Protein AF-A0A6A5FZR4-F1 (afdb_monomer)

Foldseek 3Di:
DDDDDDPPVPVVVVVVVVVVVVVVPDPPDPVVNCLQVLVALWADDPPDPRDIDHQQLDLVSLLVLLVVLVVLLVVLLVQCVVPLPPPVNLVSLVVSLRSLSNNLSSNQNNCVVVVCDRQSVNHDVQLSVLQHVCSVVLNVLSVVSSVSPVVNNVCCVPPNVSSSVSNNLSSVLVVQEDEWEADPVRFTPCVVPDQPGAYEYEDDAPPDPDDQDAFDKDWDQDDPVQGIFIFGQDKAAARRWHDWWAADKDQPPDDPPVHDDDCLQWDADPNPDRRITGGDPPPGDPCSRAAADFKEWHWYFYDNDPPGDTDTIIIIGGNHIDGDRPPDTGHYNPPPVVPPPVPDDDDPPDDPDVVVVVVVVVVVPDDDDDDDDDDDDDDDDDDDDDDDDDDDDDDDDDDDDDDDDDD

InterPro domains:
  IPR001214 SET domain [PF00856] (227-325)
  IPR046341 SET domain superfamily [G3DSA:2.170.270.10] (155-328)
  IPR046341 SET domain superfamily [SSF82199] (168-324)
  IPR050973 Histone-lysine N-methyltransferase, H3 Lys-9 specific [PTHR46223] (104-327)

pLDDT: mean 71.83, std 21.95, range [24.44, 96.06]

Organism: Caenorhabditis remanei (NCBI:txid31234)

Nearest PDB structures (foldseek):
  7xuc-assembly1_A  TM=7.556E-01  e=1.524E-09  Homo sapiens
  7xud-assembly1_A  TM=7.427E-01  e=2.544E-09  Homo sapiens
  7t7m-assembly1_D  TM=7.501E-01  e=5.037E-09  Homo sapiens
  7xud-assembly1_B  TM=7.330E-01  e=3.789E-09  Homo sapiens
  6p0r-assembly1_B  TM=7.037E-01  e=4.381E-08  Homo sapiens

Radius of gyration: 32.31 Å; Cα contacts (8 Å, |Δi|>4): 543; chains: 1; bounding box: 146×51×84 Å

Secondary structure (DSSP, 8-state):
------THHHHHHHHHHHHHHHHTSS----HHHHHHTTSS-EEE-TT-TT-EEE----HHHHHHHHHHHHHHHHHHHHHHHH-TT-HHHHHHHHHHHHHHHHHHHHHHHHHHHTT--SSSTTS-HHIIIIIIITHHHHHHHHHHHHTT-TTHHHHIIIIIHHHHHHHHHHHHHHHHEEEE-B-TTS-B--TT--TTSEEEEEPPPTTS-----PPPEEEEEEETTTEEEEEESS-B-TT-EEEEE--EEEETT--GGGSPPP-TTEEE-SSS-TTEEEE-SSS--GGGG-EEEEEEEEEEE--SSTTSPPPPEEEEEESS-B-STTTSEEEETTGGGGG-TT--PPPP---S-HHHHHHHHHHTT-------PPPPPPP-------------PPPPPP-PPPPPP--

Structure (mmCIF, N/CA/C/O backbone):
data_AF-A0A6A5FZR4-F1
#
_entry.id   AF-A0A6A5FZR4-F1
#
loop_
_atom_site.group_PDB
_atom_site.id
_atom_site.type_symbol
_atom_site.label_atom_id
_atom_site.label_alt_id
_atom_site.label_comp_id
_atom_site.label_asym_id
_atom_site.label_entity_id
_atom_site.label_seq_id
_atom_site.pdbx_PDB_ins_code
_atom_site.Cartn_x
_atom_site.Cartn_y
_atom_site.Cartn_z
_atom_site.occupancy
_atom_site.B_iso_or_equiv
_atom_site.auth_seq_id
_atom_site.auth_comp_id
_atom_site.auth_asym_id
_atom_site.auth_atom_id
_atom_site.pdbx_PDB_model_num
ATOM 1 N N . MET A 1 1 ? 90.145 -1.212 -3.236 1.00 42.53 1 MET A N 1
ATOM 2 C CA . MET A 1 1 ? 89.176 -0.312 -3.902 1.00 42.53 1 MET A CA 1
ATOM 3 C C . MET A 1 1 ? 87.770 -0.765 -3.527 1.00 42.53 1 MET A C 1
ATOM 5 O O . MET A 1 1 ? 87.342 -1.811 -3.988 1.00 42.53 1 MET A O 1
ATOM 9 N N . GLY A 1 2 ? 87.108 -0.066 -2.600 1.00 38.69 2 GLY A N 1
ATOM 10 C CA . GLY A 1 2 ? 85.780 -0.437 -2.094 1.00 38.69 2 GLY A CA 1
ATOM 11 C C . GLY A 1 2 ? 84.677 0.361 -2.788 1.00 38.69 2 GLY A C 1
ATOM 12 O O . GLY A 1 2 ? 84.659 1.587 -2.698 1.00 38.69 2 GLY A O 1
ATOM 13 N N . VAL A 1 3 ? 83.762 -0.326 -3.473 1.00 45.34 3 VAL A N 1
ATOM 14 C CA . VAL A 1 3 ? 82.620 0.287 -4.166 1.00 45.34 3 VAL A CA 1
ATOM 15 C C . VAL A 1 3 ? 81.463 0.453 -3.177 1.00 45.34 3 VAL A C 1
ATOM 17 O O . VAL A 1 3 ? 80.900 -0.523 -2.684 1.00 45.34 3 VAL A O 1
ATOM 20 N N . ARG A 1 4 ? 81.105 1.705 -2.868 1.00 46.16 4 ARG A N 1
ATOM 21 C CA . ARG A 1 4 ? 79.912 2.055 -2.080 1.00 46.16 4 ARG A CA 1
ATOM 22 C C . ARG A 1 4 ? 78.657 1.865 -2.939 1.00 46.16 4 ARG A C 1
ATOM 24 O O . ARG A 1 4 ? 78.369 2.682 -3.807 1.00 46.16 4 ARG A O 1
ATOM 31 N N . GLY A 1 5 ? 77.898 0.804 -2.671 1.00 49.19 5 GLY A N 1
ATOM 32 C CA . GLY A 1 5 ? 76.555 0.605 -3.220 1.00 49.19 5 GLY A CA 1
ATOM 33 C C . GLY A 1 5 ? 75.555 1.615 -2.646 1.00 49.19 5 GLY A C 1
ATOM 34 O O . GLY A 1 5 ? 75.416 1.755 -1.430 1.00 49.19 5 GLY A O 1
ATOM 35 N N . SER A 1 6 ? 74.868 2.336 -3.532 1.00 49.66 6 SER A N 1
ATOM 36 C CA . SER A 1 6 ? 73.898 3.386 -3.210 1.00 49.66 6 SER A CA 1
ATOM 37 C C . SER A 1 6 ? 72.665 2.835 -2.477 1.00 49.66 6 SER A C 1
ATOM 39 O O . SER A 1 6 ? 71.848 2.112 -3.048 1.00 49.66 6 SER A O 1
ATOM 41 N N . 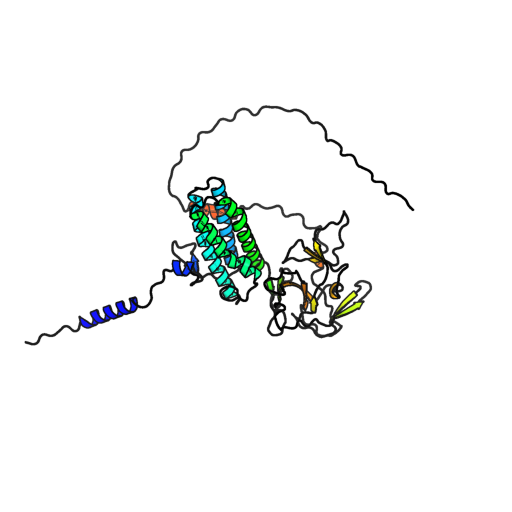LYS A 1 7 ? 72.488 3.231 -1.208 1.00 55.50 7 LYS A N 1
ATOM 42 C CA . LYS A 1 7 ? 71.299 2.933 -0.379 1.00 55.50 7 LYS A CA 1
ATOM 43 C C . LYS A 1 7 ? 70.002 3.591 -0.887 1.00 55.50 7 LYS A C 1
ATOM 45 O O . LYS A 1 7 ? 68.930 3.255 -0.396 1.00 55.50 7 LYS A O 1
ATOM 50 N N . ILE A 1 8 ? 70.073 4.484 -1.876 1.00 53.59 8 ILE A N 1
ATOM 51 C CA . ILE A 1 8 ? 68.928 5.275 -2.364 1.00 53.59 8 ILE A CA 1
ATOM 52 C C . ILE A 1 8 ? 68.055 4.475 -3.356 1.00 53.59 8 ILE A C 1
ATOM 54 O O . ILE A 1 8 ? 66.867 4.754 -3.509 1.00 53.59 8 ILE A O 1
ATOM 58 N N . GLY A 1 9 ? 68.599 3.425 -3.987 1.00 51.62 9 GLY A N 1
ATOM 59 C CA . GLY A 1 9 ? 67.851 2.581 -4.931 1.00 51.62 9 GLY A CA 1
ATOM 60 C C . GLY A 1 9 ? 66.853 1.615 -4.276 1.00 51.62 9 GLY A C 1
ATOM 61 O O . GLY A 1 9 ? 65.765 1.400 -4.812 1.00 51.62 9 GLY A O 1
ATOM 62 N N . ARG A 1 10 ? 67.174 1.066 -3.092 1.00 51.06 10 ARG A N 1
ATOM 63 C CA . ARG A 1 10 ? 66.326 0.060 -2.414 1.00 51.06 10 ARG A CA 1
ATOM 64 C C . ARG A 1 10 ? 65.018 0.641 -1.881 1.00 51.06 10 ARG A C 1
ATOM 66 O O . ARG A 1 10 ? 63.965 0.052 -2.090 1.00 51.06 10 ARG A O 1
ATOM 73 N N . THR A 1 11 ? 65.049 1.841 -1.307 1.00 55.44 11 THR A N 1
ATOM 74 C CA . THR A 1 11 ? 63.856 2.475 -0.718 1.00 55.44 11 THR A CA 1
ATOM 75 C C . THR A 1 11 ? 62.829 2.901 -1.771 1.00 55.44 11 THR A C 1
ATOM 77 O O . THR A 1 11 ? 61.635 2.978 -1.481 1.00 55.44 11 THR A O 1
ATOM 80 N N . ARG A 1 12 ? 63.268 3.174 -3.009 1.00 54.22 12 ARG A N 1
ATOM 81 C CA . ARG A 1 12 ? 62.374 3.527 -4.123 1.00 54.22 12 ARG A CA 1
ATOM 82 C C . ARG A 1 12 ? 61.737 2.284 -4.754 1.00 54.22 12 ARG A C 1
ATOM 84 O O . ARG A 1 12 ? 60.558 2.331 -5.093 1.00 54.22 12 ARG A O 1
ATOM 91 N N . ALA A 1 13 ? 62.480 1.178 -4.835 1.00 55.94 13 ALA A N 1
ATOM 92 C CA . ALA A 1 13 ? 61.970 -0.113 -5.296 1.00 55.94 13 ALA A CA 1
ATOM 93 C C . ALA A 1 13 ? 60.977 -0.740 -4.298 1.00 55.94 13 ALA A C 1
ATOM 95 O O . ALA A 1 13 ? 59.915 -1.195 -4.709 1.00 55.94 13 ALA A O 1
ATOM 96 N N . GLU A 1 14 ? 61.248 -0.672 -2.990 1.00 57.12 14 GLU A N 1
ATOM 97 C CA . GLU A 1 14 ? 60.327 -1.157 -1.949 1.00 57.12 14 GLU A CA 1
ATOM 98 C C . GLU A 1 14 ? 59.041 -0.320 -1.880 1.00 57.12 14 GLU A C 1
ATOM 100 O O . GLU A 1 14 ? 57.946 -0.877 -1.827 1.00 57.12 14 GLU A O 1
ATOM 105 N N . LYS A 1 15 ? 59.128 1.016 -1.994 1.00 55.25 15 LYS A N 1
ATOM 106 C CA . LYS A 1 15 ? 57.927 1.869 -2.088 1.00 55.25 15 LYS A CA 1
ATOM 107 C C . LYS A 1 15 ? 57.116 1.611 -3.360 1.00 55.25 15 LYS A C 1
ATOM 109 O O . LYS A 1 15 ? 55.891 1.657 -3.300 1.00 55.25 15 LYS A O 1
ATOM 114 N N . ALA A 1 16 ? 57.763 1.326 -4.492 1.00 54.78 16 ALA A N 1
ATOM 115 C CA . ALA A 1 16 ? 57.068 0.959 -5.726 1.00 54.78 16 ALA A CA 1
ATOM 116 C C . ALA A 1 16 ? 56.385 -0.415 -5.610 1.00 54.78 16 ALA A C 1
ATOM 118 O O . ALA A 1 16 ? 55.254 -0.566 -6.066 1.00 54.78 16 ALA A O 1
ATOM 119 N N . HIS A 1 17 ? 57.019 -1.380 -4.938 1.00 54.81 17 HIS A N 1
ATOM 120 C CA . HIS A 1 17 ? 56.453 -2.709 -4.707 1.00 54.81 17 HIS A CA 1
ATOM 121 C C . HIS A 1 17 ? 55.262 -2.674 -3.735 1.00 54.81 17 HIS A C 1
ATOM 123 O O . HIS A 1 17 ? 54.242 -3.300 -4.006 1.00 54.81 17 HIS A O 1
ATOM 129 N N . VAL A 1 18 ? 55.326 -1.876 -2.661 1.00 57.00 18 VAL A N 1
ATOM 130 C CA . VAL A 1 18 ? 54.204 -1.689 -1.716 1.00 57.00 18 VAL A CA 1
ATOM 131 C C . VAL A 1 18 ? 53.024 -0.962 -2.374 1.00 57.00 18 VAL A C 1
ATOM 133 O O . VAL A 1 18 ? 51.873 -1.329 -2.147 1.00 57.00 18 VAL A O 1
ATOM 136 N N . LYS A 1 19 ? 53.280 0.024 -3.247 1.00 51.81 19 LYS A N 1
ATOM 137 C CA . LYS A 1 19 ? 52.218 0.718 -3.999 1.00 51.81 19 LYS A CA 1
ATOM 138 C C . LYS A 1 19 ? 51.544 -0.199 -5.034 1.00 51.81 19 LYS A C 1
ATOM 140 O O . LYS A 1 19 ?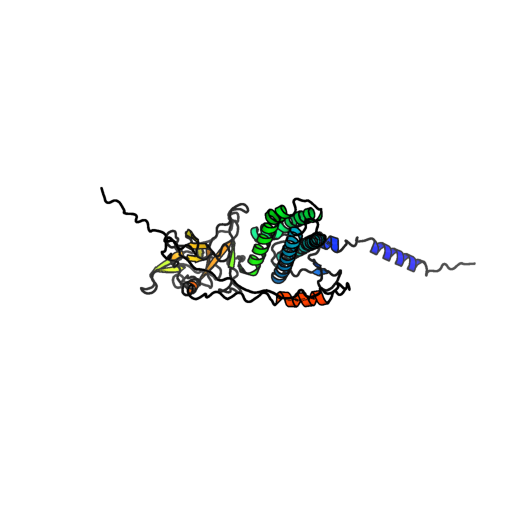 50.339 -0.090 -5.237 1.00 51.81 19 LYS A O 1
ATOM 145 N N . ASN A 1 20 ? 52.298 -1.123 -5.637 1.00 52.47 20 ASN A N 1
ATOM 146 C CA . ASN A 1 20 ? 51.769 -2.134 -6.562 1.00 52.47 20 ASN A CA 1
ATOM 147 C C . ASN A 1 20 ? 51.033 -3.283 -5.849 1.00 52.47 20 ASN A C 1
ATOM 149 O O . ASN A 1 20 ? 50.073 -3.819 -6.393 1.00 52.47 20 ASN A O 1
ATOM 153 N N . GLU A 1 21 ? 51.444 -3.651 -4.635 1.00 52.72 21 GLU A N 1
ATOM 154 C CA . GLU A 1 21 ? 50.751 -4.638 -3.792 1.00 52.72 21 GLU A CA 1
ATOM 155 C C . GLU A 1 21 ? 49.423 -4.090 -3.237 1.00 52.72 21 GLU A C 1
ATOM 157 O O . GLU A 1 21 ? 48.421 -4.804 -3.239 1.00 52.72 21 GLU A O 1
ATOM 162 N N . LEU A 1 22 ? 49.364 -2.806 -2.846 1.00 49.16 22 LEU A N 1
ATOM 163 C CA . LEU A 1 22 ? 48.106 -2.163 -2.431 1.00 49.16 22 LEU A CA 1
ATOM 164 C C . LEU A 1 22 ? 47.116 -1.997 -3.596 1.00 49.16 22 LEU A C 1
ATOM 166 O O . LEU A 1 22 ? 45.914 -2.147 -3.400 1.00 49.16 22 LEU A O 1
ATOM 170 N N . ALA A 1 23 ? 47.604 -1.742 -4.814 1.00 48.03 23 ALA A N 1
ATOM 171 C CA . ALA A 1 23 ? 46.762 -1.663 -6.011 1.00 48.03 23 ALA A CA 1
ATOM 172 C C . ALA A 1 23 ? 46.221 -3.035 -6.471 1.00 48.03 23 ALA A C 1
ATOM 174 O O . ALA A 1 23 ? 45.255 -3.094 -7.228 1.00 48.03 23 ALA A O 1
ATOM 175 N N . LYS A 1 24 ? 46.806 -4.144 -5.995 1.00 50.69 24 LYS A N 1
ATOM 176 C CA . LYS A 1 24 ? 46.382 -5.520 -6.311 1.00 50.69 24 LYS A CA 1
ATOM 177 C C . LYS A 1 24 ? 45.346 -6.101 -5.342 1.00 50.69 24 LYS A C 1
ATOM 179 O O . LYS A 1 24 ? 44.885 -7.218 -5.560 1.00 50.69 24 LYS A O 1
ATOM 184 N N . LYS A 1 25 ? 44.932 -5.368 -4.305 1.00 50.66 25 LYS A N 1
ATOM 185 C CA . LYS A 1 25 ? 43.927 -5.827 -3.332 1.00 50.66 25 LYS A CA 1
ATOM 186 C C . LYS A 1 25 ? 42.721 -4.899 -3.304 1.00 50.66 25 LYS A C 1
ATOM 188 O O . LYS A 1 25 ? 42.560 -4.123 -2.373 1.00 50.66 25 LYS A O 1
ATOM 193 N N . THR A 1 26 ? 41.916 -4.966 -4.360 1.00 44.31 26 THR A N 1
ATOM 194 C CA . THR A 1 26 ? 40.436 -4.957 -4.406 1.00 44.31 26 THR A CA 1
ATOM 195 C C . THR A 1 26 ? 40.081 -4.582 -5.848 1.00 44.31 26 THR A C 1
ATOM 197 O O . THR A 1 26 ? 40.401 -3.464 -6.254 1.00 44.31 26 THR A O 1
ATOM 200 N N . PRO A 1 27 ? 39.473 -5.464 -6.663 1.00 50.78 27 PRO A N 1
ATOM 201 C CA . PRO A 1 27 ? 38.990 -5.049 -7.974 1.00 50.78 27 PRO A CA 1
ATOM 202 C C . PRO A 1 27 ? 38.036 -3.869 -7.768 1.00 50.78 27 PRO A C 1
ATOM 204 O O . PRO A 1 27 ? 37.040 -4.003 -7.055 1.00 50.78 27 PRO A O 1
ATOM 207 N N . GLN A 1 28 ? 38.357 -2.701 -8.336 1.00 53.91 28 GLN A N 1
ATOM 208 C CA . GLN A 1 28 ? 37.423 -1.581 -8.391 1.00 53.91 28 GLN A CA 1
ATOM 209 C C . GLN A 1 28 ? 36.233 -2.038 -9.233 1.00 53.91 28 GLN A C 1
ATOM 211 O O . GLN A 1 28 ? 36.243 -1.961 -10.459 1.00 53.91 28 GLN A O 1
ATOM 216 N N . VAL A 1 29 ? 35.226 -2.606 -8.571 1.00 66.00 29 VAL A N 1
ATOM 217 C CA . VAL A 1 29 ? 33.985 -2.997 -9.226 1.00 66.00 29 VAL A CA 1
ATOM 218 C C . VAL A 1 29 ? 33.385 -1.716 -9.796 1.00 66.00 29 VAL A C 1
ATOM 220 O O . VAL A 1 29 ? 33.133 -0.769 -9.051 1.00 66.00 29 VAL A O 1
ATOM 223 N N . ASN A 1 30 ? 33.202 -1.690 -11.117 1.00 85.25 30 ASN A N 1
ATOM 224 C CA . ASN A 1 30 ? 32.642 -0.560 -11.848 1.00 85.25 30 ASN A CA 1
ATOM 225 C C . ASN A 1 30 ? 31.344 -0.088 -11.161 1.00 85.25 30 ASN A C 1
ATOM 227 O O . ASN A 1 30 ? 30.450 -0.898 -10.901 1.00 85.25 30 ASN A O 1
ATOM 231 N N . ILE A 1 31 ? 31.246 1.209 -10.852 1.00 80.00 31 ILE A N 1
ATOM 232 C CA . ILE A 1 31 ? 30.106 1.799 -10.134 1.00 80.00 31 ILE A CA 1
ATOM 233 C C . ILE A 1 31 ? 28.773 1.551 -10.854 1.00 80.00 31 ILE A C 1
ATOM 235 O O . ILE A 1 31 ? 27.761 1.322 -10.200 1.00 80.00 31 ILE A O 1
ATOM 239 N N . ASN A 1 32 ? 28.788 1.467 -12.188 1.00 79.81 32 ASN A N 1
ATOM 240 C CA . ASN A 1 32 ? 27.623 1.103 -12.990 1.00 79.81 32 ASN A CA 1
ATOM 241 C C . ASN A 1 32 ? 27.185 -0.349 -12.724 1.00 79.81 32 ASN A C 1
ATOM 243 O O . ASN A 1 32 ? 26.002 -0.639 -12.580 1.00 79.81 32 ASN A O 1
ATOM 247 N N . THR A 1 33 ? 28.138 -1.272 -12.571 1.00 81.19 33 THR A N 1
ATOM 248 C CA . THR A 1 33 ? 27.837 -2.651 -12.165 1.00 81.19 33 THR A CA 1
ATOM 249 C C . THR A 1 33 ? 27.290 -2.703 -10.739 1.00 81.19 33 THR A C 1
ATOM 251 O O . THR A 1 33 ? 26.385 -3.487 -10.474 1.00 81.19 33 THR A O 1
ATOM 254 N N . GLN A 1 34 ? 27.793 -1.868 -9.824 1.00 80.25 34 GLN A N 1
ATOM 255 C CA . GLN A 1 34 ? 27.246 -1.775 -8.463 1.00 80.25 34 GLN A CA 1
ATOM 256 C C . GLN A 1 34 ? 25.809 -1.232 -8.458 1.00 80.25 34 GLN A C 1
ATOM 258 O O . GLN A 1 34 ? 24.972 -1.779 -7.743 1.00 80.25 34 GLN A O 1
ATOM 263 N N . PHE A 1 35 ? 25.521 -0.216 -9.279 1.00 83.00 35 PHE A N 1
ATOM 264 C CA . PHE A 1 35 ? 24.184 0.347 -9.485 1.00 83.00 35 PHE A CA 1
ATOM 265 C C . PHE A 1 35 ? 23.207 -0.697 -10.036 1.00 83.00 35 PHE A C 1
ATOM 267 O O . PHE A 1 35 ? 22.150 -0.919 -9.452 1.00 83.00 35 PHE A O 1
ATOM 274 N N . GLN A 1 36 ? 23.581 -1.382 -11.121 1.00 81.25 36 GLN A N 1
ATOM 275 C CA . GLN A 1 36 ? 22.724 -2.375 -11.776 1.00 81.25 36 GLN A CA 1
ATOM 276 C C . GLN A 1 36 ? 22.456 -3.602 -10.903 1.00 81.25 36 GLN A C 1
ATOM 278 O O . GLN A 1 36 ? 21.369 -4.172 -10.974 1.00 81.25 36 GLN A O 1
ATOM 283 N N . LYS A 1 37 ? 23.441 -4.012 -10.094 1.00 81.56 37 LYS A N 1
ATOM 284 C CA . LYS A 1 37 ? 23.317 -5.145 -9.167 1.00 81.56 37 LYS A CA 1
ATOM 285 C C . LYS A 1 37 ? 22.659 -4.778 -7.833 1.00 81.56 37 LYS A C 1
ATOM 287 O O . LYS A 1 37 ? 22.485 -5.665 -7.007 1.00 81.56 37 LYS A O 1
ATOM 292 N N . GLY A 1 38 ? 22.353 -3.500 -7.592 1.00 77.62 38 GLY A N 1
ATOM 293 C CA . GLY A 1 38 ? 21.775 -3.032 -6.329 1.00 77.62 38 GLY A CA 1
ATOM 294 C C . GLY A 1 38 ? 22.707 -3.142 -5.116 1.00 77.62 38 GLY A C 1
ATOM 295 O O . GLY A 1 38 ? 22.266 -2.949 -3.990 1.00 77.62 38 GLY A O 1
ATOM 296 N N . TYR A 1 39 ? 24.006 -3.411 -5.314 1.00 82.50 39 TYR A N 1
ATOM 297 C CA . TYR A 1 39 ? 24.984 -3.501 -4.216 1.00 82.50 39 TYR A CA 1
ATOM 298 C C . TYR A 1 39 ? 25.191 -2.168 -3.500 1.00 82.50 39 TYR A C 1
ATOM 300 O O . TYR A 1 39 ? 25.627 -2.129 -2.350 1.00 82.50 39 TYR A O 1
ATOM 308 N N . LYS A 1 40 ? 24.902 -1.070 -4.198 1.00 85.31 40 LYS A N 1
ATOM 309 C CA . LYS A 1 40 ? 24.795 0.258 -3.613 1.00 85.31 40 LYS A CA 1
ATOM 310 C C . LYS A 1 40 ? 23.439 0.840 -3.964 1.00 85.31 40 LYS A C 1
ATOM 312 O O . LYS A 1 40 ? 23.031 0.806 -5.122 1.00 85.31 40 LYS A O 1
ATOM 317 N N . LEU A 1 41 ? 22.779 1.410 -2.962 1.00 89.38 41 LEU A N 1
ATOM 318 C CA . LEU A 1 41 ? 21.494 2.086 -3.108 1.00 89.38 41 LEU A CA 1
ATOM 319 C C . LEU A 1 41 ? 21.728 3.498 -3.644 1.00 89.38 41 LEU A C 1
ATOM 321 O O . LEU A 1 41 ? 21.628 4.476 -2.913 1.00 89.38 41 LEU A O 1
ATOM 325 N N . ILE A 1 42 ? 22.119 3.572 -4.914 1.00 90.06 42 ILE A N 1
ATOM 326 C CA . ILE A 1 42 ? 22.483 4.812 -5.599 1.00 90.06 42 ILE A CA 1
ATOM 327 C C . ILE A 1 42 ? 21.594 5.050 -6.816 1.00 90.06 42 ILE A C 1
ATOM 329 O O . ILE A 1 42 ? 21.024 4.114 -7.385 1.00 90.06 42 ILE A O 1
ATOM 333 N N . LYS A 1 43 ? 21.533 6.309 -7.244 1.00 89.12 43 LYS A N 1
ATOM 334 C CA . LYS A 1 43 ? 20.857 6.764 -8.458 1.00 89.12 43 LYS A CA 1
ATOM 335 C C . LYS A 1 43 ? 21.729 7.735 -9.257 1.00 89.12 43 LYS A C 1
ATOM 337 O O . LYS A 1 43 ? 22.586 8.390 -8.657 1.00 89.12 43 LYS A O 1
ATOM 342 N N . PRO A 1 44 ? 21.515 7.870 -10.576 1.00 87.25 44 PRO A N 1
ATOM 343 C CA . PRO A 1 44 ? 22.195 8.885 -11.375 1.00 87.25 44 PRO A CA 1
ATOM 344 C C . PRO A 1 44 ? 21.980 10.303 -10.819 1.00 87.25 44 PRO A C 1
ATOM 346 O O . PRO A 1 44 ? 20.899 10.643 -10.336 1.00 87.25 44 PRO A O 1
ATOM 349 N N . CYS A 1 45 ? 23.018 11.135 -10.870 1.00 86.50 45 CYS A N 1
ATOM 350 C CA . CYS A 1 45 ? 22.954 12.535 -10.467 1.00 86.50 45 CYS A CA 1
ATOM 351 C C . CYS A 1 45 ? 22.414 13.396 -11.614 1.00 86.50 45 CYS A C 1
ATOM 353 O O . CYS A 1 45 ? 22.980 13.401 -12.701 1.00 86.50 45 CYS A O 1
ATOM 355 N N . GLU A 1 46 ? 21.368 14.184 -11.356 1.00 78.62 46 GLU A N 1
ATOM 356 C CA . GLU A 1 46 ? 20.765 15.086 -12.356 1.00 78.62 46 GLU A CA 1
ATOM 357 C C . GLU A 1 46 ? 21.761 16.138 -12.883 1.00 78.62 46 GLU A C 1
ATOM 359 O O . GLU A 1 46 ? 21.660 16.572 -14.027 1.00 78.62 46 GLU A O 1
ATOM 364 N N . ASN A 1 47 ? 22.755 16.513 -12.069 1.00 79.38 47 ASN A N 1
ATOM 365 C CA . ASN A 1 47 ? 23.676 17.617 -12.350 1.00 79.38 47 ASN A CA 1
ATOM 366 C C . ASN A 1 47 ? 25.069 17.173 -12.826 1.00 79.38 47 ASN A C 1
ATOM 368 O O . ASN A 1 47 ? 25.916 18.023 -13.095 1.00 79.38 47 ASN A O 1
ATOM 372 N N . ALA A 1 48 ? 25.345 15.867 -12.900 1.00 74.38 48 ALA A N 1
ATOM 373 C CA . ALA A 1 48 ? 26.663 15.355 -13.266 1.00 74.38 48 ALA A CA 1
ATOM 374 C C . ALA A 1 48 ? 26.537 14.183 -14.241 1.00 74.38 48 ALA A C 1
ATOM 376 O O . ALA A 1 48 ? 25.944 13.163 -13.906 1.00 74.38 48 ALA A O 1
ATOM 377 N N . VAL A 1 49 ? 27.169 14.316 -15.413 1.00 69.75 49 VAL A N 1
ATOM 378 C CA . VAL A 1 49 ? 27.095 13.375 -16.552 1.00 69.75 49 VAL A CA 1
ATOM 379 C C . VAL A 1 49 ? 27.476 11.932 -16.172 1.00 69.75 49 VAL A C 1
ATOM 381 O O . VAL A 1 49 ? 27.022 10.989 -16.811 1.00 69.75 49 VAL A O 1
ATOM 384 N N . GLU A 1 50 ? 28.238 11.742 -15.091 1.00 76.31 50 GLU A N 1
ATOM 385 C CA . GLU A 1 50 ? 28.660 10.424 -14.586 1.00 76.31 50 GLU A CA 1
ATOM 386 C C . GLU A 1 50 ? 28.567 10.307 -13.051 1.00 76.31 50 GLU A C 1
ATOM 388 O O . GLU A 1 50 ? 29.144 9.405 -12.439 1.00 76.31 50 GLU A O 1
ATOM 393 N N . GLY A 1 51 ? 27.858 11.237 -12.403 1.00 83.56 51 GLY A N 1
ATOM 394 C CA . GLY A 1 51 ? 27.715 11.246 -10.949 1.00 83.56 51 GLY A CA 1
ATOM 395 C C . GLY A 1 51 ? 26.628 10.288 -10.470 1.00 83.56 51 GLY A C 1
ATOM 396 O O . GLY A 1 51 ? 25.612 10.103 -11.137 1.00 83.56 51 GLY A O 1
ATOM 397 N N . TYR A 1 52 ? 26.808 9.735 -9.271 1.00 90.00 52 TYR A N 1
ATOM 398 C CA . TYR A 1 52 ? 25.784 8.974 -8.559 1.00 90.00 52 TYR A CA 1
ATOM 399 C C . TYR A 1 52 ? 25.557 9.588 -7.179 1.00 90.00 52 TYR A C 1
ATOM 401 O O . TYR A 1 52 ? 26.514 10.001 -6.526 1.00 90.00 52 TYR A O 1
ATOM 409 N N . ASN A 1 53 ? 24.302 9.619 -6.739 1.00 90.06 53 ASN A N 1
ATOM 410 C CA . ASN A 1 53 ? 23.903 10.039 -5.398 1.00 90.06 53 ASN A CA 1
ATOM 411 C C . ASN A 1 53 ? 23.279 8.860 -4.652 1.00 90.06 53 ASN A C 1
ATOM 413 O O . ASN A 1 53 ? 22.628 8.020 -5.273 1.00 90.06 53 ASN A O 1
ATOM 417 N N . ASP A 1 54 ? 23.421 8.831 -3.330 1.00 92.25 54 ASP A N 1
ATOM 418 C CA . ASP A 1 54 ? 22.711 7.862 -2.497 1.00 92.25 54 ASP A CA 1
ATOM 419 C C . ASP A 1 54 ? 21.195 8.105 -2.556 1.00 92.25 54 ASP A C 1
ATOM 421 O O . ASP A 1 54 ? 20.720 9.244 -2.474 1.00 92.25 54 ASP A O 1
ATOM 425 N N . CYS A 1 55 ? 20.430 7.023 -2.685 1.00 92.31 55 CYS A N 1
ATOM 426 C CA . CYS A 1 55 ? 18.982 7.048 -2.533 1.00 92.31 55 CYS A CA 1
ATOM 427 C C . CYS A 1 55 ? 18.648 7.331 -1.064 1.00 92.31 55 CYS A C 1
ATOM 429 O O . CYS A 1 55 ? 19.057 6.594 -0.166 1.00 92.31 55 CYS A O 1
ATOM 431 N N . LYS A 1 56 ? 17.858 8.376 -0.813 1.00 91.94 56 LYS A N 1
ATOM 432 C CA . LYS A 1 56 ? 17.385 8.737 0.531 1.00 91.94 56 LYS A CA 1
ATOM 433 C C . LYS A 1 56 ? 16.278 7.802 1.022 1.00 91.94 56 LYS A C 1
ATOM 435 O O . LYS A 1 56 ? 16.015 7.755 2.223 1.00 91.94 56 LYS A O 1
ATOM 440 N N . GLY A 1 57 ? 15.592 7.115 0.105 1.00 88.44 57 GLY A N 1
ATOM 441 C CA . GLY A 1 57 ? 14.496 6.200 0.432 1.00 88.44 57 GLY A CA 1
ATOM 442 C C . GLY A 1 57 ? 13.267 6.928 0.975 1.00 88.44 57 GLY A C 1
ATOM 443 O O . GLY A 1 57 ? 12.529 6.384 1.793 1.00 88.44 57 GLY A O 1
ATOM 444 N N . THR A 1 58 ? 13.068 8.194 0.594 1.00 88.94 58 THR A N 1
ATOM 445 C CA . THR A 1 58 ? 11.862 8.941 0.969 1.00 88.94 58 THR A CA 1
ATOM 446 C C . THR A 1 58 ? 10.738 8.664 -0.024 1.00 88.94 58 THR A C 1
ATOM 448 O O . THR A 1 58 ? 10.978 8.473 -1.213 1.00 88.94 58 THR A O 1
ATOM 451 N N . ILE A 1 59 ? 9.492 8.720 0.447 1.00 87.44 59 ILE A N 1
ATOM 452 C CA . ILE A 1 59 ? 8.301 8.618 -0.411 1.00 87.44 59 ILE A CA 1
ATOM 453 C C . ILE A 1 59 ? 8.332 9.681 -1.518 1.00 87.44 59 ILE A C 1
ATOM 455 O O . ILE A 1 59 ? 8.023 9.388 -2.668 1.00 87.44 59 ILE A O 1
ATOM 459 N N . ALA A 1 60 ? 8.744 10.911 -1.192 1.00 87.62 60 ALA A N 1
ATOM 460 C CA . ALA A 1 60 ? 8.849 11.997 -2.166 1.00 87.62 60 ALA A CA 1
ATOM 461 C C . ALA A 1 60 ? 9.845 11.680 -3.294 1.00 87.62 60 ALA A C 1
ATOM 463 O O . ALA A 1 60 ? 9.584 11.988 -4.455 1.00 87.62 60 ALA A O 1
ATOM 464 N N . GLU A 1 61 ? 10.972 11.048 -2.960 1.00 91.31 61 GLU A N 1
ATOM 465 C CA . GLU A 1 61 ? 11.962 10.608 -3.939 1.00 91.31 61 GLU A CA 1
ATOM 466 C C . GLU A 1 61 ? 11.418 9.477 -4.821 1.00 91.31 61 GLU A C 1
ATOM 468 O O . GLU A 1 61 ? 11.505 9.576 -6.044 1.00 91.31 61 GLU A O 1
ATOM 473 N N . LEU A 1 62 ? 10.791 8.464 -4.212 1.00 92.25 62 LEU A N 1
ATOM 474 C CA . LEU A 1 62 ? 10.175 7.339 -4.919 1.00 92.25 62 LEU A CA 1
ATOM 475 C C . LEU A 1 62 ? 9.079 7.811 -5.891 1.00 92.25 62 LEU A C 1
ATOM 477 O O . LEU A 1 62 ? 9.040 7.405 -7.050 1.00 92.25 62 LEU A O 1
ATOM 481 N N . TRP A 1 63 ? 8.227 8.735 -5.440 1.00 91.31 63 TRP A N 1
ATOM 482 C CA . TRP A 1 63 ? 7.160 9.330 -6.243 1.00 91.31 63 TRP A CA 1
ATOM 483 C C . TRP A 1 63 ? 7.685 10.176 -7.407 1.00 91.31 63 TRP A C 1
ATOM 485 O O . TRP A 1 63 ? 7.138 10.106 -8.511 1.00 91.31 63 TRP A O 1
ATOM 495 N N . LYS A 1 64 ? 8.746 10.967 -7.185 1.00 92.44 64 LYS A N 1
ATOM 496 C CA . LYS A 1 64 ? 9.391 11.757 -8.246 1.00 92.44 64 LYS A CA 1
ATOM 497 C C . LYS A 1 64 ? 9.904 10.844 -9.363 1.00 92.44 64 LYS A C 1
ATOM 499 O O . LYS A 1 64 ? 9.593 11.085 -10.529 1.00 92.44 64 LYS A O 1
ATOM 504 N N . GLU A 1 65 ? 10.631 9.787 -9.011 1.00 93.00 65 GLU A N 1
ATOM 505 C CA . GLU A 1 65 ? 11.200 8.854 -9.990 1.00 93.00 65 GLU A CA 1
ATOM 506 C C . GLU A 1 65 ? 10.118 8.065 -10.729 1.00 93.00 65 GLU A C 1
ATOM 508 O O . GLU A 1 65 ? 10.186 7.907 -11.948 1.00 93.00 65 GLU A O 1
ATOM 513 N N . ALA A 1 66 ? 9.076 7.623 -10.019 1.00 92.44 66 ALA A N 1
ATOM 514 C CA . ALA A 1 66 ? 7.952 6.939 -10.643 1.00 92.44 66 ALA A CA 1
ATOM 515 C C . ALA A 1 66 ? 7.287 7.838 -11.687 1.00 92.44 66 ALA A C 1
ATOM 517 O O . ALA A 1 66 ? 7.148 7.433 -12.841 1.00 92.44 66 ALA A O 1
ATOM 518 N N . LYS A 1 67 ? 6.959 9.092 -11.340 1.00 92.75 67 LYS A N 1
ATOM 519 C CA . LYS A 1 67 ? 6.399 10.070 -12.290 1.00 92.75 67 LYS A CA 1
ATOM 520 C C . LYS A 1 67 ? 7.267 10.240 -13.536 1.00 92.75 67 LYS A C 1
ATOM 522 O O . LYS A 1 67 ? 6.730 10.244 -14.645 1.00 92.75 67 LYS A O 1
ATOM 527 N N . GLN A 1 68 ? 8.584 10.346 -13.364 1.00 92.31 68 GLN A N 1
ATOM 528 C CA . GLN A 1 68 ? 9.519 10.423 -14.484 1.00 92.31 68 GLN A CA 1
ATOM 529 C C . GLN A 1 68 ? 9.450 9.159 -15.353 1.00 92.31 68 GLN A C 1
ATOM 531 O O . GLN A 1 68 ? 9.360 9.263 -16.577 1.00 92.31 68 GLN A O 1
ATOM 536 N N . PHE A 1 69 ? 9.419 7.976 -14.737 1.00 94.19 69 PHE A N 1
ATOM 537 C CA . PHE A 1 69 ? 9.263 6.698 -15.429 1.00 94.19 69 PHE A CA 1
ATOM 538 C C . PHE A 1 69 ? 7.974 6.631 -16.263 1.00 94.19 69 PHE A C 1
ATOM 540 O O . PHE A 1 69 ? 8.033 6.319 -17.451 1.00 94.19 69 PHE A O 1
ATOM 547 N N . LEU A 1 70 ? 6.817 6.996 -15.699 1.00 93.25 70 LEU A N 1
ATOM 548 C CA . LEU A 1 70 ? 5.543 7.007 -16.435 1.00 93.25 70 LEU A CA 1
ATOM 549 C C . LEU A 1 70 ? 5.535 8.016 -17.579 1.00 93.25 70 LEU A C 1
ATOM 551 O O . LEU A 1 70 ? 5.008 7.727 -18.651 1.00 93.25 70 LEU A O 1
ATOM 555 N N . PHE A 1 71 ? 6.120 9.194 -17.367 1.00 93.19 71 PHE A N 1
ATOM 556 C CA . PHE A 1 71 ? 6.273 10.184 -18.425 1.00 93.19 71 PHE A CA 1
ATOM 557 C C . PHE A 1 71 ? 7.112 9.630 -19.584 1.00 93.19 71 PHE A C 1
ATOM 559 O O . PHE A 1 71 ? 6.695 9.713 -20.741 1.00 93.19 71 PHE A O 1
ATOM 566 N N . MET A 1 72 ? 8.260 9.013 -19.288 1.00 93.38 72 MET A N 1
ATOM 567 C CA . MET A 1 72 ? 9.097 8.366 -20.302 1.00 93.38 72 MET A CA 1
ATOM 568 C C . MET A 1 72 ? 8.350 7.243 -21.025 1.00 93.38 72 MET A C 1
ATOM 570 O O . MET A 1 72 ? 8.424 7.145 -22.248 1.00 93.38 72 MET A O 1
ATOM 574 N N . PHE A 1 73 ? 7.580 6.444 -20.287 1.00 93.94 73 PHE A N 1
ATOM 575 C CA . PHE A 1 73 ? 6.802 5.342 -20.837 1.00 93.94 73 PHE A CA 1
ATOM 576 C C . PHE A 1 73 ? 5.733 5.833 -21.816 1.00 93.94 73 PHE A C 1
ATOM 578 O O . PHE A 1 73 ? 5.678 5.361 -22.949 1.00 93.94 73 PHE A O 1
ATOM 585 N N . LYS A 1 74 ? 4.935 6.835 -21.428 1.00 92.88 74 LYS A N 1
ATOM 586 C CA . LYS A 1 74 ? 3.892 7.414 -22.291 1.00 92.88 74 LYS A CA 1
ATOM 587 C C . LYS A 1 74 ? 4.465 8.023 -23.571 1.00 92.88 74 LYS A C 1
ATOM 589 O O . LYS A 1 74 ? 3.893 7.836 -24.641 1.00 92.88 74 LYS A O 1
ATOM 594 N N . ASN A 1 75 ? 5.600 8.719 -23.479 1.00 90.19 75 ASN A N 1
ATOM 595 C CA . ASN A 1 75 ? 6.262 9.267 -24.665 1.00 90.19 75 ASN A CA 1
ATOM 596 C C . ASN A 1 75 ? 6.805 8.162 -25.574 1.00 90.19 75 ASN A C 1
ATOM 598 O O . ASN A 1 75 ? 6.588 8.218 -26.780 1.00 90.19 75 ASN A O 1
ATOM 602 N N . MET A 1 76 ? 7.443 7.132 -25.010 1.00 92.38 76 MET A N 1
ATOM 603 C CA . MET A 1 76 ? 7.893 5.969 -25.780 1.00 92.38 76 MET A CA 1
ATOM 604 C C . MET A 1 76 ? 6.725 5.300 -26.518 1.00 92.38 76 MET A C 1
ATOM 606 O O . MET A 1 76 ? 6.840 5.045 -27.714 1.00 92.38 76 MET A O 1
ATOM 610 N N . MET A 1 77 ? 5.600 5.063 -25.832 1.00 89.81 77 MET A N 1
ATOM 611 C CA . MET A 1 77 ? 4.396 4.478 -26.437 1.00 89.81 77 MET A CA 1
ATOM 612 C C . MET A 1 77 ? 3.879 5.316 -27.607 1.00 89.81 77 MET A C 1
ATOM 614 O O . MET A 1 77 ? 3.529 4.765 -28.645 1.00 89.81 77 MET A O 1
ATOM 618 N N . LYS A 1 78 ? 3.890 6.648 -27.479 1.00 89.56 78 LYS A N 1
ATOM 619 C CA . LYS A 1 78 ? 3.490 7.549 -28.565 1.00 89.56 78 LYS A CA 1
ATOM 620 C C . LYS A 1 78 ? 4.364 7.373 -29.813 1.00 89.56 78 LYS A C 1
ATOM 622 O O . LYS A 1 78 ? 3.819 7.271 -30.900 1.00 89.56 78 LYS A O 1
ATOM 627 N N . PHE A 1 79 ? 5.687 7.290 -29.659 1.00 87.81 79 PHE A N 1
ATOM 628 C CA . PHE A 1 79 ? 6.596 7.101 -30.799 1.00 87.81 79 PHE A CA 1
ATOM 629 C C . PHE A 1 79 ? 6.476 5.719 -31.446 1.00 87.81 79 PHE A C 1
ATOM 631 O O . PHE A 1 79 ? 6.595 5.612 -32.662 1.00 87.81 79 PHE A O 1
ATOM 638 N N . LEU A 1 80 ? 6.232 4.671 -30.652 1.00 84.94 80 LEU A N 1
ATOM 639 C CA . LEU A 1 80 ? 6.014 3.323 -31.184 1.00 84.94 80 LEU A CA 1
ATOM 640 C C . LEU A 1 80 ? 4.725 3.228 -32.008 1.00 84.94 80 LEU A C 1
ATOM 642 O O . LEU A 1 80 ? 4.698 2.494 -32.985 1.00 84.94 80 LEU A O 1
ATOM 646 N N . ASN A 1 81 ? 3.689 3.998 -31.659 1.00 83.00 81 ASN A N 1
ATOM 647 C CA . ASN A 1 81 ? 2.453 4.049 -32.445 1.00 83.00 81 ASN A CA 1
ATOM 648 C C . ASN A 1 81 ? 2.655 4.657 -33.842 1.00 83.00 81 ASN A C 1
ATOM 650 O O . ASN A 1 81 ? 1.891 4.340 -34.752 1.00 83.00 81 ASN A O 1
ATOM 654 N N . ASP A 1 82 ? 3.655 5.527 -34.000 1.00 81.38 82 ASP A N 1
ATOM 655 C CA . ASP A 1 82 ? 3.947 6.199 -35.267 1.00 81.38 82 ASP A CA 1
ATOM 656 C C . ASP A 1 82 ? 4.890 5.359 -36.155 1.00 81.38 82 ASP A C 1
ATOM 658 O O . ASP A 1 82 ? 4.716 5.318 -37.373 1.00 81.38 82 ASP A O 1
ATOM 662 N N . ASP A 1 83 ? 5.886 4.688 -35.559 1.00 81.31 83 ASP A N 1
ATOM 663 C CA . ASP A 1 83 ? 6.847 3.815 -36.250 1.00 81.31 83 ASP A CA 1
ATOM 664 C C . ASP A 1 83 ? 7.490 2.802 -35.277 1.00 81.31 83 ASP A C 1
ATOM 666 O O . ASP A 1 83 ? 8.284 3.166 -34.402 1.00 81.31 83 ASP A O 1
ATOM 670 N N . ASP A 1 84 ? 7.220 1.507 -35.481 1.00 72.88 84 ASP A N 1
ATOM 671 C CA . ASP A 1 84 ? 7.783 0.395 -34.696 1.00 72.88 84 ASP A CA 1
ATOM 672 C C . ASP A 1 84 ? 9.327 0.350 -34.707 1.00 72.88 84 ASP A C 1
ATOM 674 O O . ASP A 1 84 ? 9.949 -0.249 -33.823 1.00 72.88 84 ASP A O 1
ATOM 678 N N . ASN A 1 85 ? 9.970 0.977 -35.697 1.00 79.19 85 ASN A N 1
ATOM 679 C CA . ASN A 1 85 ? 11.424 1.055 -35.833 1.00 79.19 85 ASN A CA 1
ATOM 680 C C . ASN A 1 85 ? 12.012 2.421 -35.463 1.00 79.19 85 ASN A C 1
ATOM 682 O O . ASN A 1 85 ? 13.211 2.635 -35.677 1.00 79.19 85 ASN A O 1
ATOM 686 N N . CYS A 1 86 ? 11.222 3.308 -34.853 1.00 82.69 86 CYS A N 1
ATOM 687 C CA . CYS A 1 86 ? 11.658 4.642 -34.464 1.00 82.69 86 CYS A CA 1
ATOM 688 C C . CYS A 1 86 ? 12.948 4.591 -33.608 1.00 82.69 86 CYS A C 1
ATOM 690 O O . CYS A 1 86 ? 12.934 4.065 -32.486 1.00 82.69 86 CYS A O 1
ATOM 692 N N . PRO A 1 87 ? 14.080 5.162 -34.075 1.00 86.38 87 PRO A N 1
ATOM 693 C CA . PRO A 1 87 ? 15.329 5.183 -33.308 1.00 86.38 87 PRO A CA 1
ATOM 694 C C . PRO A 1 87 ? 15.181 5.876 -31.951 1.00 86.38 87 PRO A C 1
ATOM 696 O O . PRO A 1 87 ? 15.783 5.443 -30.969 1.00 86.38 87 PRO A O 1
ATOM 699 N N . LEU A 1 88 ? 14.323 6.901 -31.882 1.00 86.75 88 LEU A N 1
ATOM 700 C CA . LEU A 1 88 ? 14.002 7.584 -30.633 1.00 86.75 88 LEU A CA 1
ATOM 701 C C . LEU A 1 88 ? 13.338 6.615 -29.654 1.00 86.75 88 LEU A C 1
ATOM 703 O O . LEU A 1 88 ? 13.782 6.516 -28.515 1.00 86.75 88 LEU A O 1
ATOM 707 N N . ALA A 1 89 ? 12.343 5.832 -30.080 1.00 86.12 89 ALA A N 1
ATOM 708 C CA . ALA A 1 89 ? 11.688 4.861 -29.202 1.00 86.12 89 ALA A CA 1
ATOM 709 C C . ALA A 1 89 ? 12.688 3.864 -28.585 1.00 86.12 89 ALA A C 1
ATOM 711 O O . ALA A 1 89 ? 12.589 3.543 -27.399 1.00 86.12 89 ALA A O 1
ATOM 712 N N . LYS A 1 90 ? 13.709 3.437 -29.344 1.00 86.56 90 LYS A N 1
ATOM 713 C CA . LYS A 1 90 ? 14.786 2.572 -28.828 1.00 86.56 90 LYS A CA 1
ATOM 714 C C . LYS A 1 90 ? 15.643 3.258 -27.764 1.00 86.56 90 LYS A C 1
ATOM 716 O O . LYS A 1 90 ? 16.012 2.603 -26.787 1.00 86.56 90 LYS A O 1
ATOM 721 N N . GLU A 1 91 ? 15.945 4.543 -27.935 1.00 89.69 91 GLU A N 1
ATOM 722 C CA . GLU A 1 91 ? 16.664 5.352 -26.946 1.00 89.69 91 GLU A CA 1
ATOM 723 C C . GLU A 1 91 ? 15.842 5.523 -25.657 1.00 89.69 91 GLU A C 1
ATOM 725 O O . GLU A 1 91 ? 16.335 5.230 -24.563 1.00 89.69 91 GLU A O 1
ATOM 730 N N . TRP A 1 92 ? 14.561 5.893 -25.778 1.00 91.56 92 TRP A N 1
ATOM 731 C CA . TRP A 1 92 ? 13.637 5.997 -24.641 1.00 91.56 92 TRP A CA 1
ATOM 732 C C . TRP A 1 92 ? 13.490 4.666 -23.900 1.00 91.56 92 TRP A C 1
ATOM 734 O O . TRP A 1 92 ? 13.491 4.647 -22.670 1.00 91.56 92 TRP A O 1
ATOM 744 N N . CYS A 1 93 ? 13.442 3.547 -24.624 1.00 90.75 93 CYS A N 1
ATOM 745 C CA . CYS A 1 93 ? 13.378 2.218 -24.028 1.00 90.75 93 CYS A CA 1
ATOM 746 C C . CYS A 1 93 ? 14.597 1.922 -23.140 1.00 90.75 93 CYS A C 1
ATOM 748 O O . CYS A 1 93 ? 14.448 1.408 -22.032 1.00 90.75 93 CYS A O 1
ATOM 750 N N . MET A 1 94 ? 15.807 2.290 -23.573 1.00 92.44 94 MET A N 1
ATOM 751 C CA . MET A 1 94 ? 17.008 2.111 -22.748 1.00 92.44 94 MET A CA 1
ATOM 752 C C . MET A 1 94 ? 17.048 3.052 -21.547 1.00 92.44 94 MET A C 1
ATOM 754 O O . MET A 1 94 ? 17.522 2.657 -20.479 1.00 92.44 94 MET A O 1
ATOM 758 N N . ASN A 1 95 ? 16.529 4.270 -21.688 1.00 93.25 95 ASN A N 1
ATOM 759 C CA . ASN A 1 95 ? 16.381 5.183 -20.558 1.00 93.25 95 ASN A CA 1
ATOM 760 C C . ASN A 1 95 ? 15.386 4.630 -19.528 1.00 93.25 95 ASN A C 1
ATOM 762 O O . ASN A 1 95 ? 15.703 4.601 -18.341 1.00 93.25 95 ASN A O 1
ATOM 766 N N . LEU A 1 96 ? 14.261 4.060 -19.970 1.00 94.38 96 LEU A N 1
ATOM 767 C CA . LEU A 1 96 ? 13.318 3.360 -19.096 1.00 94.38 96 LEU A CA 1
ATOM 768 C C . LEU A 1 96 ? 13.967 2.174 -18.379 1.00 94.38 96 LEU A C 1
ATOM 770 O O . LEU A 1 96 ? 13.804 2.041 -17.168 1.00 94.38 96 LEU A O 1
ATOM 774 N N . VAL A 1 97 ? 14.752 1.348 -19.081 1.00 94.56 97 VAL A N 1
ATOM 775 C CA . VAL A 1 97 ? 15.513 0.249 -18.459 1.00 94.56 97 VAL A CA 1
ATOM 776 C C . VAL A 1 97 ? 16.422 0.779 -17.348 1.00 94.56 97 VAL A C 1
ATOM 778 O O . VAL A 1 97 ? 16.398 0.242 -16.242 1.00 94.56 97 VAL A O 1
ATOM 781 N N . LYS A 1 98 ? 17.175 1.859 -17.582 1.00 92.88 98 LYS A N 1
ATOM 782 C CA . LYS A 1 98 ? 18.008 2.478 -16.534 1.00 92.88 98 LYS A CA 1
ATOM 783 C C . LYS A 1 98 ? 17.164 2.944 -15.347 1.00 92.88 98 LYS A C 1
ATOM 785 O O . LYS A 1 98 ? 17.504 2.635 -14.208 1.00 92.88 98 LYS A O 1
ATOM 790 N N . THR A 1 99 ? 16.038 3.603 -15.601 1.00 94.12 99 THR A N 1
ATOM 791 C CA . THR A 1 99 ? 15.128 4.063 -14.546 1.00 94.12 99 THR A CA 1
ATOM 792 C C . THR A 1 99 ? 14.525 2.915 -13.744 1.00 94.12 99 THR A C 1
ATOM 794 O O . THR A 1 99 ? 14.360 3.057 -12.538 1.00 94.12 99 THR A O 1
ATOM 797 N N . THR A 1 100 ? 14.285 1.738 -14.334 1.00 96.06 100 THR A N 1
ATOM 798 C CA . THR A 1 100 ? 13.861 0.577 -13.532 1.00 96.06 100 THR A CA 1
ATOM 799 C C . THR A 1 100 ? 14.914 0.154 -12.503 1.00 96.06 100 THR A C 1
ATOM 801 O O . THR A 1 100 ? 14.547 -0.351 -11.449 1.00 96.06 100 THR A O 1
ATOM 804 N N . HIS A 1 101 ? 16.216 0.329 -12.764 1.00 95.06 101 HIS A N 1
ATOM 805 C CA . HIS A 1 101 ? 17.253 0.087 -11.750 1.00 95.06 101 HIS A CA 1
ATOM 806 C C . HIS A 1 101 ? 17.226 1.162 -10.661 1.00 95.06 101 HIS A C 1
ATOM 808 O O . HIS A 1 101 ? 17.331 0.839 -9.480 1.00 95.06 101 HIS A O 1
ATOM 814 N N . THR A 1 102 ? 17.018 2.425 -11.044 1.00 94.25 102 THR A N 1
ATOM 815 C CA . THR A 1 102 ? 16.849 3.522 -10.085 1.00 94.25 102 THR A CA 1
ATOM 816 C C . THR A 1 102 ? 15.660 3.276 -9.155 1.00 94.25 102 THR A C 1
ATOM 818 O O . THR A 1 102 ? 15.823 3.337 -7.938 1.00 94.25 102 THR A O 1
ATOM 821 N N . LEU A 1 103 ? 14.493 2.930 -9.708 1.00 95.25 103 LEU A N 1
ATOM 822 C CA . LEU A 1 103 ? 13.290 2.601 -8.941 1.00 95.25 103 LEU A CA 1
ATOM 823 C C . LEU A 1 103 ? 13.529 1.428 -7.988 1.00 95.25 103 LEU A C 1
ATOM 825 O O . LEU A 1 103 ? 13.148 1.505 -6.824 1.00 95.25 103 LEU A O 1
ATOM 829 N N . GLU A 1 104 ? 14.197 0.367 -8.449 1.00 95.88 104 GLU A N 1
ATOM 830 C CA . GLU A 1 104 ? 14.541 -0.777 -7.599 1.00 95.88 104 GLU A CA 1
ATOM 831 C C . GLU A 1 104 ? 15.418 -0.349 -6.407 1.00 95.88 104 GLU A C 1
ATOM 833 O O . GLU A 1 104 ? 15.119 -0.689 -5.261 1.00 95.88 104 GLU A O 1
ATOM 838 N N . ASN A 1 105 ? 16.454 0.461 -6.647 1.00 95.25 105 ASN A N 1
ATOM 839 C CA . ASN A 1 105 ? 17.328 0.974 -5.588 1.00 95.25 105 ASN A CA 1
ATOM 840 C C . ASN A 1 105 ? 16.592 1.912 -4.621 1.00 95.25 105 ASN A C 1
ATOM 842 O O . ASN A 1 105 ? 16.862 1.889 -3.420 1.00 95.25 105 ASN A O 1
ATOM 846 N N . MET A 1 106 ? 15.656 2.726 -5.115 1.00 95.06 106 MET A N 1
ATOM 847 C CA . MET A 1 106 ? 14.829 3.595 -4.275 1.00 95.06 106 MET A CA 1
ATOM 848 C C . MET A 1 106 ? 13.873 2.803 -3.387 1.00 95.06 106 MET A C 1
ATOM 850 O O . MET A 1 106 ? 13.761 3.119 -2.205 1.00 95.06 106 MET A O 1
ATOM 854 N N . TRP A 1 107 ? 13.237 1.754 -3.914 1.00 95.75 107 TRP A N 1
ATOM 855 C CA . TRP A 1 107 ? 12.411 0.845 -3.117 1.00 95.75 107 TRP A CA 1
ATOM 856 C C . TRP A 1 107 ? 13.223 0.157 -2.024 1.00 95.75 107 TRP A C 1
ATOM 858 O O . TRP A 1 107 ? 12.823 0.180 -0.866 1.00 95.75 107 TRP A O 1
ATOM 868 N N . ARG A 1 108 ? 14.408 -0.372 -2.346 1.00 95.50 108 ARG A N 1
ATOM 869 C CA . ARG A 1 108 ? 15.317 -0.964 -1.348 1.00 95.50 108 ARG A CA 1
ATOM 870 C C . ARG A 1 108 ? 15.741 0.047 -0.278 1.00 95.50 108 ARG A C 1
ATOM 872 O O . ARG A 1 108 ? 15.783 -0.284 0.904 1.00 95.50 108 ARG A O 1
ATOM 879 N N . ALA A 1 109 ? 16.017 1.295 -0.665 1.00 94.06 109 ALA A N 1
ATOM 880 C CA . ALA A 1 109 ? 16.317 2.371 0.283 1.00 94.06 109 ALA A CA 1
ATOM 881 C C . ALA A 1 109 ? 15.112 2.706 1.171 1.00 94.06 109 ALA A C 1
ATOM 883 O O . ALA A 1 109 ? 15.276 2.885 2.378 1.00 94.06 109 ALA A O 1
ATOM 884 N N . PHE A 1 110 ? 13.908 2.737 0.596 1.00 93.50 110 PHE A N 1
ATOM 885 C CA . PHE A 1 110 ? 12.659 2.901 1.332 1.00 93.50 110 PHE A CA 1
ATOM 886 C C . PHE A 1 110 ? 12.438 1.748 2.320 1.00 93.50 110 PHE A C 1
ATOM 888 O O . PHE A 1 110 ? 12.166 1.999 3.492 1.00 93.50 110 PHE A O 1
ATOM 895 N N . PHE A 1 111 ? 12.631 0.494 1.905 1.00 93.62 111 PHE A N 1
ATOM 896 C CA . PHE A 1 111 ? 12.496 -0.665 2.788 1.00 93.62 111 PHE A CA 1
ATOM 897 C C . PHE A 1 111 ? 13.491 -0.620 3.938 1.00 93.62 111 PHE A C 1
ATOM 899 O O . PHE A 1 111 ? 13.099 -0.774 5.091 1.00 93.62 111 PHE A O 1
ATOM 906 N N . LYS A 1 112 ? 14.760 -0.316 3.647 1.00 91.19 112 LYS A N 1
ATOM 907 C CA . LYS A 1 112 ? 15.794 -0.158 4.671 1.00 91.19 112 LYS A CA 1
ATOM 908 C C . LYS A 1 112 ? 15.429 0.930 5.680 1.00 91.19 112 LYS A C 1
ATOM 910 O O . LYS A 1 112 ? 15.594 0.720 6.876 1.00 91.19 112 LYS A O 1
ATOM 915 N N . LYS A 1 113 ? 14.932 2.078 5.208 1.00 88.88 113 LYS A N 1
ATOM 916 C CA . LYS A 1 113 ? 14.535 3.203 6.063 1.00 88.88 113 LYS A CA 1
ATOM 917 C C . LYS A 1 113 ? 13.362 2.860 6.986 1.00 88.88 113 LYS A C 1
ATOM 919 O O . LYS A 1 113 ? 13.333 3.347 8.108 1.00 88.88 113 LYS A O 1
ATOM 924 N N . ASN A 1 114 ? 12.423 2.044 6.514 1.00 82.75 114 ASN A N 1
ATOM 925 C CA . ASN A 1 114 ? 11.232 1.640 7.267 1.00 82.75 114 ASN A CA 1
ATOM 926 C C . ASN A 1 114 ? 11.389 0.273 7.953 1.00 82.75 114 ASN A C 1
ATOM 928 O O . ASN A 1 114 ? 10.403 -0.299 8.396 1.00 82.75 114 ASN A O 1
ATOM 932 N N . GLU A 1 115 ? 12.606 -0.277 8.013 1.00 86.38 115 GLU A N 1
ATOM 933 C CA . GLU A 1 115 ? 12.905 -1.582 8.622 1.00 86.38 115 GLU A CA 1
ATOM 934 C C . GLU A 1 115 ? 12.167 -2.782 7.988 1.00 86.38 115 GLU A C 1
ATOM 936 O O . GLU A 1 115 ? 12.036 -3.845 8.597 1.00 86.38 115 GLU A O 1
ATOM 941 N N . TRP A 1 116 ? 11.746 -2.667 6.724 1.00 88.19 116 TRP A N 1
ATOM 942 C CA . TRP A 1 116 ? 11.032 -3.727 5.996 1.00 88.19 116 TRP A CA 1
ATOM 943 C C . TRP A 1 116 ? 11.945 -4.857 5.496 1.00 88.19 116 TRP A C 1
ATOM 945 O O . TRP A 1 116 ? 11.465 -5.807 4.885 1.00 88.19 116 TRP A O 1
ATOM 955 N N . GLY A 1 117 ? 13.249 -4.779 5.756 1.00 89.50 117 GLY A N 1
ATOM 956 C CA . GLY A 1 117 ? 14.250 -5.686 5.195 1.00 89.50 117 GLY A CA 1
ATOM 957 C C . GLY A 1 117 ? 14.857 -5.157 3.896 1.00 89.50 117 GLY A C 1
ATOM 958 O O . GLY A 1 117 ? 14.605 -4.024 3.490 1.00 89.50 117 GLY A O 1
ATOM 959 N N . GLU A 1 118 ? 15.716 -5.952 3.264 1.00 89.88 118 GLU A N 1
ATOM 960 C CA . GLU A 1 118 ? 16.430 -5.538 2.051 1.00 89.88 118 GLU A CA 1
ATOM 961 C C . GLU A 1 118 ? 15.524 -5.582 0.815 1.00 89.88 118 GLU A C 1
ATOM 963 O O . GLU A 1 118 ? 15.634 -4.725 -0.063 1.00 89.88 118 GLU A O 1
ATOM 968 N N . ASN A 1 119 ? 14.605 -6.549 0.761 1.00 92.00 119 ASN A N 1
ATOM 969 C CA . ASN A 1 119 ? 13.659 -6.740 -0.341 1.00 92.00 119 ASN A CA 1
ATOM 970 C C . ASN A 1 119 ? 12.201 -6.569 0.105 1.00 92.00 119 ASN A C 1
ATOM 972 O O . ASN A 1 119 ? 11.293 -7.040 -0.581 1.00 92.00 119 ASN A O 1
ATOM 976 N N . GLY A 1 120 ? 11.972 -5.928 1.253 1.00 88.38 120 GLY A N 1
ATOM 977 C CA . GLY A 1 120 ? 10.631 -5.722 1.793 1.00 88.38 120 GLY A CA 1
ATOM 978 C C . GLY A 1 120 ? 10.028 -6.981 2.424 1.00 88.38 120 GLY A C 1
ATOM 979 O O . GLY A 1 120 ? 8.812 -7.106 2.509 1.00 88.38 120 GLY A O 1
ATOM 980 N N . GLU A 1 121 ? 10.843 -7.938 2.867 1.00 89.50 121 GLU A N 1
ATOM 981 C CA . GLU A 1 121 ? 10.391 -9.210 3.443 1.00 89.50 121 GLU A CA 1
ATOM 982 C C . GLU A 1 121 ? 9.473 -9.030 4.662 1.00 89.50 121 GLU A C 1
ATOM 984 O O . GLU A 1 121 ? 8.593 -9.851 4.893 1.00 89.50 121 GLU A O 1
ATOM 989 N N . LYS A 1 122 ? 9.648 -7.945 5.423 1.00 78.06 122 LYS A N 1
ATOM 990 C CA . LYS A 1 122 ? 8.809 -7.581 6.579 1.00 78.06 122 LYS A CA 1
ATOM 991 C C . LYS A 1 122 ? 7.738 -6.539 6.242 1.00 78.06 122 LYS A C 1
ATOM 993 O O . LYS A 1 122 ? 7.008 -6.097 7.123 1.00 78.06 122 LYS A O 1
ATOM 998 N N . GLY A 1 123 ? 7.695 -6.095 4.990 1.00 78.94 123 GLY A N 1
ATOM 999 C CA . GLY A 1 123 ? 6.766 -5.087 4.513 1.00 78.94 123 GLY A CA 1
ATOM 1000 C C . GLY A 1 123 ? 5.388 -5.641 4.180 1.00 78.94 123 GLY A C 1
ATOM 1001 O O . GLY A 1 123 ? 5.120 -6.843 4.253 1.00 78.94 123 GLY A O 1
ATOM 1002 N N . LEU A 1 124 ? 4.515 -4.740 3.735 1.00 78.31 124 LEU A N 1
ATOM 1003 C CA . LEU A 1 124 ? 3.222 -5.106 3.172 1.00 78.31 124 LEU A CA 1
ATOM 1004 C C . LEU A 1 124 ? 3.417 -5.912 1.886 1.00 78.31 124 LEU A C 1
ATOM 1006 O O . LEU A 1 124 ? 3.775 -5.353 0.852 1.00 78.31 124 LEU A O 1
ATOM 1010 N N . GLN A 1 125 ? 3.159 -7.223 1.939 1.00 81.75 125 GLN A N 1
ATOM 1011 C CA . GLN A 1 125 ? 3.503 -8.124 0.833 1.00 81.75 125 GLN A CA 1
ATOM 1012 C C . GLN A 1 125 ? 2.830 -7.758 -0.495 1.00 81.75 125 GLN A C 1
ATOM 1014 O O . GLN A 1 125 ? 3.456 -7.947 -1.526 1.00 81.75 125 GLN A O 1
ATOM 1019 N N . HIS A 1 126 ? 1.619 -7.187 -0.511 1.00 78.75 126 HIS A N 1
ATOM 1020 C CA . HIS A 1 126 ? 1.033 -6.684 -1.765 1.00 78.75 126 HIS A CA 1
ATOM 1021 C C . HIS A 1 126 ? 1.838 -5.508 -2.335 1.00 78.75 126 HIS A C 1
ATOM 1023 O O . HIS A 1 126 ? 2.244 -5.560 -3.483 1.00 78.75 126 HIS A O 1
ATOM 1029 N N . ILE A 1 127 ? 2.204 -4.512 -1.519 1.00 86.69 127 ILE A N 1
ATOM 1030 C CA . ILE A 1 127 ? 3.054 -3.386 -1.950 1.00 86.69 127 ILE A CA 1
ATOM 1031 C C . ILE A 1 127 ? 4.401 -3.891 -2.471 1.00 86.69 127 ILE A C 1
ATOM 1033 O O . ILE A 1 127 ? 4.921 -3.410 -3.476 1.00 86.69 127 ILE A O 1
ATOM 1037 N N . VAL A 1 128 ? 4.976 -4.882 -1.795 1.00 89.31 128 VAL A N 1
ATOM 1038 C CA . VAL A 1 128 ? 6.271 -5.455 -2.167 1.00 89.31 128 VAL A CA 1
ATOM 1039 C C . VAL A 1 128 ? 6.159 -6.282 -3.446 1.00 89.31 128 VAL A C 1
ATOM 1041 O O . VAL A 1 128 ? 6.981 -6.117 -4.344 1.00 89.31 128 VAL A O 1
ATOM 1044 N N . ASN A 1 129 ? 5.156 -7.147 -3.570 1.00 87.00 129 ASN A N 1
ATOM 1045 C CA . ASN A 1 129 ? 4.944 -7.976 -4.755 1.00 87.00 129 ASN A CA 1
ATOM 1046 C C . ASN A 1 129 ? 4.585 -7.120 -5.968 1.00 87.00 129 ASN A C 1
ATOM 1048 O O . ASN A 1 129 ? 5.244 -7.190 -7.007 1.00 87.00 129 ASN A O 1
ATOM 1052 N N . ASP A 1 130 ? 3.579 -6.275 -5.796 1.00 87.38 130 ASP A N 1
ATOM 1053 C CA . ASP A 1 130 ? 2.919 -5.579 -6.883 1.00 87.38 130 ASP A CA 1
ATOM 1054 C C . ASP A 1 130 ? 3.674 -4.294 -7.262 1.00 87.38 130 ASP A C 1
ATOM 1056 O O . ASP A 1 130 ? 3.829 -3.978 -8.446 1.00 87.38 130 ASP A O 1
ATOM 1060 N N . GLY A 1 131 ? 4.261 -3.617 -6.269 1.00 90.44 131 GLY A N 1
ATOM 1061 C CA . GLY A 1 131 ? 5.123 -2.453 -6.447 1.00 90.44 131 GLY A CA 1
ATOM 1062 C C . GLY A 1 131 ? 6.566 -2.808 -6.793 1.00 90.44 131 GLY A C 1
ATOM 1063 O O . GLY A 1 131 ? 7.090 -2.368 -7.813 1.00 90.44 131 GLY A O 1
ATOM 1064 N N . PHE A 1 132 ? 7.247 -3.606 -5.974 1.00 95.25 132 PHE A N 1
ATOM 1065 C CA . PHE A 1 132 ? 8.692 -3.816 -6.122 1.00 95.25 132 PHE A CA 1
ATOM 1066 C C . PHE A 1 132 ? 9.062 -5.029 -6.991 1.00 95.25 132 PHE A C 1
ATOM 1068 O O . PHE A 1 132 ? 9.862 -4.897 -7.923 1.00 95.25 132 PHE A O 1
ATOM 1075 N N . ARG A 1 133 ? 8.483 -6.211 -6.742 1.00 93.88 133 ARG A N 1
ATOM 1076 C CA . ARG A 1 133 ? 8.882 -7.461 -7.426 1.00 93.88 133 ARG A CA 1
ATOM 1077 C C . ARG A 1 133 ? 8.481 -7.506 -8.902 1.00 93.88 133 ARG A C 1
ATOM 1079 O O . ARG A 1 133 ? 9.052 -8.291 -9.657 1.00 93.88 133 ARG A O 1
ATOM 1086 N N . ASN A 1 134 ? 7.583 -6.628 -9.341 1.00 94.00 134 ASN A N 1
ATOM 1087 C CA . ASN A 1 134 ? 7.229 -6.470 -10.752 1.00 94.00 134 ASN A CA 1
ATOM 1088 C C . ASN A 1 134 ? 8.274 -5.694 -11.576 1.00 94.00 134 ASN A C 1
ATOM 1090 O O . ASN A 1 134 ? 8.315 -5.834 -12.801 1.00 94.00 134 ASN A O 1
ATOM 1094 N N . ILE A 1 135 ? 9.165 -4.923 -10.939 1.00 95.88 135 ILE A N 1
ATOM 1095 C CA . ILE A 1 135 ? 10.155 -4.082 -11.637 1.00 95.88 135 ILE A CA 1
ATOM 1096 C C . ILE A 1 135 ? 11.074 -4.901 -12.569 1.00 95.88 135 ILE A C 1
ATOM 1098 O O . ILE A 1 135 ? 11.243 -4.502 -13.725 1.00 95.88 135 ILE A O 1
ATOM 1102 N N . PRO A 1 136 ? 11.641 -6.059 -12.163 1.00 95.44 136 PRO A N 1
ATOM 1103 C CA . PRO A 1 136 ? 12.440 -6.890 -13.064 1.00 95.44 136 PRO A CA 1
ATOM 1104 C C . PRO A 1 136 ? 11.652 -7.435 -14.261 1.00 95.44 136 PRO A C 1
ATOM 1106 O O . PRO A 1 136 ? 12.208 -7.555 -15.353 1.00 95.44 136 PRO A O 1
ATOM 1109 N N . ALA A 1 137 ? 10.362 -7.746 -14.094 1.00 93.38 137 ALA A N 1
ATOM 1110 C CA . ALA A 1 137 ? 9.516 -8.205 -15.196 1.00 93.38 137 ALA A CA 1
ATOM 1111 C C . ALA A 1 137 ? 9.296 -7.088 -16.228 1.00 93.38 137 ALA A C 1
ATOM 1113 O O . ALA A 1 137 ? 9.506 -7.319 -17.420 1.00 93.38 137 ALA A O 1
ATOM 1114 N N . ILE A 1 138 ? 8.986 -5.871 -15.759 1.00 94.38 138 ILE A N 1
ATOM 1115 C CA . ILE A 1 138 ? 8.897 -4.662 -16.592 1.00 94.38 138 ILE A CA 1
ATOM 1116 C C . ILE A 1 138 ? 10.216 -4.448 -17.350 1.00 94.38 138 ILE A C 1
ATOM 1118 O O . ILE A 1 138 ? 10.220 -4.308 -18.573 1.00 94.38 138 ILE A O 1
ATOM 1122 N N . ARG A 1 139 ? 11.353 -4.493 -16.642 1.00 95.56 139 ARG A N 1
ATOM 1123 C CA . ARG A 1 139 ? 12.698 -4.336 -17.219 1.00 95.56 139 ARG A CA 1
ATOM 1124 C C . ARG A 1 139 ? 12.983 -5.360 -18.318 1.00 95.56 139 ARG A C 1
ATOM 1126 O O . ARG A 1 139 ? 13.466 -4.995 -19.387 1.00 95.56 139 ARG A O 1
ATOM 1133 N N . ASN A 1 140 ? 12.679 -6.632 -18.071 1.00 93.81 140 ASN A N 1
ATOM 1134 C CA . ASN A 1 140 ? 12.902 -7.707 -19.036 1.00 93.81 140 ASN A CA 1
ATOM 1135 C C . ASN A 1 140 ? 12.062 -7.529 -20.304 1.00 93.81 140 ASN A C 1
ATOM 1137 O O . ASN A 1 140 ? 12.541 -7.819 -21.400 1.00 93.81 140 ASN A O 1
ATOM 1141 N N . ASP A 1 141 ? 10.826 -7.052 -20.176 1.00 92.38 141 ASP A N 1
ATOM 1142 C CA . ASP A 1 141 ? 9.978 -6.800 -21.338 1.00 92.38 141 ASP A CA 1
ATOM 1143 C C . ASP A 1 141 ? 10.456 -5.576 -22.132 1.00 92.38 141 ASP A C 1
ATOM 1145 O O . ASP A 1 141 ? 10.545 -5.663 -23.356 1.00 92.38 141 ASP A O 1
ATOM 1149 N N . LEU A 1 142 ? 10.901 -4.505 -21.462 1.00 92.19 142 LEU A N 1
ATOM 1150 C CA . LEU A 1 142 ? 11.579 -3.370 -22.108 1.00 92.19 142 LEU A CA 1
ATOM 1151 C C . LEU A 1 142 ? 12.845 -3.808 -22.869 1.00 92.19 142 LEU A C 1
ATOM 1153 O O . LEU A 1 142 ? 13.063 -3.402 -24.007 1.00 92.19 142 LEU A O 1
ATOM 1157 N N . LEU A 1 143 ? 13.664 -4.701 -22.309 1.00 91.88 143 LEU A N 1
ATOM 1158 C CA . LEU A 1 143 ? 14.852 -5.213 -23.006 1.00 91.88 143 LEU A CA 1
ATOM 1159 C C . LEU A 1 143 ? 14.506 -6.002 -24.281 1.00 91.88 143 LEU A C 1
ATOM 1161 O O . LEU A 1 143 ? 15.185 -5.855 -25.297 1.00 91.88 143 LEU A O 1
ATOM 1165 N N . LYS A 1 144 ? 13.432 -6.805 -24.267 1.00 89.00 144 LYS A N 1
ATOM 1166 C CA . LYS A 1 144 ? 12.959 -7.521 -25.471 1.00 89.00 144 LYS A CA 1
ATOM 1167 C C . LYS A 1 144 ? 12.516 -6.558 -26.572 1.00 89.00 144 LYS A C 1
ATOM 1169 O O . LYS A 1 144 ? 12.727 -6.839 -27.749 1.00 89.00 144 LYS A O 1
ATOM 1174 N N . ILE A 1 145 ? 11.906 -5.443 -26.181 1.00 84.62 145 ILE A N 1
ATOM 1175 C CA . ILE A 1 145 ? 11.444 -4.387 -27.087 1.00 84.62 145 ILE A CA 1
ATOM 1176 C C . ILE A 1 145 ? 12.634 -3.694 -27.735 1.00 84.62 145 ILE A C 1
ATOM 1178 O O . ILE A 1 145 ? 12.699 -3.595 -28.958 1.00 84.62 145 ILE A O 1
ATOM 1182 N N . HIS A 1 146 ? 13.619 -3.301 -26.928 1.00 87.31 146 HIS A N 1
ATOM 1183 C CA . HIS A 1 146 ? 14.852 -2.714 -27.437 1.00 87.31 146 HIS A CA 1
ATOM 1184 C C . HIS A 1 146 ? 15.565 -3.639 -28.443 1.00 87.31 146 HIS A C 1
ATOM 1186 O O . HIS A 1 146 ? 16.085 -3.169 -29.455 1.00 87.31 146 HIS A O 1
ATOM 1192 N N . GLY A 1 147 ? 15.519 -4.957 -28.213 1.00 87.62 147 GLY A N 1
ATOM 1193 C CA . GLY A 1 147 ? 16.056 -5.983 -29.113 1.00 87.62 147 GLY A CA 1
ATOM 1194 C C . GLY A 1 147 ? 15.306 -6.178 -30.440 1.00 87.62 147 GLY A C 1
ATOM 1195 O O . GLY A 1 147 ? 15.717 -7.024 -31.229 1.00 87.62 147 GLY A O 1
ATOM 1196 N N . GLY A 1 148 ? 14.231 -5.427 -30.712 1.00 81.25 148 GLY A N 1
ATOM 1197 C CA . GLY A 1 148 ? 13.511 -5.470 -31.992 1.00 81.25 148 GLY A CA 1
ATOM 1198 C C . GLY A 1 148 ? 12.506 -6.617 -32.133 1.00 81.25 148 GLY A C 1
ATOM 1199 O O . GLY A 1 148 ? 12.218 -7.055 -33.245 1.00 81.25 148 GLY A O 1
ATOM 1200 N N . ASN A 1 149 ? 11.966 -7.137 -31.029 1.00 74.81 149 ASN A N 1
ATOM 1201 C CA . ASN A 1 149 ? 10.931 -8.169 -31.087 1.00 74.81 149 ASN A CA 1
ATOM 1202 C C . ASN A 1 149 ? 9.587 -7.582 -31.561 1.00 74.81 149 ASN A C 1
ATOM 1204 O O . ASN A 1 149 ? 8.857 -7.038 -30.744 1.00 74.81 149 ASN A O 1
ATOM 1208 N N . GLY A 1 150 ? 9.231 -7.764 -32.841 1.00 60.84 150 GLY A N 1
ATOM 1209 C CA . GLY A 1 150 ? 8.067 -7.162 -33.526 1.00 60.84 150 GLY A CA 1
ATOM 1210 C C . GLY A 1 150 ? 6.653 -7.449 -32.978 1.00 60.84 150 GLY A C 1
ATOM 1211 O O . GLY A 1 150 ? 5.670 -7.100 -33.620 1.00 60.84 150 GLY A O 1
ATOM 1212 N N . ARG A 1 151 ? 6.503 -8.063 -31.795 1.00 66.81 151 ARG A N 1
ATOM 1213 C CA . ARG A 1 151 ? 5.236 -8.099 -31.024 1.00 66.81 151 ARG A CA 1
ATOM 1214 C C . ARG A 1 151 ? 5.152 -6.969 -29.979 1.00 66.81 151 ARG A C 1
ATOM 1216 O O . ARG A 1 151 ? 4.388 -7.064 -29.017 1.00 66.81 151 ARG A O 1
ATOM 1223 N N . THR A 1 152 ? 5.949 -5.923 -30.174 1.00 72.06 152 THR A N 1
ATOM 1224 C CA . THR A 1 152 ? 6.323 -4.865 -29.230 1.00 72.06 152 THR A CA 1
ATOM 1225 C C . THR A 1 152 ? 5.136 -4.165 -28.571 1.00 72.06 152 THR A C 1
ATOM 1227 O O . THR A 1 152 ? 5.010 -4.191 -27.348 1.00 72.06 152 THR A O 1
ATOM 1230 N N . GLN A 1 153 ? 4.236 -3.582 -29.368 1.00 77.94 153 GLN A N 1
ATOM 1231 C CA . GLN A 1 153 ? 3.187 -2.692 -28.865 1.00 77.94 153 GLN A CA 1
ATOM 1232 C C . GLN A 1 153 ? 2.115 -3.439 -28.064 1.00 77.94 153 GLN A C 1
ATOM 1234 O O . GLN A 1 153 ? 1.843 -3.109 -26.913 1.00 77.94 153 GLN A O 1
ATOM 1239 N N . LYS A 1 154 ? 1.547 -4.513 -28.628 1.00 82.88 154 LYS A N 1
ATOM 1240 C CA . LYS A 1 154 ? 0.509 -5.302 -27.938 1.00 82.88 154 LYS A CA 1
ATOM 1241 C C . LYS A 1 154 ? 1.018 -5.916 -26.633 1.00 82.88 154 LYS A C 1
ATOM 1243 O O . LYS A 1 154 ? 0.234 -6.124 -25.713 1.00 82.88 154 LYS A O 1
ATOM 1248 N N . MET A 1 155 ? 2.310 -6.239 -26.557 1.00 84.25 155 MET A N 1
ATOM 1249 C CA . MET A 1 155 ? 2.938 -6.713 -25.324 1.00 84.25 155 MET A CA 1
ATOM 1250 C C . MET A 1 155 ? 3.050 -5.591 -24.282 1.00 84.25 155 MET A C 1
ATOM 1252 O O . MET A 1 155 ? 2.800 -5.843 -23.105 1.00 84.25 155 MET A O 1
ATOM 1256 N N . LEU A 1 156 ? 3.387 -4.366 -24.700 1.00 85.69 156 LEU A N 1
ATOM 1257 C CA . LEU A 1 156 ? 3.458 -3.200 -23.818 1.00 85.69 156 LEU A CA 1
ATOM 1258 C C . LEU A 1 156 ? 2.103 -2.876 -23.187 1.00 85.69 156 LEU A C 1
ATOM 1260 O O . LEU A 1 156 ? 2.007 -2.836 -21.964 1.00 85.69 156 LEU A O 1
ATOM 1264 N N . GLU A 1 157 ? 1.066 -2.735 -24.007 1.00 87.75 157 GLU A N 1
ATOM 1265 C CA . GLU A 1 157 ? -0.289 -2.383 -23.556 1.00 87.75 157 GLU A CA 1
ATOM 1266 C C . GLU A 1 157 ? -0.890 -3.469 -22.656 1.00 87.75 157 GLU A C 1
ATOM 1268 O O . GLU A 1 157 ? -1.469 -3.188 -21.613 1.00 87.75 157 GLU A O 1
ATOM 1273 N N . LYS A 1 158 ? -0.743 -4.748 -23.026 1.00 90.12 158 LYS A N 1
ATOM 1274 C CA . LYS A 1 158 ? -1.408 -5.837 -22.290 1.00 90.12 158 LYS A CA 1
ATOM 1275 C C . LYS A 1 158 ? -0.676 -6.288 -21.037 1.00 90.12 158 LYS A C 1
ATOM 1277 O O . LYS A 1 158 ? -1.292 -6.932 -20.193 1.00 90.12 158 LYS A O 1
ATOM 1282 N N . ARG A 1 159 ? 0.633 -6.048 -20.944 1.00 90.69 159 ARG A N 1
ATOM 1283 C CA . ARG A 1 159 ? 1.458 -6.598 -19.861 1.00 90.69 159 ARG A CA 1
ATOM 1284 C C . ARG A 1 159 ? 2.222 -5.535 -19.101 1.00 90.69 159 ARG A C 1
ATOM 1286 O O . ARG A 1 159 ? 2.175 -5.546 -17.881 1.00 90.69 159 ARG A O 1
ATOM 1293 N N . VAL A 1 160 ? 2.926 -4.639 -19.786 1.00 91.38 160 VAL A N 1
ATOM 1294 C CA . VAL A 1 160 ? 3.779 -3.661 -19.102 1.00 91.38 160 VAL A CA 1
ATOM 1295 C C . VAL A 1 160 ? 2.941 -2.554 -18.473 1.00 91.38 160 VAL A C 1
ATOM 1297 O O . VAL A 1 160 ? 3.123 -2.268 -17.297 1.00 91.38 160 VAL A O 1
ATOM 1300 N N . GLU A 1 161 ? 1.988 -1.981 -19.202 1.00 92.38 161 GLU A N 1
ATOM 1301 C CA . GLU A 1 161 ? 1.144 -0.892 -18.700 1.00 92.38 161 GLU A CA 1
ATOM 1302 C C . GLU A 1 161 ? 0.364 -1.256 -17.417 1.00 92.38 161 GLU A C 1
ATOM 1304 O O . GLU A 1 161 ? 0.453 -0.482 -16.462 1.00 92.38 161 GLU A O 1
ATOM 1309 N N . PRO A 1 162 ? -0.288 -2.433 -17.295 1.00 91.50 162 PRO A N 1
ATOM 1310 C CA . PRO A 1 162 ? -0.912 -2.852 -16.039 1.00 91.50 162 PRO A CA 1
ATOM 1311 C C . PRO A 1 162 ? 0.073 -2.961 -14.870 1.00 91.50 162 PRO A C 1
ATOM 1313 O O . PRO A 1 162 ? -0.240 -2.527 -13.766 1.00 91.50 162 PRO A O 1
ATOM 1316 N N . LEU A 1 163 ? 1.283 -3.486 -15.104 1.00 92.50 163 LEU A N 1
ATOM 1317 C CA . LEU A 1 163 ? 2.311 -3.588 -14.061 1.00 92.50 163 LEU A CA 1
ATOM 1318 C C . LEU A 1 163 ? 2.802 -2.205 -13.612 1.00 92.50 163 LEU A C 1
ATOM 1320 O O . LEU A 1 163 ? 3.083 -2.002 -12.434 1.00 92.50 163 LEU A O 1
ATOM 1324 N N . ILE A 1 164 ? 2.891 -1.244 -14.536 1.00 91.50 164 ILE A N 1
ATOM 1325 C CA . ILE A 1 164 ? 3.225 0.148 -14.212 1.00 91.50 164 ILE A CA 1
ATOM 1326 C C . ILE A 1 164 ? 2.095 0.790 -13.411 1.00 91.50 164 ILE A C 1
ATOM 1328 O O . ILE A 1 164 ? 2.365 1.445 -12.408 1.00 91.50 164 ILE A O 1
ATOM 1332 N N . ALA A 1 165 ? 0.842 0.610 -13.830 1.00 87.31 165 ALA A N 1
ATOM 1333 C CA . ALA A 1 165 ? -0.313 1.142 -13.115 1.00 87.31 165 ALA A CA 1
ATOM 1334 C C . ALA A 1 165 ? -0.358 0.621 -11.671 1.00 87.31 165 ALA A C 1
ATOM 1336 O O . ALA A 1 165 ? -0.509 1.405 -10.735 1.00 87.31 165 ALA A O 1
ATOM 1337 N N . GLU A 1 166 ? -0.126 -0.678 -11.486 1.00 87.25 166 GLU A N 1
ATOM 1338 C CA . GLU A 1 166 ? -0.098 -1.294 -10.164 1.00 87.25 166 GLU A CA 1
ATOM 1339 C C . GLU A 1 166 ? 1.088 -0.803 -9.315 1.00 87.25 166 GLU A C 1
ATOM 1341 O O . GLU A 1 166 ? 0.930 -0.467 -8.139 1.00 87.25 166 GLU A O 1
ATOM 1346 N N . HIS A 1 167 ? 2.266 -0.640 -9.924 1.00 91.19 167 HIS A N 1
ATOM 1347 C CA . HIS A 1 167 ? 3.414 -0.025 -9.261 1.00 91.19 167 HIS A CA 1
ATOM 1348 C C . HIS A 1 167 ? 3.094 1.378 -8.733 1.00 91.19 167 HIS A C 1
ATOM 1350 O O . HIS A 1 167 ? 3.421 1.713 -7.595 1.00 91.19 167 HIS A O 1
ATOM 1356 N N . PHE A 1 168 ? 2.424 2.197 -9.543 1.00 89.75 168 PHE A N 1
ATOM 1357 C CA . PHE A 1 168 ? 1.993 3.533 -9.145 1.00 89.75 168 PHE A CA 1
ATOM 1358 C C . PHE A 1 168 ? 0.977 3.512 -8.016 1.00 89.75 168 PHE A C 1
ATOM 1360 O O . PHE A 1 168 ? 1.122 4.291 -7.074 1.00 89.75 168 PHE A O 1
ATOM 1367 N N . ARG A 1 169 ? 0.003 2.603 -8.084 1.00 85.12 169 ARG A N 1
ATOM 1368 C CA . ARG A 1 169 ? -0.975 2.397 -7.017 1.00 85.12 169 ARG A CA 1
ATOM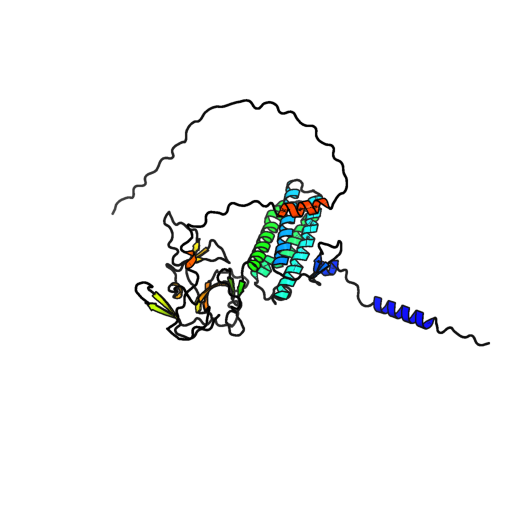 1369 C C . ARG A 1 169 ? -0.274 2.092 -5.694 1.00 85.12 169 ARG A C 1
ATOM 1371 O O . ARG A 1 169 ? -0.589 2.703 -4.681 1.00 85.12 169 ARG A O 1
ATOM 1378 N N . CYS A 1 170 ? 0.731 1.221 -5.708 1.00 87.69 170 CYS A N 1
ATOM 1379 C CA . CYS A 1 170 ? 1.529 0.896 -4.527 1.00 87.69 170 CYS A CA 1
ATOM 1380 C C . CYS A 1 170 ? 2.292 2.106 -3.963 1.00 87.69 170 CYS A C 1
ATOM 1382 O O . CYS A 1 170 ? 2.338 2.283 -2.745 1.00 87.69 170 CYS A O 1
ATOM 1384 N N . ILE A 1 171 ? 2.863 2.965 -4.819 1.00 90.00 171 ILE A N 1
ATOM 1385 C CA . ILE A 1 171 ? 3.530 4.196 -4.357 1.00 90.00 171 ILE A CA 1
ATOM 1386 C C . ILE A 1 171 ? 2.512 5.194 -3.795 1.00 90.00 171 ILE A C 1
ATOM 1388 O O . ILE A 1 171 ? 2.774 5.858 -2.795 1.00 90.00 171 ILE A O 1
ATOM 1392 N N . GLU A 1 172 ? 1.347 5.312 -4.423 1.00 83.69 172 GLU A N 1
ATOM 1393 C CA . GLU A 1 172 ? 0.268 6.165 -3.938 1.00 83.69 172 GLU A CA 1
ATOM 1394 C C . GLU A 1 172 ? -0.242 5.700 -2.572 1.00 83.69 172 GLU A C 1
ATOM 1396 O O . GLU A 1 172 ? -0.405 6.532 -1.680 1.00 83.69 172 GLU A O 1
ATOM 1401 N N . ILE A 1 173 ? -0.363 4.383 -2.370 1.00 80.69 173 ILE A N 1
ATOM 1402 C CA . ILE A 1 173 ? -0.710 3.792 -1.076 1.00 80.69 173 ILE A CA 1
ATOM 1403 C C . ILE A 1 173 ? 0.304 4.215 -0.012 1.00 80.69 173 ILE A C 1
ATOM 1405 O O . ILE A 1 173 ? -0.081 4.822 0.980 1.00 80.69 173 ILE A O 1
ATOM 1409 N N . VAL A 1 174 ? 1.607 3.993 -0.228 1.00 83.88 174 VAL A N 1
ATOM 1410 C CA . VAL A 1 174 ? 2.619 4.407 0.767 1.00 83.88 174 VAL A CA 1
ATOM 1411 C C . VAL A 1 174 ? 2.728 5.925 0.922 1.00 83.88 174 VAL A C 1
ATOM 1413 O O . VAL A 1 174 ? 3.297 6.385 1.905 1.00 83.88 174 VAL A O 1
ATOM 1416 N N . ARG A 1 175 ? 2.233 6.718 -0.039 1.00 83.69 175 ARG A N 1
ATOM 1417 C CA . ARG A 1 175 ? 2.292 8.185 -0.001 1.00 83.69 175 ARG A CA 1
ATOM 1418 C C . ARG A 1 175 ? 1.136 8.817 0.756 1.00 83.69 175 ARG A C 1
ATOM 1420 O O . ARG A 1 175 ? 1.350 9.826 1.423 1.00 83.69 175 ARG A O 1
ATOM 1427 N N . LEU A 1 176 ? -0.074 8.312 0.556 1.00 74.31 176 LEU A N 1
ATOM 1428 C CA . LEU A 1 176 ? -1.295 8.929 1.073 1.00 74.31 176 LEU A CA 1
ATOM 1429 C C . LEU A 1 176 ? -1.733 8.333 2.406 1.00 74.31 176 LEU A C 1
ATOM 1431 O O . LEU A 1 176 ? -2.512 8.962 3.120 1.00 74.31 176 LEU A O 1
ATOM 1435 N N . ILE A 1 177 ? -1.238 7.140 2.735 1.00 77.44 177 ILE A N 1
ATOM 1436 C CA . ILE A 1 177 ? -1.764 6.356 3.841 1.00 77.44 177 ILE A CA 1
ATOM 1437 C C . ILE A 1 177 ? -0.730 6.275 4.949 1.00 77.44 177 ILE A C 1
ATOM 1439 O O . ILE A 1 177 ? 0.390 5.809 4.740 1.00 77.44 177 ILE A O 1
ATOM 1443 N N . GLU A 1 178 ? -1.140 6.688 6.145 1.00 81.81 178 GLU A N 1
ATOM 1444 C CA . GLU A 1 178 ? -0.374 6.382 7.346 1.00 81.81 178 GLU A CA 1
ATOM 1445 C C . GLU A 1 178 ? -0.534 4.897 7.670 1.00 81.81 178 GLU A C 1
ATOM 1447 O O . GLU A 1 178 ? -1.655 4.388 7.818 1.00 81.81 178 GLU A O 1
ATOM 1452 N N . ILE A 1 179 ? 0.594 4.197 7.764 1.00 80.62 179 ILE A N 1
ATOM 1453 C CA . ILE A 1 179 ? 0.626 2.780 8.102 1.00 80.62 179 ILE A CA 1
ATOM 1454 C C . ILE A 1 179 ? 0.832 2.662 9.609 1.00 80.62 179 ILE A C 1
ATOM 1456 O O . ILE A 1 179 ? 1.924 2.906 10.116 1.00 80.62 179 ILE A O 1
ATOM 1460 N N . TYR A 1 180 ? -0.213 2.245 10.315 1.00 83.94 180 TYR A N 1
ATOM 1461 C CA . TYR A 1 180 ? -0.150 1.981 11.747 1.00 83.94 180 TYR A CA 1
ATOM 1462 C C . TYR A 1 180 ? 0.216 0.520 12.009 1.00 83.94 180 TYR A C 1
ATOM 1464 O O . TYR A 1 180 ? -0.324 -0.404 11.393 1.00 83.94 180 TYR A O 1
ATOM 1472 N N . SER A 1 181 ? 1.120 0.312 12.959 1.00 80.00 181 SER A N 1
ATOM 1473 C CA . SER A 1 181 ? 1.527 -1.004 13.444 1.00 80.00 181 SER A CA 1
ATOM 1474 C C . SER A 1 181 ? 1.337 -1.103 14.956 1.00 80.00 181 SER A C 1
ATOM 1476 O O . SER A 1 181 ? 1.226 -0.100 15.671 1.00 80.00 181 SER A O 1
ATOM 1478 N N . TYR A 1 182 ? 1.265 -2.339 15.441 1.00 82.44 182 TYR A N 1
ATOM 1479 C CA . TYR A 1 182 ? 1.214 -2.618 16.868 1.00 82.44 182 TYR A CA 1
ATOM 1480 C C . TYR A 1 182 ? 2.610 -2.510 17.486 1.00 82.44 182 TYR A C 1
ATOM 1482 O O . TYR A 1 182 ? 3.587 -3.023 16.940 1.00 82.44 182 TYR A O 1
ATOM 1490 N N . ASN A 1 183 ? 2.691 -1.886 18.657 1.00 82.50 183 ASN A N 1
ATOM 1491 C CA . ASN A 1 183 ? 3.857 -1.962 19.524 1.00 82.50 183 ASN A CA 1
ATOM 1492 C C . ASN A 1 183 ? 3.919 -3.318 20.253 1.00 82.50 183 ASN A C 1
ATOM 1494 O O . ASN A 1 183 ? 3.037 -4.170 20.119 1.00 82.50 183 ASN A O 1
ATOM 1498 N N . THR A 1 184 ? 4.962 -3.513 21.060 1.00 81.62 184 THR A N 1
ATOM 1499 C CA . THR A 1 184 ? 5.197 -4.756 21.817 1.00 81.62 184 THR A CA 1
ATOM 1500 C C . THR A 1 184 ? 4.089 -5.103 22.810 1.00 81.62 184 THR A C 1
ATOM 1502 O O . THR A 1 184 ? 3.971 -6.261 23.195 1.00 81.62 184 THR A O 1
ATOM 1505 N N . ASP A 1 185 ? 3.264 -4.129 23.199 1.00 83.25 185 ASP A N 1
ATOM 1506 C CA . ASP A 1 185 ? 2.132 -4.327 24.107 1.00 83.25 185 ASP A CA 1
ATOM 1507 C C . ASP A 1 185 ? 0.830 -4.668 23.359 1.00 83.25 185 ASP A C 1
ATOM 1509 O O . ASP A 1 185 ? -0.232 -4.734 23.976 1.00 83.25 185 ASP A O 1
ATOM 1513 N N . GLY A 1 186 ? 0.871 -4.822 22.030 1.00 81.31 186 GLY A N 1
ATOM 1514 C CA . GLY A 1 186 ? -0.316 -5.084 21.214 1.00 81.31 186 GLY A CA 1
ATOM 1515 C C . GLY A 1 186 ? -1.216 -3.859 21.024 1.00 81.31 186 GLY A C 1
ATOM 1516 O O . GLY A 1 186 ? -2.417 -4.006 20.794 1.00 81.31 186 GLY A O 1
ATOM 1517 N N . ARG A 1 187 ? -0.658 -2.643 21.106 1.00 87.44 187 ARG A N 1
ATOM 1518 C CA . ARG A 1 187 ? -1.383 -1.372 20.931 1.00 87.44 187 ARG A CA 1
ATOM 1519 C C . ARG A 1 187 ? -0.876 -0.623 19.711 1.00 87.44 187 ARG A C 1
ATOM 1521 O O . ARG A 1 187 ? 0.320 -0.641 19.445 1.00 87.44 187 ARG A O 1
ATOM 1528 N N . LEU A 1 188 ? -1.758 0.064 18.994 1.00 88.44 188 LEU A N 1
ATOM 1529 C CA . LEU A 1 188 ? -1.333 0.931 17.899 1.00 88.44 188 LEU A CA 1
ATOM 1530 C C . LEU A 1 188 ? -0.524 2.117 18.419 1.00 88.44 188 LEU A C 1
ATOM 1532 O O . LEU A 1 188 ? -0.929 2.794 19.370 1.00 88.44 188 LEU A O 1
ATOM 1536 N N . GLU A 1 189 ? 0.592 2.394 17.752 1.00 87.81 189 GLU A N 1
ATOM 1537 C CA . GLU A 1 189 ? 1.368 3.606 17.985 1.00 87.81 189 GLU A CA 1
ATOM 1538 C C . GLU A 1 189 ? 0.669 4.793 17.314 1.00 87.81 189 GLU A C 1
ATOM 1540 O O . GLU A 1 189 ? 0.777 5.021 16.116 1.00 87.81 189 GLU A O 1
ATOM 1545 N N . LEU A 1 190 ? -0.114 5.527 18.100 1.00 87.81 190 LEU A N 1
ATOM 1546 C CA . LEU A 1 190 ? -0.946 6.640 17.635 1.00 87.81 190 LEU A CA 1
ATOM 1547 C C . LEU A 1 190 ? -0.282 8.010 17.875 1.00 87.81 190 LEU A C 1
ATOM 1549 O O . LEU A 1 190 ? -0.978 9.030 17.989 1.00 87.81 190 LEU A O 1
ATOM 1553 N N . SER A 1 191 ? 1.042 8.061 18.047 1.00 83.69 191 SER A N 1
ATOM 1554 C CA . SER A 1 191 ? 1.781 9.327 18.030 1.00 83.69 191 SER A CA 1
ATOM 1555 C C . SER A 1 191 ? 1.679 9.971 16.644 1.00 83.69 191 SER A C 1
ATOM 1557 O O . SER A 1 191 ? 1.779 9.308 15.620 1.00 83.69 191 SER A O 1
ATOM 1559 N N . GLY A 1 192 ? 1.386 11.274 16.608 1.00 80.50 192 GLY A N 1
ATOM 1560 C CA . GLY A 1 192 ? 1.177 11.991 15.345 1.00 80.50 192 GLY A CA 1
ATOM 1561 C C . GLY A 1 192 ? -0.122 11.652 14.604 1.00 80.50 192 GLY A C 1
ATOM 1562 O O . GLY A 1 192 ? -0.262 12.059 13.456 1.00 80.50 192 GLY A O 1
ATOM 1563 N N . TYR A 1 193 ? -1.076 10.946 15.232 1.00 84.25 193 TYR A N 1
ATOM 1564 C CA . TYR A 1 193 ? -2.373 10.659 14.611 1.00 84.25 193 TYR A CA 1
ATOM 1565 C C . TYR A 1 193 ? -3.057 11.930 14.093 1.00 84.25 193 TYR A C 1
ATOM 1567 O O . TYR A 1 193 ? -3.296 12.873 14.851 1.00 84.25 193 TYR A O 1
ATOM 1575 N N . ASN A 1 194 ? -3.408 11.904 12.806 1.00 81.88 194 ASN A N 1
ATOM 1576 C CA . ASN A 1 194 ? -4.182 12.931 12.128 1.00 81.88 194 ASN A CA 1
ATOM 1577 C C . ASN A 1 194 ? -5.493 12.320 11.614 1.00 81.88 194 ASN A C 1
ATOM 1579 O O . ASN A 1 194 ? -5.487 11.401 10.793 1.00 81.88 194 ASN A O 1
ATOM 1583 N N . PHE A 1 195 ? -6.626 12.842 12.085 1.00 79.19 195 PHE A N 1
ATOM 1584 C CA . PHE A 1 195 ? -7.947 12.331 11.721 1.00 79.19 195 PHE A CA 1
ATOM 1585 C C . PHE A 1 195 ? -8.281 12.526 10.232 1.00 79.19 195 PHE A C 1
ATOM 1587 O O . PHE A 1 195 ? -9.082 11.751 9.701 1.00 79.19 195 PHE A O 1
ATOM 1594 N N . GLU A 1 196 ? -7.651 13.502 9.566 1.00 76.69 196 GLU A N 1
ATOM 1595 C CA . GLU A 1 196 ? -7.833 13.806 8.139 1.00 76.69 196 GLU A CA 1
ATOM 1596 C C . GLU A 1 196 ? -7.072 12.845 7.214 1.00 76.69 196 GLU A C 1
ATOM 1598 O O . GLU A 1 196 ? -7.382 12.757 6.026 1.00 76.69 196 GLU A O 1
ATOM 1603 N N . GLN A 1 197 ? -6.087 12.111 7.739 1.00 79.06 197 GLN A N 1
ATOM 1604 C CA . GLN A 1 197 ? -5.237 11.235 6.937 1.00 79.06 197 GLN A CA 1
ATOM 1605 C C . GLN A 1 197 ? -5.898 9.864 6.716 1.00 79.06 197 GLN A C 1
ATOM 1607 O O . GLN A 1 197 ? -6.465 9.256 7.638 1.00 79.06 197 GLN A O 1
ATOM 1612 N N . GLU A 1 198 ? -5.816 9.365 5.477 1.00 82.06 198 GLU A N 1
ATOM 1613 C CA . GLU A 1 198 ? -6.153 7.976 5.158 1.00 82.06 198 GLU A CA 1
ATOM 1614 C C . GLU A 1 198 ? -5.189 7.046 5.909 1.00 82.06 198 GLU A C 1
ATOM 1616 O O . GLU A 1 198 ? -4.015 7.357 6.107 1.00 82.06 198 GLU A O 1
ATOM 1621 N N . ARG A 1 199 ? -5.700 5.919 6.403 1.00 85.12 199 ARG A N 1
ATOM 1622 C CA . ARG A 1 199 ? -4.982 5.102 7.385 1.00 85.12 199 ARG A CA 1
ATOM 1623 C C . ARG A 1 199 ? -5.292 3.634 7.220 1.00 85.12 199 ARG A C 1
ATOM 1625 O O . ARG A 1 199 ? -6.457 3.256 7.072 1.00 85.12 199 ARG A O 1
ATOM 1632 N N . ILE A 1 200 ? -4.244 2.829 7.310 1.00 86.38 200 ILE A N 1
ATOM 1633 C CA . ILE A 1 200 ? -4.349 1.379 7.311 1.00 86.38 200 ILE A CA 1
ATOM 1634 C C . ILE A 1 200 ? -3.571 0.817 8.492 1.00 86.38 200 ILE A C 1
ATOM 1636 O O . ILE A 1 200 ? -2.474 1.273 8.807 1.00 86.38 200 ILE A O 1
ATOM 1640 N N . VAL A 1 201 ? -4.148 -0.173 9.157 1.00 85.75 201 VAL A N 1
ATOM 1641 C CA . VAL A 1 201 ? -3.455 -0.967 10.168 1.00 85.75 201 VAL A CA 1
ATOM 1642 C C . VAL A 1 201 ? -2.984 -2.245 9.513 1.00 85.75 201 VAL A C 1
ATOM 1644 O O . VAL A 1 201 ? -3.780 -2.932 8.879 1.00 85.75 201 VAL A O 1
ATOM 1647 N N . VAL A 1 202 ? -1.711 -2.584 9.673 1.00 76.81 202 VAL A N 1
ATOM 1648 C CA . VAL A 1 202 ? -1.194 -3.877 9.213 1.00 76.81 202 VAL A CA 1
ATOM 1649 C C . VAL A 1 202 ? -1.282 -4.862 10.355 1.00 76.81 202 VAL A C 1
ATOM 1651 O O . VAL A 1 202 ? -0.566 -4.749 11.349 1.00 76.81 202 VAL A O 1
ATOM 1654 N N . GLU A 1 203 ? -2.188 -5.817 10.216 1.00 73.75 203 GLU A N 1
ATOM 1655 C CA . GLU A 1 203 ? -2.354 -6.882 11.189 1.00 73.75 203 GLU A CA 1
ATOM 1656 C C . GLU A 1 203 ? -1.471 -8.073 10.826 1.00 73.75 203 GLU A C 1
ATOM 1658 O O . GLU A 1 203 ? -1.080 -8.270 9.671 1.00 73.75 203 GLU A O 1
ATOM 1663 N N . CYS A 1 204 ? -1.145 -8.881 11.831 1.00 67.94 204 CYS A N 1
ATOM 1664 C CA . CYS A 1 204 ? -0.492 -10.154 11.588 1.00 67.94 204 CYS A CA 1
ATOM 1665 C C . CYS A 1 204 ? -1.414 -11.087 10.786 1.00 67.94 204 CYS A C 1
ATOM 1667 O O . CYS A 1 204 ? -2.638 -11.006 10.894 1.00 67.94 204 CYS A O 1
ATOM 1669 N N . LEU A 1 205 ? -0.810 -11.994 10.014 1.00 65.75 205 LEU A N 1
ATOM 1670 C CA . LEU A 1 205 ? -1.528 -13.111 9.394 1.00 65.75 205 LEU A CA 1
ATOM 1671 C C . LEU A 1 205 ? -2.144 -14.001 10.483 1.00 65.75 205 LEU A C 1
ATOM 1673 O O . LEU A 1 205 ? -1.584 -14.086 11.577 1.00 65.75 205 LEU A O 1
ATOM 1677 N N . ASP A 1 206 ? -3.214 -14.732 10.167 1.00 59.25 206 ASP A N 1
ATOM 1678 C CA . ASP A 1 206 ? -3.856 -15.672 11.109 1.00 59.25 206 ASP A CA 1
ATOM 1679 C C . ASP A 1 206 ? -2.907 -16.794 11.585 1.00 59.25 206 ASP A C 1
ATOM 1681 O O . ASP A 1 206 ? -3.117 -17.403 12.630 1.00 59.25 206 ASP A O 1
ATOM 1685 N N . ALA A 1 207 ? -1.808 -17.033 10.859 1.00 53.38 207 ALA A N 1
ATOM 1686 C CA . ALA A 1 207 ? -0.715 -17.912 11.281 1.00 53.38 207 ALA A CA 1
ATOM 1687 C C . ALA A 1 207 ? 0.102 -17.367 12.472 1.00 53.38 207 ALA A C 1
ATOM 1689 O O . ALA A 1 207 ? 0.939 -18.077 13.034 1.00 53.38 207 ALA A O 1
ATOM 1690 N N . CYS A 1 208 ? -0.083 -16.101 12.843 1.00 58.22 208 CYS A N 1
ATOM 1691 C CA . CYS A 1 208 ? 0.584 -15.513 13.989 1.00 58.22 208 CYS A CA 1
ATOM 1692 C C . CYS A 1 208 ? -0.122 -15.932 15.279 1.00 58.22 208 CYS A C 1
ATOM 1694 O O . CYS A 1 208 ? -1.339 -15.853 15.400 1.00 58.22 208 CYS A O 1
ATOM 1696 N N . SER A 1 209 ? 0.647 -16.323 16.292 1.00 52.19 209 SER A N 1
ATOM 1697 C CA . SER A 1 209 ? 0.114 -16.738 17.593 1.00 52.19 209 SER A CA 1
ATOM 1698 C C . SER A 1 209 ? -0.393 -15.572 18.458 1.00 52.19 209 SER A C 1
ATOM 1700 O O . SER A 1 209 ? -0.598 -15.748 19.659 1.00 52.19 209 SER A O 1
ATOM 1702 N N . CYS A 1 210 ? -0.539 -14.364 17.903 1.00 63.22 210 CYS A N 1
ATOM 1703 C CA . CYS A 1 210 ? -1.007 -13.199 18.643 1.00 63.22 210 CYS A CA 1
ATOM 1704 C C . CYS A 1 210 ? -2.542 -13.209 18.744 1.00 63.22 210 CYS A C 1
ATOM 1706 O O . CYS A 1 210 ? -3.268 -13.095 17.760 1.00 63.22 210 CYS A O 1
ATOM 1708 N N . SER A 1 211 ? -3.067 -13.346 19.963 1.00 56.47 211 SER A N 1
ATOM 1709 C CA . SER A 1 211 ? -4.509 -13.286 20.201 1.00 56.47 211 SER A CA 1
ATOM 1710 C C . SER A 1 211 ? -4.998 -11.838 20.152 1.00 56.47 211 SER A C 1
ATOM 1712 O O . SER A 1 211 ? -4.621 -11.032 21.007 1.00 56.47 211 SER A O 1
ATOM 1714 N N . ARG A 1 212 ? -5.886 -11.508 19.208 1.00 65.06 212 ARG A N 1
ATOM 1715 C CA . ARG A 1 212 ? -6.654 -10.254 19.251 1.00 65.06 212 ARG A CA 1
ATOM 1716 C C . ARG A 1 212 ? -7.714 -10.371 20.337 1.00 65.06 212 ARG A C 1
ATOM 1718 O O . ARG A 1 212 ? -8.726 -11.040 20.153 1.00 65.06 212 ARG A O 1
ATOM 1725 N N . GLN A 1 213 ? -7.476 -9.742 21.480 1.00 67.75 213 GLN A N 1
ATOM 1726 C CA . GLN A 1 213 ? -8.475 -9.698 22.541 1.00 67.75 213 GLN A CA 1
ATOM 1727 C C . GLN A 1 213 ? -9.472 -8.583 22.237 1.00 67.75 213 GLN A C 1
ATOM 1729 O O . GLN A 1 213 ? -9.139 -7.401 22.298 1.00 67.75 213 GLN A O 1
ATOM 1734 N N . GLN A 1 214 ? -10.688 -8.972 21.859 1.00 79.00 214 GLN A N 1
ATOM 1735 C CA . GLN A 1 214 ? -11.804 -8.045 21.737 1.00 79.00 214 GLN A CA 1
ATOM 1736 C C . GLN A 1 214 ? -12.227 -7.585 23.134 1.00 79.00 214 GLN A C 1
ATOM 1738 O O . GLN A 1 214 ? -12.352 -8.406 24.044 1.00 79.00 214 GLN A O 1
ATOM 1743 N N . LYS A 1 215 ? -12.467 -6.283 23.294 1.00 82.62 215 LYS A N 1
ATOM 1744 C CA . LYS A 1 215 ? -12.926 -5.726 24.566 1.00 82.62 215 LYS A CA 1
ATOM 1745 C C . LYS A 1 215 ? -14.388 -6.066 24.812 1.00 82.62 215 LYS A C 1
ATOM 1747 O O . LYS A 1 215 ? -15.202 -6.116 23.883 1.00 82.62 215 LYS A O 1
ATOM 1752 N N . THR A 1 216 ? -14.735 -6.237 26.081 1.00 85.75 216 THR A N 1
ATOM 1753 C CA . THR A 1 216 ? -16.131 -6.367 26.492 1.00 85.75 216 THR A CA 1
ATOM 1754 C C . THR A 1 216 ? -16.802 -5.009 26.373 1.00 85.75 216 THR A C 1
ATOM 1756 O O . THR A 1 216 ? -16.405 -4.030 27.010 1.00 85.75 216 THR A O 1
ATOM 1759 N N . VAL A 1 217 ? -17.837 -4.946 25.544 1.00 86.50 217 VAL A N 1
ATOM 1760 C CA . VAL A 1 217 ? -18.596 -3.727 25.286 1.00 86.50 217 VAL A CA 1
ATOM 1761 C C . VAL A 1 217 ? -20.080 -3.972 25.516 1.00 86.50 217 VAL A C 1
ATOM 1763 O O . VAL A 1 217 ? -20.586 -5.064 25.256 1.00 86.50 217 VAL A O 1
ATOM 1766 N N . VAL A 1 218 ? -20.781 -2.954 26.006 1.00 88.00 218 VAL A N 1
ATOM 1767 C CA . VAL A 1 218 ? -22.214 -3.020 26.315 1.00 88.00 218 VAL A CA 1
ATOM 1768 C C . VAL A 1 218 ? -22.977 -1.979 25.513 1.00 88.00 218 VAL A C 1
ATOM 1770 O O . VAL A 1 218 ? -22.517 -0.847 25.355 1.00 88.00 218 VAL A O 1
ATOM 1773 N N . VAL A 1 219 ? -24.151 -2.367 25.009 1.00 88.75 219 VAL A N 1
ATOM 1774 C CA . VAL A 1 219 ? -25.100 -1.419 24.419 1.00 88.75 219 VAL A CA 1
ATOM 1775 C C . VAL A 1 219 ? -25.882 -0.778 25.551 1.00 88.75 219 VAL A C 1
ATOM 1777 O O . VAL A 1 219 ? -26.501 -1.473 26.356 1.00 88.75 219 VAL A O 1
ATOM 1780 N N . TYR A 1 220 ? -25.862 0.545 25.596 1.00 85.50 220 TYR A N 1
ATOM 1781 C CA . TYR A 1 220 ? -26.553 1.328 26.604 1.00 85.50 220 TYR A CA 1
ATOM 1782 C C . TYR A 1 220 ? -27.474 2.337 25.922 1.00 85.50 220 TYR A C 1
ATOM 1784 O O . TYR A 1 220 ? -27.093 2.972 24.939 1.00 85.50 220 TYR A O 1
ATOM 1792 N N . TYR A 1 221 ? -28.702 2.473 26.418 1.00 87.25 221 TYR A N 1
ATOM 1793 C CA . TYR A 1 221 ? -29.600 3.533 25.974 1.00 87.25 221 TYR A CA 1
ATOM 1794 C C . TYR A 1 221 ? -29.271 4.804 26.755 1.00 87.25 221 TYR A C 1
ATOM 1796 O O . TYR A 1 221 ? -29.447 4.842 27.969 1.00 87.25 221 TYR A O 1
ATOM 1804 N N . GLU A 1 222 ? -28.761 5.822 26.069 1.00 80.06 222 GLU A N 1
ATOM 1805 C CA . GLU A 1 222 ? -28.309 7.059 26.710 1.00 80.06 222 GLU A CA 1
ATOM 1806 C C . GLU A 1 222 ? -29.503 7.948 27.080 1.00 80.06 222 GLU A C 1
ATOM 1808 O O . GLU A 1 222 ? -29.824 8.137 28.249 1.00 80.06 222 GLU A O 1
ATOM 1813 N N . GLU A 1 223 ? -30.166 8.505 26.069 1.00 82.12 223 GLU A N 1
ATOM 1814 C CA . GLU A 1 223 ? -31.272 9.452 26.206 1.00 82.12 223 GLU A CA 1
ATOM 1815 C C . GLU A 1 223 ? -32.049 9.538 24.887 1.00 82.12 223 GLU A C 1
ATOM 1817 O O . GLU A 1 223 ? -31.542 9.152 23.833 1.00 82.12 223 GLU A O 1
ATOM 1822 N N . VAL A 1 224 ? -33.264 10.094 24.919 1.00 80.12 224 VAL A N 1
ATOM 1823 C CA . VAL A 1 224 ? -34.172 10.156 23.752 1.00 80.12 224 VAL A CA 1
ATOM 1824 C C . VAL A 1 224 ? -33.527 10.806 22.524 1.00 80.12 224 VAL A C 1
ATOM 1826 O O . VAL A 1 224 ? -33.762 10.369 21.402 1.00 80.12 224 VAL A O 1
ATOM 1829 N N . SER A 1 225 ? -32.686 11.823 22.720 1.00 79.12 225 SER A N 1
ATOM 1830 C CA . SER A 1 225 ? -32.030 12.551 21.628 1.00 79.12 225 SER A CA 1
ATOM 1831 C C . SER A 1 225 ? -30.845 11.805 21.000 1.00 79.12 225 SER A C 1
ATOM 1833 O O . SER A 1 225 ? -30.448 12.141 19.885 1.00 79.12 225 SER A O 1
ATOM 1835 N N . ARG A 1 226 ? -30.268 10.813 21.694 1.00 73.31 226 ARG A N 1
ATOM 1836 C CA . ARG A 1 226 ? -29.056 10.085 21.269 1.00 73.31 226 ARG A CA 1
ATOM 1837 C C . ARG A 1 226 ? -29.297 8.608 20.974 1.00 73.31 226 ARG A C 1
ATOM 1839 O O . ARG A 1 226 ? -28.539 8.018 20.212 1.00 73.31 226 ARG A O 1
ATOM 1846 N N . GLY A 1 227 ? -30.345 8.022 21.545 1.00 87.38 227 GLY A N 1
ATOM 1847 C CA . GLY A 1 227 ? -30.680 6.615 21.379 1.00 87.38 227 GLY A CA 1
ATOM 1848 C C . GLY A 1 227 ? -29.655 5.682 22.027 1.00 87.38 227 GLY A C 1
ATOM 1849 O O . GLY A 1 227 ? -29.222 5.896 23.161 1.00 87.38 227 GLY A O 1
ATOM 1850 N N . PHE A 1 228 ? -29.301 4.619 21.307 1.00 88.19 228 PHE A N 1
ATOM 1851 C CA . PHE A 1 228 ? -28.369 3.590 21.765 1.00 88.19 228 PHE A CA 1
ATOM 1852 C C . PHE A 1 228 ? -26.913 3.960 21.460 1.00 88.19 228 PHE A 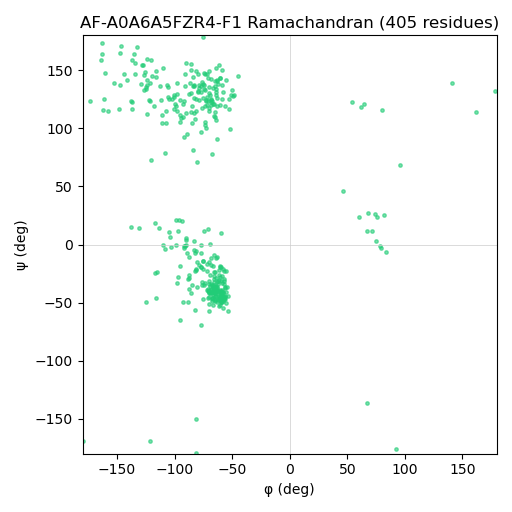C 1
ATOM 1854 O O . PHE A 1 228 ? -26.607 4.426 20.365 1.00 88.19 228 PHE A O 1
ATOM 1861 N N . ALA A 1 229 ? -26.023 3.687 22.414 1.00 85.06 229 ALA A N 1
ATOM 1862 C CA . ALA A 1 229 ? -24.579 3.870 22.311 1.00 85.06 229 ALA A CA 1
ATOM 1863 C C . ALA A 1 229 ? -23.819 2.628 22.812 1.00 85.06 229 ALA A C 1
ATOM 1865 O O . ALA A 1 229 ? -24.406 1.737 23.432 1.00 85.06 229 ALA A O 1
ATOM 1866 N N . ILE A 1 230 ? -22.502 2.586 22.584 1.00 85.94 230 ILE A N 1
ATOM 1867 C CA . ILE A 1 230 ? -21.604 1.580 23.165 1.00 85.94 230 ILE A CA 1
ATOM 1868 C C . ILE A 1 230 ? -20.746 2.196 24.272 1.00 85.94 230 ILE A C 1
ATOM 1870 O O . ILE A 1 230 ? -20.161 3.268 24.094 1.00 85.94 230 ILE A O 1
ATOM 1874 N N . ARG A 1 231 ? -20.599 1.462 25.378 1.00 84.69 231 ARG A N 1
ATOM 1875 C CA . ARG A 1 231 ? -19.610 1.733 26.431 1.00 84.69 231 ARG A CA 1
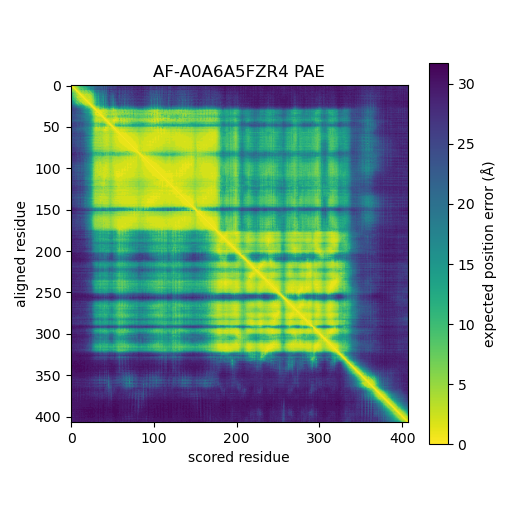ATOM 1876 C C . ARG A 1 231 ? -18.655 0.548 26.582 1.00 84.69 231 ARG A C 1
ATOM 1878 O O . ARG A 1 231 ? -19.079 -0.599 26.420 1.00 84.69 231 ARG A O 1
ATOM 1885 N N . VAL A 1 232 ? -17.379 0.804 26.890 1.00 83.12 232 VAL A N 1
ATOM 1886 C CA . VAL A 1 232 ? -16.466 -0.281 27.299 1.00 83.12 232 VAL A CA 1
ATOM 1887 C C . VAL A 1 232 ? -16.836 -0.696 28.722 1.00 83.12 232 VAL A C 1
ATOM 1889 O O . VAL A 1 232 ? -16.988 0.161 29.592 1.00 83.12 232 VAL A O 1
ATOM 1892 N N . ALA A 1 233 ? -16.949 -1.996 28.981 1.00 84.38 233 ALA A N 1
ATOM 1893 C CA . ALA A 1 233 ? -17.189 -2.535 30.323 1.00 84.38 233 ALA A CA 1
ATOM 1894 C C . ALA A 1 233 ? -15.900 -2.687 31.157 1.00 84.38 233 ALA A C 1
ATOM 1896 O O . ALA A 1 233 ? -15.933 -3.197 32.273 1.00 84.38 233 ALA A O 1
ATOM 1897 N N . GLU A 1 234 ? -14.758 -2.268 30.616 1.00 84.25 234 GLU A N 1
ATOM 1898 C CA . GLU A 1 234 ? -13.433 -2.425 31.207 1.00 84.25 234 GLU A CA 1
ATOM 1899 C C . GLU A 1 234 ? -12.524 -1.247 30.833 1.00 84.25 234 GLU A C 1
ATOM 1901 O O . GLU A 1 234 ? -12.815 -0.487 29.906 1.00 84.25 234 GLU A O 1
ATOM 1906 N N . LYS A 1 235 ? -11.401 -1.103 31.546 1.00 86.00 235 LYS A N 1
ATOM 1907 C CA . LYS A 1 235 ? -10.374 -0.113 31.202 1.00 86.00 235 LYS A CA 1
ATOM 1908 C C . LYS A 1 235 ? -9.778 -0.428 29.832 1.00 86.00 235 LYS A C 1
ATOM 1910 O O . LYS A 1 235 ? -9.506 -1.586 29.501 1.00 86.00 235 LYS A O 1
ATOM 1915 N N . ASN A 1 236 ? -9.526 0.617 29.057 1.00 86.06 236 ASN A N 1
ATOM 1916 C CA . ASN A 1 236 ? -9.026 0.480 27.696 1.00 86.06 236 ASN A CA 1
ATOM 1917 C C . ASN A 1 236 ? -7.944 1.525 27.439 1.00 86.06 236 ASN A C 1
ATOM 1919 O O . ASN A 1 236 ? -8.183 2.712 27.630 1.00 86.06 236 ASN A O 1
ATOM 1923 N N . LYS A 1 237 ? -6.737 1.125 27.051 1.00 90.06 237 LYS A N 1
ATOM 1924 C CA . LYS A 1 237 ? -5.648 2.091 26.825 1.00 90.06 237 LYS A CA 1
ATOM 1925 C C . LYS A 1 237 ? -5.696 2.650 25.407 1.00 90.06 237 LYS A C 1
ATOM 1927 O O . LYS A 1 237 ? -6.156 1.992 24.480 1.00 90.06 237 LYS A O 1
ATOM 1932 N N . LYS A 1 238 ? -5.135 3.847 25.213 1.00 91.19 238 LYS A N 1
ATOM 1933 C CA . LYS A 1 238 ? -4.910 4.417 23.878 1.00 91.19 238 LYS A CA 1
ATOM 1934 C C . LYS A 1 238 ? -4.202 3.395 22.974 1.00 91.19 238 LYS A C 1
ATOM 1936 O O . LYS A 1 238 ? -3.209 2.793 23.384 1.00 91.19 238 LYS A O 1
ATOM 1941 N N . GLY A 1 239 ? -4.718 3.229 21.759 1.00 89.81 239 GLY A N 1
ATOM 1942 C CA . GLY A 1 239 ? -4.215 2.301 20.748 1.00 89.81 239 GLY A CA 1
ATOM 1943 C C . GLY A 1 239 ? -4.706 0.858 20.892 1.00 89.81 239 GLY A C 1
ATOM 1944 O O . GLY A 1 239 ? -4.436 0.055 20.001 1.00 89.81 239 GLY A O 1
ATOM 1945 N N . GLU A 1 240 ? -5.421 0.498 21.963 1.00 89.81 240 GLU A N 1
ATOM 1946 C CA . GLU A 1 240 ? -5.980 -0.852 22.110 1.00 89.81 240 GLU A CA 1
ATOM 1947 C C . GLU A 1 240 ? -7.136 -1.090 21.130 1.00 89.81 240 GLU A C 1
ATOM 1949 O O . GLU A 1 240 ? -7.944 -0.200 20.839 1.00 89.81 240 GLU A O 1
ATOM 1954 N N . PHE A 1 241 ? -7.204 -2.320 20.619 1.00 89.62 241 PHE A N 1
ATOM 1955 C CA . PHE A 1 241 ? -8.301 -2.792 19.784 1.00 89.62 241 PHE A CA 1
ATOM 1956 C C . PHE A 1 241 ? -9.573 -2.948 20.623 1.00 89.62 241 PHE A C 1
ATOM 1958 O O . PHE A 1 241 ? -9.554 -3.573 21.679 1.00 89.62 241 PHE A O 1
ATOM 1965 N N . VAL A 1 242 ? -10.683 -2.387 20.146 1.00 87.81 242 VAL A N 1
ATOM 1966 C CA . VAL A 1 242 ? -11.994 -2.474 20.799 1.00 87.81 242 VAL A CA 1
ATOM 1967 C C . VAL A 1 242 ? -12.790 -3.624 20.206 1.00 87.81 242 VAL A C 1
ATOM 1969 O O . VAL A 1 242 ? -13.118 -4.582 20.901 1.00 87.81 242 VAL A O 1
ATOM 1972 N N . CYS A 1 243 ? -13.130 -3.505 18.925 1.00 88.25 243 CYS A N 1
ATOM 1973 C CA . CYS A 1 243 ? -13.912 -4.474 18.174 1.00 88.25 243 CYS A CA 1
ATOM 1974 C C . CYS A 1 243 ? -13.755 -4.227 16.671 1.00 88.25 243 CYS A C 1
ATOM 1976 O O . CYS A 1 243 ? -13.188 -3.226 16.236 1.00 88.25 243 CYS A O 1
ATOM 1978 N N . GLU A 1 244 ? -14.301 -5.126 15.863 1.00 90.50 244 GLU A N 1
ATOM 1979 C CA . GLU A 1 244 ? -14.402 -4.946 14.417 1.00 90.50 244 GLU A CA 1
ATOM 1980 C C . GLU A 1 244 ? -15.723 -4.268 14.039 1.00 90.50 244 GLU A C 1
ATOM 1982 O O . GLU A 1 244 ? -16.745 -4.490 14.695 1.00 90.50 244 GLU A O 1
ATOM 1987 N N . HIS A 1 245 ? -15.717 -3.457 12.982 1.00 91.12 245 HIS A N 1
ATOM 1988 C CA . HIS A 1 245 ? -16.937 -2.972 12.352 1.00 91.12 245 HIS A CA 1
ATOM 1989 C C . HIS A 1 245 ? -17.380 -3.929 11.246 1.00 91.12 245 HIS A C 1
ATOM 1991 O O . HIS A 1 245 ? -16.700 -4.069 10.231 1.00 91.12 245 HIS A O 1
ATOM 1997 N N . VAL A 1 246 ? -18.518 -4.594 11.459 1.00 92.56 246 VAL A N 1
ATOM 1998 C CA . VAL A 1 246 ? -19.012 -5.676 10.595 1.00 92.56 246 VAL A CA 1
ATOM 1999 C C . VAL A 1 246 ? -20.287 -5.250 9.880 1.00 92.56 246 VAL A C 1
ATOM 2001 O O . VAL A 1 246 ? -21.200 -4.696 10.498 1.00 92.56 246 VAL A O 1
ATOM 2004 N N . GLY A 1 247 ? -20.355 -5.574 8.591 1.00 92.56 247 GLY A N 1
ATOM 2005 C CA . GLY A 1 247 ? -21.547 -5.438 7.769 1.00 92.56 247 GLY A CA 1
ATOM 2006 C C . GLY A 1 247 ? -21.329 -5.904 6.335 1.00 92.56 247 GLY A C 1
ATOM 2007 O O . GLY A 1 247 ? -20.307 -6.509 6.018 1.00 92.56 247 GLY A O 1
ATOM 2008 N N . ASP A 1 248 ? -22.290 -5.601 5.467 1.00 91.56 248 ASP A N 1
ATOM 2009 C CA . ASP A 1 248 ? -22.235 -5.959 4.049 1.00 91.56 248 ASP A CA 1
ATOM 2010 C C . ASP A 1 248 ? -21.348 -4.988 3.272 1.00 91.56 248 ASP A C 1
ATOM 2012 O O . ASP A 1 248 ? -21.556 -3.776 3.348 1.00 91.56 248 ASP A O 1
ATOM 2016 N N . ILE A 1 249 ? -20.423 -5.491 2.453 1.00 90.12 249 ILE A N 1
ATOM 2017 C CA . ILE A 1 249 ? -19.691 -4.644 1.502 1.00 90.12 249 ILE A CA 1
ATOM 2018 C C . ILE A 1 249 ? -20.639 -4.264 0.359 1.00 90.12 249 ILE A C 1
ATOM 2020 O O . ILE A 1 249 ? -21.152 -5.129 -0.352 1.00 90.12 249 ILE A O 1
ATOM 2024 N N . LYS A 1 250 ? -20.879 -2.963 0.182 1.00 88.50 250 LYS A N 1
ATOM 2025 C CA . LYS A 1 250 ? -21.757 -2.399 -0.854 1.00 88.50 250 LYS A CA 1
ATOM 2026 C C . LYS A 1 250 ? -21.039 -1.318 -1.645 1.00 88.50 250 LYS A C 1
ATOM 2028 O O . LYS A 1 250 ? -20.158 -0.638 -1.121 1.00 88.50 250 LYS A O 1
ATOM 2033 N N . VAL A 1 251 ? -21.481 -1.101 -2.881 1.00 85.69 251 VAL A N 1
ATOM 2034 C CA . VAL A 1 251 ? -21.031 0.041 -3.680 1.00 85.69 251 VAL A CA 1
ATOM 2035 C C . VAL A 1 251 ? -21.613 1.326 -3.076 1.00 85.69 251 VAL A C 1
ATOM 2037 O O . VAL A 1 251 ? -22.826 1.525 -3.012 1.00 85.69 251 VAL A O 1
ATOM 2040 N N . ALA A 1 252 ? -20.747 2.226 -2.618 1.00 72.81 252 ALA A N 1
ATOM 2041 C CA . ALA A 1 252 ? -21.090 3.461 -1.916 1.00 72.81 252 ALA A CA 1
ATOM 2042 C C . ALA A 1 252 ? -21.936 4.426 -2.767 1.00 72.81 252 ALA A C 1
ATOM 2044 O O . ALA A 1 252 ? -22.700 5.238 -2.227 1.00 72.81 252 ALA A O 1
ATOM 2045 N N . LYS A 1 253 ? -21.820 4.340 -4.099 1.00 68.31 253 LYS A N 1
ATOM 2046 C CA . LYS A 1 253 ? -22.591 5.127 -5.077 1.00 68.31 253 LYS A CA 1
ATOM 2047 C C . LYS A 1 253 ? -23.885 4.450 -5.543 1.00 68.31 253 LYS A C 1
ATOM 2049 O O . LYS A 1 253 ? -24.598 5.038 -6.351 1.00 68.31 253 LYS A O 1
ATOM 2054 N N . GLU A 1 254 ? -24.202 3.246 -5.071 1.00 62.22 254 GLU A N 1
ATOM 2055 C CA . GLU A 1 254 ? -25.347 2.498 -5.588 1.00 62.22 254 GLU A CA 1
ATOM 2056 C C . GLU A 1 254 ? -26.670 3.212 -5.265 1.00 62.22 254 GLU A C 1
ATOM 2058 O O . GLU A 1 254 ? -27.108 3.295 -4.114 1.00 62.22 254 GLU A O 1
ATOM 2063 N N . ASN A 1 255 ? -27.310 3.743 -6.308 1.00 54.12 255 ASN A N 1
ATOM 2064 C CA . ASN A 1 255 ? -28.684 4.222 -6.269 1.00 54.12 255 ASN A CA 1
ATOM 2065 C C . ASN A 1 255 ? -29.579 3.059 -6.688 1.00 54.12 255 ASN A C 1
ATOM 2067 O O . ASN A 1 255 ? -29.822 2.847 -7.876 1.00 54.12 255 ASN A O 1
ATOM 2071 N N . GLN A 1 256 ? -30.060 2.285 -5.721 1.00 51.72 256 GLN A N 1
ATOM 2072 C CA . GLN A 1 256 ? -31.008 1.216 -6.011 1.00 51.72 256 GLN A CA 1
ATOM 2073 C C . GLN A 1 256 ? -32.313 1.840 -6.532 1.00 51.72 256 GLN A C 1
ATOM 2075 O O . GLN A 1 256 ? -33.030 2.526 -5.802 1.00 51.72 256 GLN A O 1
ATOM 2080 N N . THR A 1 257 ? -32.596 1.651 -7.826 1.00 52.31 257 THR A N 1
ATOM 2081 C CA . THR A 1 257 ? -33.901 1.920 -8.466 1.00 52.31 257 THR A CA 1
ATOM 2082 C C . THR A 1 257 ? -34.540 3.273 -8.099 1.00 52.31 257 THR A C 1
ATOM 2084 O O . THR A 1 257 ? -35.715 3.340 -7.746 1.00 52.31 257 THR A O 1
ATOM 2087 N N . GLY A 1 258 ? -33.762 4.361 -8.120 1.00 57.34 258 GLY A N 1
ATOM 2088 C CA . GLY A 1 258 ? -34.266 5.718 -7.859 1.00 57.34 258 GLY A CA 1
ATOM 2089 C C . GLY A 1 258 ? -34.573 6.056 -6.391 1.00 57.34 258 GLY A C 1
ATOM 2090 O O . GLY A 1 258 ? -35.008 7.173 -6.116 1.00 57.34 258 GLY A O 1
ATOM 2091 N N . LYS A 1 259 ? -34.319 5.152 -5.433 1.00 59.16 259 LYS A N 1
ATOM 2092 C CA . LYS A 1 259 ? -34.357 5.455 -3.994 1.00 59.16 259 LYS A CA 1
ATOM 2093 C C . LYS A 1 259 ? -32.934 5.658 -3.474 1.00 59.16 259 LYS A C 1
ATOM 2095 O O . LYS A 1 259 ? -32.064 4.810 -3.660 1.00 59.16 259 LYS A O 1
ATOM 2100 N N . LYS A 1 260 ? -32.694 6.792 -2.806 1.00 67.06 260 LYS A N 1
ATOM 2101 C CA . LYS A 1 260 ? -31.422 7.065 -2.122 1.00 67.06 260 LYS A CA 1
ATOM 2102 C C . LYS A 1 260 ? -31.255 6.022 -1.014 1.00 67.06 260 LYS A C 1
ATOM 2104 O O . LYS A 1 260 ? -32.101 5.933 -0.127 1.00 67.06 260 LYS A O 1
ATOM 2109 N N . ARG A 1 261 ? -30.193 5.216 -1.091 1.00 76.62 261 ARG A N 1
ATOM 2110 C CA . ARG A 1 261 ? -29.829 4.260 -0.038 1.00 76.62 261 ARG A CA 1
ATOM 2111 C C . ARG A 1 261 ? -29.588 5.016 1.269 1.00 76.62 261 ARG A C 1
ATOM 2113 O O . ARG A 1 261 ? -28.931 6.057 1.248 1.00 76.62 261 ARG A O 1
ATOM 2120 N N . ASP A 1 262 ? -30.089 4.491 2.385 1.00 79.31 262 ASP A N 1
ATOM 2121 C CA . ASP A 1 262 ? -29.714 4.998 3.704 1.00 79.31 262 ASP A CA 1
ATOM 2122 C C . ASP A 1 262 ? -28.242 4.661 3.978 1.00 79.31 262 ASP A C 1
ATOM 2124 O O . ASP A 1 262 ? -27.842 3.494 3.959 1.00 79.31 262 ASP A O 1
ATOM 2128 N N . LYS A 1 263 ? -27.438 5.705 4.185 1.00 84.50 263 LYS A N 1
ATOM 2129 C CA . LYS A 1 263 ? -25.991 5.619 4.417 1.00 84.50 263 LYS A CA 1
ATOM 2130 C C . LYS A 1 263 ? -25.619 5.832 5.882 1.00 84.50 263 LYS A C 1
ATOM 2132 O O . LYS A 1 263 ? -24.437 5.880 6.201 1.00 84.50 263 LYS A O 1
ATOM 2137 N N . SER A 1 264 ? -26.609 5.932 6.774 1.00 83.50 264 SER A N 1
ATOM 2138 C CA . SER A 1 264 ? -26.407 6.198 8.208 1.00 83.50 264 SER A CA 1
ATOM 2139 C C . SER A 1 264 ? -25.494 5.180 8.898 1.00 83.50 264 SER A C 1
ATOM 2141 O O . SER A 1 264 ? -24.880 5.489 9.913 1.00 83.50 264 SER A O 1
ATOM 2143 N N . TYR A 1 265 ? -25.388 3.983 8.319 1.00 86.88 265 TYR A N 1
ATOM 2144 C CA . TYR A 1 265 ? -24.632 2.840 8.831 1.00 86.88 265 TYR A CA 1
ATOM 2145 C C . TYR A 1 265 ? -23.435 2.458 7.949 1.00 86.88 265 TYR A C 1
ATOM 2147 O O . TYR A 1 265 ? -22.917 1.345 8.070 1.00 86.88 265 TYR A O 1
ATOM 2155 N N . ASP A 1 266 ? -23.038 3.336 7.024 1.00 89.12 266 ASP A N 1
ATOM 2156 C CA . ASP A 1 266 ? -21.916 3.094 6.124 1.00 89.12 266 ASP A CA 1
ATOM 2157 C C . ASP A 1 266 ? -20.589 3.533 6.739 1.00 89.12 266 ASP A C 1
ATOM 2159 O O . ASP A 1 266 ? -20.396 4.689 7.119 1.00 89.12 266 ASP A O 1
ATOM 2163 N N . ALA A 1 267 ? -19.622 2.627 6.709 1.00 88.50 267 ALA A N 1
ATOM 2164 C CA . ALA A 1 267 ? -18.221 2.924 6.914 1.00 88.50 267 ALA A CA 1
ATOM 2165 C C . ALA A 1 267 ? -17.490 2.815 5.566 1.00 88.50 267 ALA A C 1
ATOM 2167 O O . ALA A 1 267 ? -17.243 1.717 5.069 1.00 88.50 267 ALA A O 1
ATOM 2168 N N . ALA A 1 268 ? -17.152 3.961 4.965 1.00 87.94 268 ALA A N 1
ATOM 2169 C CA . ALA A 1 268 ? -16.434 4.006 3.689 1.00 87.94 268 ALA A CA 1
ATOM 2170 C C . ALA A 1 268 ? -15.061 3.318 3.777 1.00 87.94 268 ALA A C 1
ATOM 2172 O O . ALA A 1 268 ? -14.366 3.429 4.796 1.00 87.94 268 ALA A O 1
ATOM 2173 N N . LEU A 1 269 ? -14.681 2.640 2.697 1.00 86.44 269 LEU A N 1
ATOM 2174 C CA . LEU A 1 269 ? -13.331 2.143 2.472 1.00 86.44 269 LEU A CA 1
ATOM 2175 C C . LEU A 1 269 ? -12.614 3.198 1.625 1.00 86.44 269 LEU A C 1
ATOM 2177 O O . LEU A 1 269 ? -13.008 3.467 0.502 1.00 86.44 269 LEU A O 1
ATOM 2181 N N . LYS A 1 270 ? -11.626 3.890 2.182 1.00 82.12 270 LYS A N 1
ATOM 2182 C CA . LYS A 1 270 ? -10.853 4.925 1.484 1.00 82.12 270 LYS A CA 1
ATOM 2183 C C . LYS A 1 270 ? -9.536 4.376 0.945 1.00 82.12 270 LYS A C 1
ATOM 2185 O O . LYS A 1 270 ? -9.054 4.872 -0.070 1.00 82.12 270 LYS A O 1
ATOM 2190 N N . VAL A 1 271 ? -8.993 3.347 1.597 1.00 79.31 271 VAL A N 1
ATOM 2191 C CA . VAL A 1 271 ? -7.724 2.716 1.224 1.00 79.31 271 VAL A CA 1
ATOM 2192 C C . VAL A 1 271 ? -7.930 1.597 0.207 1.00 79.31 271 VAL A C 1
ATOM 2194 O O . VAL A 1 271 ? -7.246 1.564 -0.815 1.00 79.31 271 VAL A O 1
ATOM 2197 N N . TYR A 1 272 ? -8.870 0.683 0.462 1.00 79.00 272 TYR A N 1
ATOM 2198 C CA . TYR A 1 272 ? -9.095 -0.458 -0.429 1.00 79.00 272 TYR A CA 1
ATOM 2199 C C . TYR A 1 272 ? -9.716 -0.056 -1.766 1.00 79.00 272 TYR A C 1
ATOM 2201 O O . TYR A 1 272 ? -9.161 -0.355 -2.828 1.00 79.00 272 TYR A O 1
ATOM 2209 N N . ASP A 1 273 ? -10.872 0.603 -1.701 1.00 80.81 273 ASP A N 1
ATOM 2210 C CA . ASP A 1 273 ? -11.629 1.064 -2.858 1.00 80.81 273 ASP A CA 1
ATOM 2211 C C . ASP A 1 273 ? -12.629 2.141 -2.421 1.00 80.81 273 ASP A C 1
ATOM 2213 O O . ASP A 1 273 ? -13.577 1.850 -1.689 1.00 80.81 273 ASP A O 1
ATOM 2217 N N . LYS A 1 274 ? -12.437 3.371 -2.919 1.00 81.25 274 LYS A N 1
ATOM 2218 C CA . LYS A 1 274 ? -13.253 4.555 -2.588 1.00 81.25 274 LYS A CA 1
ATOM 2219 C C . LYS A 1 274 ? -14.708 4.437 -3.045 1.00 81.25 274 LYS A C 1
ATOM 2221 O O . LYS A 1 274 ? -15.542 5.259 -2.660 1.00 81.25 274 LYS A O 1
ATOM 2226 N N . GLU A 1 275 ? -15.024 3.443 -3.870 1.00 83.75 275 GLU A N 1
ATOM 2227 C CA . GLU A 1 275 ? -16.381 3.143 -4.305 1.00 83.75 275 GLU A CA 1
ATOM 2228 C C . GLU A 1 275 ? -17.083 2.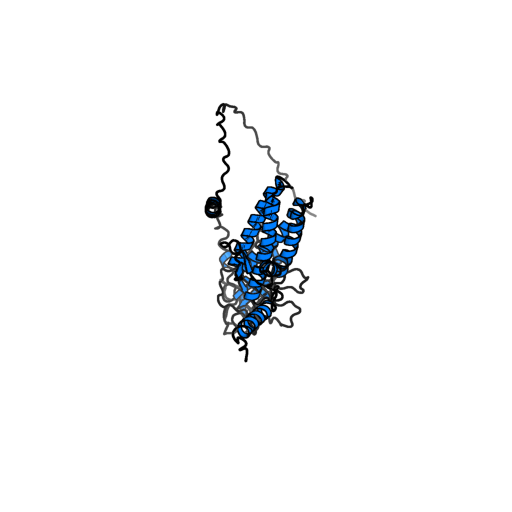118 -3.417 1.00 83.75 275 GLU A C 1
ATOM 2230 O O . GLU A 1 275 ? -18.267 1.869 -3.631 1.00 83.75 275 GLU A O 1
ATOM 2235 N N . LEU A 1 276 ? -16.414 1.560 -2.405 1.00 87.75 276 LEU A N 1
ATOM 2236 C CA . LEU A 1 276 ? -16.977 0.565 -1.498 1.00 87.75 276 LEU A CA 1
ATOM 2237 C C . LEU A 1 276 ? -17.190 1.116 -0.080 1.00 87.75 276 LEU A C 1
ATOM 2239 O O . LEU A 1 276 ? -16.494 2.007 0.408 1.00 87.75 276 LEU A O 1
ATOM 2243 N N . ALA A 1 277 ? -18.176 0.553 0.612 1.00 91.19 277 ALA A N 1
ATOM 2244 C CA . ALA A 1 277 ? -18.432 0.805 2.024 1.00 91.19 277 ALA A CA 1
ATOM 2245 C C . ALA A 1 277 ? -18.916 -0.469 2.721 1.00 91.19 277 ALA A C 1
ATOM 2247 O O . ALA A 1 277 ? -19.648 -1.261 2.128 1.00 91.19 277 ALA A O 1
ATOM 2248 N N . ILE A 1 278 ? -18.559 -0.630 3.994 1.00 91.88 278 ILE A N 1
ATOM 2249 C CA . ILE A 1 278 ? -19.149 -1.644 4.873 1.00 91.88 278 ILE A CA 1
ATOM 2250 C C . ILE A 1 278 ? -20.440 -1.063 5.455 1.00 91.88 278 ILE A C 1
ATOM 2252 O O . ILE A 1 278 ? -20.409 -0.035 6.126 1.00 91.88 278 ILE A O 1
ATOM 2256 N N . CYS A 1 279 ? -21.578 -1.695 5.177 1.00 91.31 279 CYS A N 1
ATOM 2257 C CA . CYS A 1 279 ? -22.905 -1.250 5.587 1.00 91.31 279 CYS A CA 1
ATOM 2258 C C . CYS A 1 279 ? -23.464 -2.139 6.700 1.00 91.31 279 CYS A C 1
ATOM 2260 O O . CYS A 1 279 ? -23.805 -3.299 6.473 1.00 91.31 279 CYS A O 1
ATOM 2262 N N . SER A 1 280 ? -23.647 -1.559 7.884 1.00 91.94 280 SER A N 1
ATOM 2263 C CA . SER A 1 280 ? -24.111 -2.248 9.098 1.00 91.94 280 SER A CA 1
ATOM 2264 C C . SER A 1 280 ? -25.630 -2.130 9.347 1.00 91.94 280 SER A C 1
ATOM 2266 O O . SER A 1 280 ? -26.122 -2.277 10.470 1.00 91.94 280 SER A O 1
ATOM 2268 N N . ALA A 1 281 ? -26.409 -1.840 8.299 1.00 88.31 281 ALA A N 1
ATOM 2269 C CA . ALA A 1 281 ? -27.856 -1.649 8.422 1.00 88.31 281 ALA A CA 1
ATOM 2270 C C . ALA A 1 281 ? -28.607 -2.961 8.722 1.00 88.31 281 ALA A C 1
ATOM 2272 O O . ALA A 1 281 ? -29.460 -2.974 9.608 1.00 88.31 281 ALA A O 1
ATOM 2273 N N . ASN A 1 282 ? -28.263 -4.046 8.010 1.00 86.69 282 ASN A N 1
ATOM 2274 C CA . ASN A 1 282 ? -28.989 -5.326 8.044 1.00 86.69 282 ASN A CA 1
ATOM 2275 C C . ASN A 1 282 ? -28.152 -6.483 8.609 1.00 86.69 282 ASN A C 1
ATOM 2277 O O . ASN A 1 282 ? -28.646 -7.247 9.432 1.00 86.69 282 ASN A O 1
ATOM 2281 N N . ILE A 1 283 ? -26.898 -6.616 8.167 1.00 87.94 283 ILE A N 1
ATOM 2282 C CA . ILE A 1 283 ? -25.936 -7.607 8.668 1.00 87.94 283 ILE A CA 1
ATOM 2283 C C . ILE A 1 283 ? -24.944 -6.866 9.544 1.00 87.94 283 ILE A C 1
ATOM 2285 O O . ILE A 1 283 ? -24.418 -5.832 9.131 1.00 87.94 283 ILE A O 1
ATOM 2289 N N . VAL A 1 284 ? -24.776 -7.315 10.791 1.00 89.94 284 VAL A N 1
ATOM 2290 C CA . VAL A 1 284 ? -24.195 -6.430 11.794 1.00 89.94 284 VAL A CA 1
ATOM 2291 C C . VAL A 1 284 ? -23.696 -7.111 13.064 1.00 89.94 284 VAL A C 1
ATOM 2293 O O . VAL A 1 284 ? -24.155 -8.190 13.430 1.00 89.94 284 VAL A O 1
ATOM 2296 N N . ASN A 1 285 ? -22.798 -6.428 13.776 1.00 90.69 285 ASN A N 1
ATOM 2297 C CA . ASN A 1 285 ? -22.421 -6.728 15.157 1.00 90.69 285 ASN A CA 1
ATOM 2298 C C . ASN A 1 285 ? -22.687 -5.527 16.093 1.00 90.69 285 ASN A C 1
ATOM 2300 O O . ASN A 1 285 ? -23.322 -4.540 15.727 1.00 90.69 285 ASN A O 1
ATOM 2304 N N . ILE A 1 286 ? -22.182 -5.574 17.325 1.00 89.56 286 ILE A N 1
ATOM 2305 C CA . ILE A 1 286 ? -22.408 -4.505 18.308 1.00 89.56 286 ILE A CA 1
ATOM 2306 C C . ILE A 1 286 ? -21.911 -3.123 17.843 1.00 89.56 286 ILE A C 1
ATOM 2308 O O . ILE A 1 286 ? -22.505 -2.119 18.219 1.00 89.56 286 ILE A O 1
ATOM 2312 N N . SER A 1 287 ? -20.900 -3.054 16.965 1.00 88.50 287 SER A N 1
ATOM 2313 C CA . SER A 1 287 ? -20.265 -1.799 16.525 1.00 88.50 287 SER A CA 1
ATOM 2314 C C . SER A 1 287 ? -21.207 -0.800 15.836 1.00 88.50 287 SER A C 1
ATOM 2316 O O . SER A 1 287 ? -20.897 0.387 15.796 1.00 88.50 287 SER A O 1
ATOM 2318 N N . ARG A 1 288 ? -22.374 -1.232 15.334 1.00 88.69 288 ARG A N 1
ATOM 2319 C CA . ARG A 1 288 ? -23.383 -0.334 14.728 1.00 88.69 288 ARG A CA 1
ATOM 2320 C C . ARG A 1 288 ? -23.938 0.711 15.682 1.00 88.69 288 ARG A C 1
ATOM 2322 O O . ARG A 1 288 ? -24.514 1.698 15.243 1.00 88.69 288 ARG A O 1
ATOM 2329 N N . PHE A 1 289 ? -23.837 0.439 16.980 1.00 87.31 289 PHE A N 1
ATOM 2330 C CA . PHE A 1 289 ? -24.304 1.326 18.035 1.00 87.31 289 PHE A CA 1
ATOM 2331 C C . PHE A 1 289 ? -23.202 2.299 18.482 1.00 87.31 289 PHE A C 1
ATOM 2333 O O . PHE A 1 289 ? -23.388 3.021 19.454 1.00 87.31 289 PHE A O 1
ATOM 2340 N N . MET A 1 290 ? -22.036 2.330 17.826 1.00 82.06 290 MET A N 1
ATOM 2341 C CA . MET A 1 290 ? -21.010 3.329 18.132 1.00 82.06 290 MET A CA 1
ATOM 2342 C C . MET A 1 290 ? -21.488 4.724 17.727 1.00 82.06 290 MET A C 1
ATOM 2344 O O . MET A 1 290 ? -21.807 4.964 16.568 1.00 82.06 290 MET A O 1
ATOM 2348 N N . ALA A 1 291 ? -21.507 5.651 18.687 1.00 68.62 291 ALA A N 1
ATOM 2349 C CA . ALA A 1 291 ? -21.852 7.058 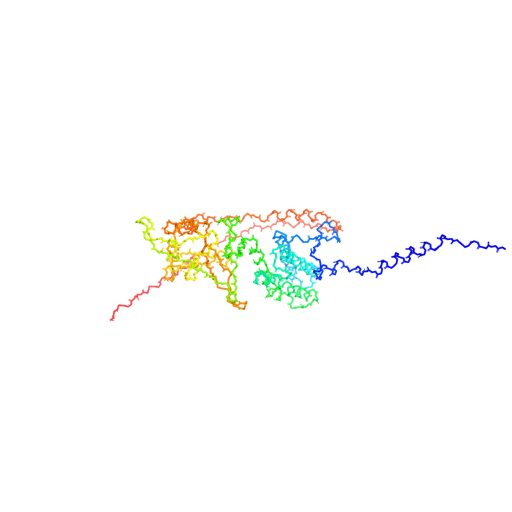18.455 1.00 68.62 291 ALA A CA 1
ATOM 2350 C C . ALA A 1 291 ? -20.634 7.846 17.905 1.00 68.62 291 ALA A C 1
ATOM 2352 O O . ALA A 1 291 ? -19.746 7.238 17.309 1.00 68.62 291 ALA A O 1
ATOM 2353 N N . HIS A 1 292 ? -20.495 9.160 18.169 1.00 56.78 292 HIS A N 1
ATOM 2354 C CA . HIS A 1 292 ? -19.323 10.000 17.801 1.00 56.78 292 HIS A CA 1
ATOM 2355 C C . HIS A 1 292 ? -18.460 10.477 19.012 1.00 56.78 292 HIS A C 1
ATOM 2357 O O . HIS A 1 292 ? -18.975 11.285 19.782 1.00 56.78 292 HIS A O 1
ATOM 2363 N N . ALA A 1 293 ? -17.203 9.980 19.167 1.00 63.47 293 ALA A N 1
ATOM 2364 C CA . ALA A 1 293 ? -16.137 10.315 20.161 1.00 63.47 293 ALA A CA 1
ATOM 2365 C C . ALA A 1 293 ? -15.290 9.123 20.725 1.00 63.47 293 ALA A C 1
ATOM 2367 O O . ALA A 1 293 ? -15.802 8.111 21.183 1.00 63.47 293 ALA A O 1
ATOM 2368 N N . CYS A 1 294 ? -13.975 9.307 20.867 1.00 71.69 294 CYS A N 1
ATOM 2369 C CA . CYS A 1 294 ? -13.024 8.446 21.617 1.00 71.69 294 CYS A CA 1
ATOM 2370 C C . CYS A 1 294 ? -12.517 7.155 20.952 1.00 71.69 294 CYS A C 1
ATOM 2372 O O . CYS A 1 294 ? -11.634 6.503 21.516 1.00 71.69 294 CYS A O 1
ATOM 2374 N N . ALA A 1 295 ? -12.985 6.799 19.759 1.00 81.31 295 ALA A N 1
ATOM 2375 C CA . ALA A 1 295 ? -12.443 5.687 18.990 1.00 81.31 295 ALA A CA 1
ATOM 2376 C C . ALA A 1 295 ? -12.295 6.018 17.507 1.00 81.31 295 ALA A C 1
ATOM 2378 O O . ALA A 1 295 ? -12.933 6.920 16.964 1.00 81.31 295 ALA A O 1
ATOM 2379 N N . ILE A 1 296 ? -11.431 5.263 16.842 1.00 85.81 296 ILE A N 1
ATOM 2380 C CA . ILE A 1 296 ? -11.086 5.470 15.441 1.00 85.81 296 ILE A CA 1
ATOM 2381 C C . ILE A 1 296 ? -11.347 4.211 14.645 1.00 85.81 296 ILE A C 1
ATOM 2383 O O . ILE A 1 296 ? -11.026 3.105 15.070 1.00 85.81 296 ILE A O 1
ATOM 2387 N N . PHE A 1 297 ? -11.931 4.409 13.470 1.00 87.94 297 PHE A N 1
ATOM 2388 C CA . PHE A 1 297 ? -12.120 3.359 12.483 1.00 87.94 297 PHE A CA 1
ATOM 2389 C C . PHE A 1 297 ? -10.913 3.380 11.556 1.00 87.94 297 PHE A C 1
ATOM 2391 O O . PHE A 1 297 ? -10.615 4.418 10.945 1.00 87.94 297 PHE A O 1
ATOM 2398 N N . MET A 1 298 ? -10.239 2.246 11.451 1.00 88.69 298 MET A N 1
ATOM 2399 C CA . MET A 1 298 ? -9.077 2.056 10.596 1.00 88.69 298 MET A CA 1
ATOM 2400 C C . MET A 1 298 ? -9.316 0.856 9.701 1.00 88.69 298 MET A C 1
ATOM 2402 O O . MET A 1 298 ? -9.754 -0.192 10.172 1.00 88.69 298 MET A O 1
ATOM 2406 N N . GLU A 1 299 ? -9.046 1.015 8.409 1.00 89.50 299 GLU A N 1
ATOM 2407 C CA . GLU A 1 299 ? -9.023 -0.134 7.513 1.00 89.50 299 GLU A CA 1
ATOM 2408 C C . GLU A 1 299 ? -7.894 -1.062 7.952 1.00 89.50 299 GLU A C 1
ATOM 2410 O O . GLU A 1 299 ? -6.783 -0.617 8.232 1.00 89.50 299 GLU A O 1
ATOM 2415 N N . ALA A 1 300 ? -8.198 -2.345 8.074 1.00 86.31 300 ALA A N 1
ATOM 2416 C CA . ALA A 1 300 ? -7.245 -3.351 8.493 1.00 86.31 300 ALA A CA 1
ATOM 2417 C C . ALA A 1 300 ? -6.770 -4.122 7.265 1.00 86.31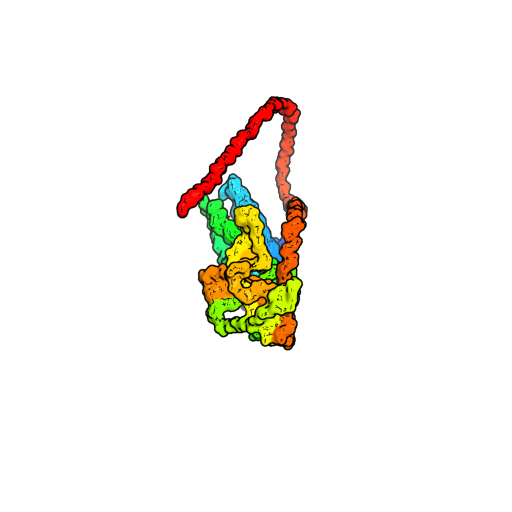 300 ALA A C 1
ATOM 2419 O O . ALA A 1 300 ? -7.573 -4.673 6.507 1.00 86.31 300 ALA A O 1
ATOM 2420 N N . TYR A 1 301 ? -5.456 -4.153 7.078 1.00 79.56 301 TYR A N 1
ATOM 2421 C CA . TYR A 1 301 ? -4.767 -5.067 6.189 1.00 79.56 301 TYR A CA 1
ATOM 2422 C C . TYR A 1 301 ? -4.508 -6.377 6.905 1.00 79.56 301 TYR A C 1
ATOM 2424 O O . TYR A 1 301 ? -3.613 -6.469 7.743 1.00 79.56 301 TYR A O 1
ATOM 2432 N N . ASN A 1 302 ? -5.297 -7.385 6.555 1.00 75.56 302 ASN A N 1
ATOM 2433 C CA . ASN A 1 302 ? -5.175 -8.731 7.083 1.00 75.56 302 ASN A CA 1
ATOM 2434 C C . ASN A 1 302 ? -5.431 -9.741 5.950 1.00 75.56 302 ASN A C 1
ATOM 2436 O O . ASN A 1 302 ? -6.280 -9.512 5.084 1.00 75.56 302 ASN A O 1
ATOM 2440 N N . ARG A 1 303 ? -4.678 -10.842 5.941 1.00 67.19 303 ARG A N 1
ATOM 2441 C CA . ARG A 1 303 ? -4.939 -12.022 5.115 1.00 67.19 303 ARG A CA 1
ATOM 2442 C C . ARG A 1 303 ? -4.773 -13.267 5.983 1.00 67.19 303 ARG A C 1
ATOM 2444 O O . ARG A 1 303 ? -3.878 -13.318 6.821 1.00 67.19 303 ARG A O 1
ATOM 2451 N N . GLU A 1 304 ? -5.557 -14.295 5.692 1.00 66.00 304 GLU A N 1
ATOM 2452 C CA . GLU A 1 304 ? -5.386 -15.615 6.307 1.00 66.00 304 GLU A CA 1
ATOM 2453 C C . GLU A 1 304 ? -4.040 -16.241 5.892 1.00 66.00 304 GLU A C 1
ATOM 2455 O O . GLU A 1 304 ? -3.248 -16.675 6.726 1.00 66.00 304 GLU A O 1
ATOM 2460 N N . THR A 1 305 ? -3.736 -16.207 4.588 1.00 65.94 305 THR A N 1
ATOM 2461 C CA . THR A 1 305 ? -2.456 -16.642 4.005 1.00 65.94 305 THR A CA 1
ATOM 2462 C C . THR A 1 305 ? -1.955 -15.631 2.972 1.00 65.94 305 THR A C 1
ATOM 2464 O O . THR A 1 305 ? -2.726 -14.814 2.468 1.00 65.94 305 THR A O 1
ATOM 2467 N N . GLU A 1 306 ? -0.675 -15.696 2.588 1.00 63.31 306 GLU A N 1
ATOM 2468 C CA . GLU A 1 306 ? -0.128 -14.827 1.530 1.00 63.31 306 GLU A CA 1
ATOM 2469 C C . GLU A 1 306 ? -0.878 -14.971 0.196 1.00 63.31 306 GLU A C 1
ATOM 2471 O O . GLU A 1 306 ? -1.057 -13.987 -0.526 1.00 63.31 306 GLU A O 1
ATOM 2476 N N . SER A 1 307 ? -1.356 -16.182 -0.100 1.00 68.38 307 SER A N 1
ATOM 2477 C CA . SER A 1 307 ? -2.133 -16.518 -1.296 1.00 68.38 307 SER A CA 1
ATOM 2478 C C . SER A 1 307 ? -3.616 -16.150 -1.217 1.00 68.38 307 SER A C 1
ATOM 2480 O O . SER A 1 307 ? -4.288 -16.151 -2.248 1.00 68.38 307 SER A O 1
ATOM 2482 N N . SER A 1 308 ? -4.144 -15.854 -0.026 1.00 69.38 308 SER A N 1
ATOM 2483 C CA . SER A 1 308 ? -5.560 -15.528 0.150 1.00 69.38 308 SER A CA 1
ATOM 2484 C C . SER A 1 308 ? -5.877 -14.129 -0.387 1.00 69.38 308 SER A C 1
ATOM 2486 O O . SER A 1 308 ? -5.063 -13.204 -0.300 1.00 69.38 308 SER A O 1
ATOM 2488 N N . ALA A 1 309 ? -7.090 -13.961 -0.921 1.00 70.12 309 ALA A N 1
ATOM 2489 C CA . ALA A 1 309 ? -7.601 -12.643 -1.276 1.00 70.12 309 ALA A CA 1
ATOM 2490 C C . ALA A 1 309 ? -7.666 -11.748 -0.028 1.00 70.12 309 ALA A C 1
ATOM 2492 O O . ALA A 1 309 ? -7.991 -12.216 1.065 1.00 70.12 309 ALA A O 1
ATOM 2493 N N . ILE A 1 310 ? -7.370 -10.457 -0.193 1.00 73.81 310 ILE A N 1
ATOM 2494 C CA . ILE A 1 310 ? -7.581 -9.494 0.889 1.00 73.81 310 ILE A CA 1
ATOM 2495 C C . ILE A 1 310 ? -9.073 -9.218 0.984 1.00 73.81 310 ILE A C 1
ATOM 2497 O O . ILE A 1 310 ? -9.689 -8.804 0.001 1.00 73.81 310 ILE A O 1
ATOM 2501 N N . VAL A 1 311 ? -9.631 -9.398 2.175 1.00 79.25 311 VAL A N 1
ATOM 2502 C CA . VAL A 1 311 ? -10.991 -8.967 2.482 1.00 79.25 311 VAL A CA 1
ATOM 2503 C C . VAL A 1 311 ? -10.897 -7.643 3.239 1.00 79.25 311 VAL A C 1
ATOM 2505 O O . VAL A 1 311 ? -10.255 -7.607 4.292 1.00 79.25 311 VAL A O 1
ATOM 2508 N N . PRO A 1 312 ? -11.497 -6.550 2.734 1.00 83.19 312 PRO A N 1
ATOM 2509 C CA . PRO A 1 312 ? -11.526 -5.283 3.450 1.00 83.19 312 PRO A CA 1
ATOM 2510 C C . PRO A 1 312 ? -12.196 -5.434 4.816 1.00 83.19 312 PRO A C 1
ATOM 2512 O O . PRO A 1 312 ? -13.337 -5.882 4.913 1.00 83.19 312 PRO A O 1
ATOM 2515 N N . ARG A 1 313 ? -11.488 -5.034 5.870 1.00 89.12 313 ARG A N 1
ATOM 2516 C CA . ARG A 1 313 ? -11.967 -5.050 7.257 1.00 89.12 313 ARG A CA 1
ATOM 2517 C C . ARG A 1 313 ? -11.772 -3.678 7.877 1.00 89.12 313 ARG A C 1
ATOM 2519 O O . ARG A 1 313 ? -10.886 -2.933 7.460 1.00 89.12 313 ARG A O 1
ATOM 2526 N N . ILE A 1 314 ? -12.572 -3.346 8.886 1.00 90.75 314 ILE A N 1
ATOM 2527 C CA . ILE A 1 314 ? -12.409 -2.108 9.653 1.00 90.75 314 ILE A CA 1
ATOM 2528 C C . ILE A 1 314 ? -12.272 -2.456 11.132 1.00 90.75 314 ILE A C 1
ATOM 2530 O O . ILE A 1 314 ? -13.223 -2.906 11.768 1.00 90.75 314 ILE A O 1
ATOM 2534 N N . GLY A 1 315 ? -11.086 -2.220 11.686 1.00 90.81 315 GLY A N 1
ATOM 2535 C CA . GLY A 1 315 ? -10.846 -2.297 13.121 1.00 90.81 315 GLY A CA 1
ATOM 2536 C C . GLY A 1 315 ? -11.223 -0.990 13.815 1.00 90.81 315 GLY A C 1
ATOM 2537 O O . GLY A 1 315 ? -11.024 0.100 13.268 1.00 90.81 315 GLY A O 1
ATOM 2538 N N . VAL A 1 316 ? -11.758 -1.101 15.029 1.00 89.25 316 VAL A N 1
ATOM 2539 C CA . VAL A 1 316 ? -12.019 0.035 15.910 1.00 89.25 316 VAL A CA 1
ATOM 2540 C C . VAL A 1 316 ? -10.994 0.050 17.034 1.00 89.25 316 VAL A C 1
ATOM 2542 O O . VAL A 1 316 ? -10.842 -0.942 17.745 1.00 89.25 316 VAL A O 1
ATOM 2545 N N . TYR A 1 317 ? -10.326 1.186 17.218 1.00 89.88 317 TYR A N 1
ATOM 2546 C CA . TYR A 1 317 ? -9.254 1.355 18.200 1.00 89.88 317 TYR A CA 1
ATOM 2547 C C . TYR A 1 317 ? -9.530 2.533 19.128 1.00 89.88 317 TYR A C 1
ATOM 2549 O O . TYR A 1 317 ? -10.139 3.523 18.721 1.00 89.88 317 TYR A O 1
ATOM 2557 N N . ALA A 1 318 ? -9.069 2.449 20.373 1.00 89.69 318 ALA A N 1
ATOM 2558 C CA . ALA A 1 318 ? -9.191 3.541 21.331 1.00 89.69 318 ALA A CA 1
ATOM 2559 C C . ALA A 1 318 ? -8.252 4.704 20.981 1.00 89.69 318 ALA A C 1
ATOM 2561 O O . ALA A 1 318 ? -7.041 4.525 20.855 1.00 89.69 318 ALA A O 1
ATOM 2562 N N . LEU A 1 319 ? -8.794 5.919 20.872 1.00 88.31 319 LEU A N 1
ATOM 2563 C CA . LEU A 1 319 ? -8.005 7.116 20.549 1.00 88.31 319 LEU A CA 1
ATOM 2564 C C . LEU A 1 319 ? -7.289 7.709 21.773 1.00 88.31 319 LEU A C 1
ATOM 2566 O O . LEU A 1 319 ? -6.296 8.428 21.648 1.00 88.31 319 LEU A O 1
ATOM 2570 N N . LYS A 1 320 ? -7.790 7.397 22.966 1.00 87.25 320 LYS A N 1
ATOM 2571 C CA . LYS A 1 320 ? -7.261 7.821 24.264 1.00 87.25 320 LYS A CA 1
ATOM 2572 C C . LYS A 1 320 ? -7.498 6.722 25.300 1.00 87.25 320 LYS A C 1
ATOM 2574 O O . LYS A 1 320 ? -8.187 5.746 25.014 1.00 87.25 320 LYS A O 1
ATOM 2579 N N . ASN A 1 321 ? -6.906 6.876 26.480 1.00 87.69 321 ASN A N 1
ATOM 2580 C CA . ASN A 1 321 ? -7.212 5.995 27.601 1.00 87.69 321 ASN A CA 1
ATOM 2581 C C . ASN A 1 321 ? -8.673 6.181 28.020 1.00 87.69 321 ASN A C 1
ATOM 2583 O O . ASN A 1 321 ? -9.159 7.309 28.044 1.00 87.69 321 ASN A O 1
ATOM 2587 N N . ILE A 1 322 ? -9.314 5.069 28.357 1.00 81.12 322 ILE A N 1
ATOM 2588 C CA . ILE A 1 322 ? -10.621 4.980 28.984 1.00 81.12 322 ILE A CA 1
ATOM 2589 C C . ILE A 1 322 ? -10.399 4.472 30.401 1.00 81.12 322 ILE A C 1
ATOM 2591 O O . ILE A 1 322 ? -10.036 3.306 30.602 1.00 81.12 322 ILE A O 1
ATOM 2595 N N . GLU A 1 323 ? -10.509 5.385 31.364 1.00 71.38 323 GLU A N 1
ATOM 2596 C CA . GLU A 1 323 ? -10.068 5.146 32.743 1.00 71.38 323 GLU A CA 1
ATOM 2597 C C . GLU A 1 323 ? -11.145 4.500 33.618 1.00 71.38 323 GLU A C 1
ATOM 2599 O O . GLU A 1 323 ? -10.803 3.747 34.535 1.00 71.38 323 GLU A O 1
ATOM 2604 N N . GLU A 1 324 ? -12.423 4.708 33.294 1.00 62.03 324 GLU A N 1
ATOM 2605 C CA . GLU A 1 324 ? -13.557 4.202 34.069 1.00 62.03 324 GLU A CA 1
ATOM 2606 C C . GLU A 1 324 ? -14.482 3.313 33.229 1.00 62.03 324 GLU A C 1
ATOM 2608 O O . GLU A 1 324 ? -14.983 3.690 32.165 1.00 62.03 324 GLU A O 1
ATOM 2613 N N . ALA A 1 325 ? -14.698 2.093 33.726 1.00 57.97 325 ALA A N 1
ATOM 2614 C CA . ALA A 1 325 ? -15.597 1.124 33.119 1.00 57.97 325 ALA A CA 1
ATOM 2615 C C . ALA A 1 325 ? -17.036 1.650 33.164 1.00 57.97 325 ALA A C 1
ATOM 2617 O O . ALA A 1 325 ? -17.536 2.026 34.220 1.00 57.97 325 ALA A O 1
ATOM 2618 N N . GLY A 1 326 ? -17.717 1.649 32.021 1.00 53.22 326 GLY A N 1
ATOM 2619 C CA . GLY A 1 326 ? -19.112 2.068 31.944 1.00 53.22 326 GLY A CA 1
ATOM 2620 C C . GLY A 1 326 ? -19.355 3.578 31.950 1.00 53.22 326 GLY A C 1
ATOM 2621 O O . GLY A 1 326 ? -20.513 3.956 31.805 1.00 53.22 326 GLY A O 1
ATOM 2622 N N . GLU A 1 327 ? -18.339 4.442 32.041 1.00 49.12 327 GLU A N 1
ATOM 2623 C CA . GLU A 1 327 ? -18.529 5.902 31.949 1.00 49.12 327 GLU A CA 1
ATOM 2624 C C . GLU A 1 327 ? -18.231 6.458 30.555 1.00 49.12 327 GLU A C 1
ATOM 2626 O O . GLU A 1 327 ? -18.889 7.397 30.096 1.00 49.12 327 GLU A O 1
ATOM 2631 N N . GLU A 1 328 ? -17.266 5.864 29.847 1.00 52.56 328 GLU A N 1
ATOM 2632 C CA . GLU A 1 328 ? -16.726 6.490 28.646 1.00 52.56 328 GLU A CA 1
ATOM 2633 C C . GLU A 1 328 ? -17.288 5.915 27.345 1.00 52.56 328 GLU A C 1
ATOM 2635 O O . GLU A 1 328 ? -17.318 4.707 27.087 1.00 52.56 328 GLU A O 1
ATOM 2640 N N . LYS A 1 329 ? -17.757 6.844 26.512 1.00 54.19 329 LYS A N 1
ATOM 2641 C CA . LYS A 1 329 ? -18.407 6.586 25.231 1.00 54.19 329 LYS A CA 1
ATOM 2642 C C . LYS A 1 329 ? -17.370 6.091 24.230 1.00 54.19 329 LYS A C 1
ATOM 2644 O O . LYS A 1 329 ? -16.398 6.799 23.970 1.00 54.19 329 LYS A O 1
ATOM 2649 N N . ILE A 1 330 ? -17.592 4.913 23.642 1.00 50.59 330 ILE A N 1
ATOM 2650 C CA . ILE A 1 330 ? -16.830 4.483 22.467 1.00 50.59 330 ILE A CA 1
ATOM 2651 C C . ILE A 1 330 ? -17.601 4.889 21.241 1.00 50.59 330 ILE A C 1
ATOM 2653 O O . ILE A 1 330 ? -18.741 4.478 21.005 1.00 50.59 330 ILE A O 1
ATOM 2657 N N . SER A 1 331 ? -16.945 5.694 20.439 1.00 53.31 331 SER A N 1
ATOM 2658 C CA . SER A 1 331 ? -17.624 6.301 19.339 1.00 53.31 331 SER A CA 1
ATOM 2659 C C . SER A 1 331 ? -16.650 6.794 18.273 1.00 53.31 331 SER A C 1
ATOM 2661 O O . SER A 1 331 ? -15.519 7.163 18.566 1.00 53.31 331 SER A O 1
ATOM 2663 N N . SER A 1 332 ? -17.056 6.760 17.010 1.00 46.31 332 SER A N 1
ATOM 2664 C CA . SER A 1 332 ? -16.156 6.973 15.881 1.00 46.31 332 SER A CA 1
ATOM 2665 C C . SER A 1 332 ? -16.208 8.395 15.340 1.00 46.31 332 SER A C 1
ATOM 2667 O O . SER A 1 332 ? -17.281 8.972 15.180 1.00 46.31 332 SER A O 1
ATOM 2669 N N . GLU A 1 333 ? -15.053 8.961 14.999 1.00 46.91 333 GLU A N 1
ATOM 2670 C CA . GLU A 1 333 ? -14.941 10.298 14.388 1.00 46.91 333 GLU A CA 1
ATOM 2671 C C . GLU A 1 333 ? -15.446 10.365 12.923 1.00 46.91 333 GLU A C 1
ATOM 2673 O O . GLU A 1 333 ? -15.186 11.335 12.222 1.00 46.91 333 GLU A O 1
ATOM 2678 N N . ARG A 1 334 ? -16.167 9.353 12.408 1.00 46.25 334 ARG A N 1
ATOM 2679 C CA . ARG A 1 334 ? -16.545 9.275 10.978 1.00 46.25 334 ARG A CA 1
ATOM 2680 C C . ARG A 1 334 ? -17.852 9.971 10.583 1.00 46.25 334 ARG A C 1
ATOM 2682 O O . ARG A 1 334 ? -18.111 10.110 9.391 1.00 46.25 334 ARG A O 1
ATOM 2689 N N . HIS A 1 335 ? -18.695 10.411 11.517 1.00 41.16 335 HIS A N 1
ATOM 2690 C CA . HIS A 1 335 ? -20.046 10.878 11.155 1.00 41.16 335 HIS A CA 1
ATOM 2691 C C . HIS A 1 335 ? -20.127 12.290 10.535 1.00 41.16 335 HIS A C 1
ATOM 2693 O O . HIS A 1 335 ? -21.191 12.665 10.037 1.00 41.16 335 HIS A O 1
ATOM 2699 N N . THR A 1 336 ? -19.047 13.076 10.492 1.00 34.06 336 THR A N 1
ATOM 2700 C CA . THR A 1 336 ? -19.061 14.438 9.916 1.00 34.06 336 THR A CA 1
ATOM 2701 C C . THR A 1 336 ? -19.082 14.488 8.383 1.00 34.06 336 THR A C 1
ATOM 2703 O O . THR A 1 336 ? -19.465 15.517 7.832 1.00 34.06 336 THR A O 1
ATOM 2706 N N . GLU A 1 337 ? -18.800 13.393 7.669 1.00 38.28 337 GLU A N 1
ATOM 2707 C CA . GLU A 1 337 ? -18.927 13.348 6.195 1.00 38.28 337 GLU A CA 1
ATOM 2708 C C . GLU A 1 337 ? -20.369 13.093 5.707 1.00 38.28 337 GLU A C 1
ATOM 2710 O O . GLU A 1 337 ? -20.665 13.226 4.520 1.00 38.28 337 GLU A O 1
ATOM 2715 N N . MET A 1 338 ? -21.314 12.792 6.607 1.00 40.66 338 MET A N 1
ATOM 2716 C CA . MET A 1 338 ? -22.701 12.479 6.230 1.00 40.66 338 MET A CA 1
ATOM 2717 C C . MET A 1 338 ? -23.599 13.699 5.970 1.00 40.66 338 MET A C 1
ATOM 2719 O O . MET A 1 338 ? -24.734 13.524 5.527 1.00 40.66 338 MET A O 1
ATOM 2723 N N . ARG A 1 339 ? -23.126 14.932 6.207 1.00 27.64 339 ARG A N 1
ATOM 2724 C CA . ARG A 1 339 ? -23.929 16.157 6.003 1.00 27.64 339 ARG A CA 1
ATOM 2725 C C . ARG A 1 339 ? -23.507 17.044 4.826 1.00 27.64 339 ARG A C 1
ATOM 2727 O O . ARG A 1 339 ? -24.171 18.048 4.599 1.00 27.64 339 ARG A O 1
ATOM 2734 N N . SER A 1 340 ? -22.473 16.703 4.053 1.00 30.16 340 SER A N 1
ATOM 2735 C CA . SER A 1 340 ? -21.932 17.619 3.026 1.00 30.16 340 SER A CA 1
ATOM 2736 C C . SER A 1 340 ? -21.727 17.031 1.625 1.00 30.16 340 SER A C 1
ATOM 2738 O O . SER A 1 340 ? -21.131 17.693 0.777 1.00 30.16 340 SER A O 1
ATOM 2740 N N . LEU A 1 341 ? -22.291 15.859 1.308 1.00 34.69 341 LEU A N 1
ATOM 2741 C CA . LEU A 1 341 ? -22.253 15.321 -0.067 1.00 34.69 341 LEU A CA 1
ATOM 2742 C C . LEU A 1 341 ? -22.984 16.196 -1.110 1.00 34.69 341 LEU A C 1
ATOM 2744 O O . LEU A 1 341 ? -22.784 15.986 -2.301 1.00 34.69 341 LEU A O 1
ATOM 2748 N N . ASP A 1 342 ? -23.753 17.203 -0.686 1.00 31.52 342 ASP A N 1
ATOM 2749 C CA . ASP A 1 342 ? -24.382 18.188 -1.580 1.00 31.52 342 ASP A CA 1
ATOM 2750 C C . ASP A 1 342 ? -23.500 19.438 -1.839 1.00 31.52 342 ASP A C 1
ATOM 2752 O O . ASP A 1 342 ? -23.903 20.330 -2.584 1.00 31.52 342 ASP A O 1
ATOM 2756 N N . ALA A 1 343 ? -22.292 19.528 -1.258 1.00 29.70 343 ALA A N 1
ATOM 2757 C CA . ALA A 1 343 ? -21.439 20.726 -1.332 1.00 29.70 343 ALA A CA 1
ATOM 2758 C C . ALA A 1 343 ? -20.185 20.604 -2.225 1.00 29.70 343 ALA A C 1
ATOM 2760 O O . ALA A 1 343 ? -19.489 21.600 -2.429 1.00 29.70 343 ALA A O 1
ATOM 2761 N N . LEU A 1 344 ? -19.896 19.438 -2.812 1.00 29.66 344 LEU A N 1
ATOM 2762 C CA . LEU A 1 344 ? -18.803 19.298 -3.782 1.00 29.66 344 LEU A CA 1
ATOM 2763 C C . LEU A 1 344 ? -19.284 19.694 -5.184 1.00 29.66 344 LEU A C 1
ATOM 2765 O O . LEU A 1 344 ? -19.610 18.852 -6.017 1.00 29.66 344 LEU A O 1
ATOM 2769 N N . LYS A 1 345 ? -19.309 21.004 -5.458 1.00 30.03 345 LYS A N 1
ATOM 2770 C CA . LYS A 1 345 ? -19.135 21.479 -6.836 1.00 30.03 345 LYS A CA 1
ATOM 2771 C C . LYS A 1 345 ? -17.736 21.064 -7.282 1.00 30.03 345 LYS A C 1
ATOM 2773 O O . LYS A 1 345 ? -16.765 21.358 -6.590 1.00 30.03 345 LYS A O 1
ATOM 2778 N N . GLU A 1 346 ? -17.658 20.373 -8.413 1.00 28.83 346 GLU A N 1
ATOM 2779 C CA . GLU A 1 346 ? -16.399 19.965 -9.034 1.00 28.83 346 GLU A CA 1
ATOM 2780 C C . GLU A 1 346 ? -15.426 21.155 -9.124 1.00 28.83 346 GLU A C 1
ATOM 2782 O O . GLU A 1 346 ? -15.810 22.212 -9.645 1.00 28.83 346 GLU A O 1
ATOM 2787 N N . PRO A 1 347 ? -14.171 21.028 -8.656 1.00 26.86 347 PRO A N 1
ATOM 2788 C CA . PRO A 1 347 ? -13.144 21.967 -9.061 1.00 26.86 347 PRO A CA 1
ATOM 2789 C C . PRO A 1 347 ? -12.907 21.764 -10.558 1.00 26.86 347 PRO A C 1
ATOM 2791 O O . PRO A 1 347 ? -12.566 20.669 -11.012 1.00 26.86 347 PRO A O 1
ATOM 2794 N N . LYS A 1 348 ? -13.121 22.830 -11.335 1.00 26.28 348 LYS A N 1
ATOM 2795 C CA . LYS A 1 348 ? -12.680 22.892 -12.729 1.00 26.28 348 LYS A CA 1
ATOM 2796 C C . LYS A 1 348 ? -11.200 22.519 -12.760 1.00 26.28 348 LYS A C 1
ATOM 2798 O O . LYS A 1 348 ? -10.424 23.088 -11.998 1.00 26.28 348 LYS A O 1
ATOM 2803 N N . LEU A 1 349 ? -10.841 21.571 -13.628 1.00 30.23 349 LEU A N 1
ATOM 2804 C CA . LEU A 1 349 ? -9.457 21.291 -13.994 1.00 30.23 349 LEU A CA 1
ATOM 2805 C C . LEU A 1 349 ? -8.798 22.610 -14.419 1.00 30.23 349 LEU A C 1
ATOM 2807 O O . LEU A 1 349 ? -8.996 23.069 -15.544 1.00 30.23 349 LEU A O 1
ATOM 2811 N N . GLU A 1 350 ? -8.038 23.221 -13.518 1.00 30.20 350 GLU A N 1
ATOM 2812 C CA . GLU A 1 350 ? -7.042 24.208 -13.899 1.00 30.20 350 GLU A CA 1
ATOM 2813 C C . GLU A 1 350 ? -5.840 23.474 -14.494 1.00 30.20 350 GLU A C 1
ATOM 2815 O O . GLU A 1 350 ? -5.465 22.361 -14.116 1.00 30.20 350 GLU A O 1
ATOM 2820 N N . THR A 1 351 ? -5.354 24.076 -15.561 1.00 33.75 351 THR A N 1
ATOM 2821 C CA . THR A 1 351 ? -4.548 23.508 -16.623 1.00 33.75 351 THR A CA 1
ATOM 2822 C C . THR A 1 351 ? -3.145 23.112 -16.172 1.00 33.75 351 THR A C 1
ATOM 2824 O O . THR A 1 351 ? -2.475 23.783 -15.394 1.00 33.75 351 THR A O 1
ATOM 2827 N N . ILE A 1 352 ? -2.686 21.995 -16.734 1.00 34.06 352 ILE A N 1
ATOM 2828 C CA . ILE A 1 352 ? -1.326 21.460 -16.655 1.00 34.06 352 ILE A CA 1
ATOM 2829 C C . ILE A 1 352 ? -0.386 22.411 -17.423 1.00 34.06 352 ILE A C 1
ATOM 2831 O O . ILE A 1 352 ? -0.037 22.135 -18.566 1.00 34.06 352 ILE A O 1
ATOM 2835 N N . GLU A 1 353 ? -0.002 23.545 -16.837 1.00 33.97 353 GLU A N 1
ATOM 2836 C CA . GLU A 1 353 ? 0.935 24.496 -17.472 1.00 33.97 353 GLU A CA 1
ATOM 2837 C C . GLU A 1 353 ? 2.246 24.680 -16.688 1.00 33.97 353 GLU A C 1
ATOM 2839 O O . GLU A 1 353 ? 3.294 24.913 -17.292 1.00 33.97 353 GLU A O 1
ATOM 2844 N N . GLU A 1 354 ? 2.261 24.431 -15.376 1.00 36.06 354 GLU A N 1
ATOM 2845 C CA . GLU A 1 354 ? 3.469 24.625 -14.554 1.00 36.06 354 GLU A CA 1
ATOM 2846 C C . GLU A 1 354 ? 4.572 23.589 -14.849 1.00 36.06 354 GLU A C 1
ATOM 2848 O O . GLU A 1 354 ? 5.758 23.913 -14.856 1.00 36.06 354 GLU A O 1
ATOM 2853 N N . GLY A 1 355 ? 4.201 22.360 -15.228 1.00 33.41 355 GLY A N 1
ATOM 2854 C CA . GLY A 1 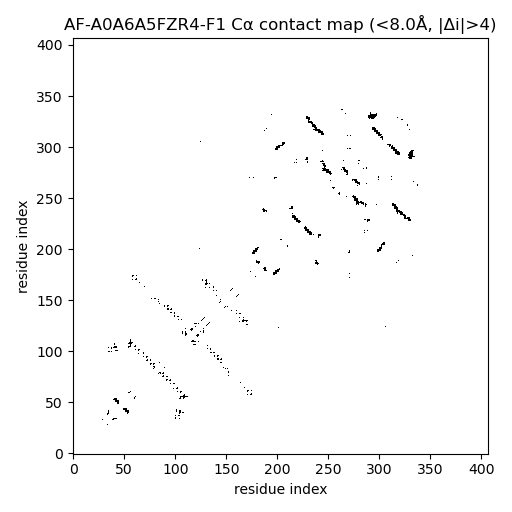355 ? 5.162 21.323 -15.634 1.00 33.41 355 GLY A CA 1
ATOM 2855 C C . GLY A 1 355 ? 5.760 21.512 -17.036 1.00 33.41 355 GLY A C 1
ATOM 2856 O O . GLY A 1 355 ? 6.747 20.859 -17.375 1.00 33.41 355 GLY A O 1
ATOM 2857 N N . GLN A 1 356 ? 5.183 22.386 -17.871 1.00 34.88 356 GLN A N 1
ATOM 2858 C CA . GLN A 1 356 ? 5.695 22.663 -19.219 1.00 34.88 356 GLN A CA 1
ATOM 2859 C C . GLN A 1 356 ? 6.738 23.791 -19.226 1.00 34.88 356 GLN A C 1
ATOM 2861 O O . GLN A 1 356 ? 7.660 23.754 -20.045 1.00 34.88 356 GLN A O 1
ATOM 2866 N N . GLN A 1 357 ? 6.647 24.756 -18.304 1.00 34.75 357 GLN A N 1
ATOM 2867 C CA . GLN A 1 357 ? 7.608 25.862 -18.205 1.00 34.75 357 GLN A CA 1
ATOM 2868 C C . GLN A 1 357 ? 8.988 25.407 -17.707 1.00 34.75 357 GLN A C 1
ATOM 2870 O O . GLN A 1 357 ? 9.996 25.783 -18.308 1.00 34.75 357 GLN A O 1
ATOM 2875 N N . GLU A 1 358 ? 9.044 24.515 -16.713 1.00 37.53 358 GLU A N 1
ATOM 2876 C CA . GLU A 1 358 ? 10.306 23.962 -16.187 1.00 37.53 358 GLU A CA 1
ATOM 2877 C C . GLU A 1 358 ? 11.065 23.125 -17.247 1.00 37.53 358 GLU A C 1
ATOM 2879 O O . GLU A 1 358 ? 12.296 23.095 -17.287 1.00 37.53 358 GLU A O 1
ATOM 2884 N N . PHE A 1 359 ? 10.341 22.504 -18.190 1.00 37.06 359 PHE A N 1
ATOM 2885 C CA . PHE A 1 359 ? 10.924 21.686 -19.262 1.00 37.06 359 PHE A CA 1
ATOM 2886 C C . PHE A 1 359 ? 11.320 22.493 -20.515 1.00 37.06 359 PHE A C 1
ATOM 2888 O O . PHE A 1 359 ? 12.280 22.143 -21.206 1.00 37.06 359 PHE A O 1
ATOM 2895 N N . GLN A 1 360 ? 10.645 23.613 -20.813 1.00 38.06 360 GLN A N 1
ATOM 2896 C CA . GLN A 1 360 ? 11.104 24.532 -21.867 1.00 38.06 360 GLN A CA 1
ATOM 2897 C C . GLN A 1 360 ? 12.443 25.192 -21.510 1.00 38.06 360 GLN A C 1
ATOM 2899 O O . GLN A 1 360 ? 13.246 25.480 -22.400 1.00 38.06 360 GLN A O 1
ATOM 2904 N N . GLU A 1 361 ? 12.718 25.391 -20.221 1.00 36.56 361 GLU A N 1
ATOM 2905 C CA . GLU A 1 361 ? 14.003 25.899 -19.741 1.00 36.56 361 GLU A CA 1
ATOM 2906 C C . GLU A 1 361 ? 15.122 24.845 -19.833 1.00 36.56 361 GLU A C 1
ATOM 2908 O O . GLU A 1 361 ? 16.262 25.176 -20.176 1.00 36.56 361 GLU A O 1
ATOM 2913 N N . TYR A 1 362 ? 14.779 23.565 -19.649 1.00 32.56 362 TYR A N 1
ATOM 2914 C CA . TYR A 1 362 ? 15.675 22.426 -19.876 1.00 32.56 362 TYR A CA 1
ATOM 2915 C C . TYR A 1 362 ? 16.072 22.289 -21.361 1.00 32.56 362 TYR A C 1
ATOM 2917 O O . TYR A 1 362 ? 17.255 22.168 -21.681 1.00 32.56 362 TYR A O 1
ATOM 2925 N N . ASN A 1 363 ? 15.118 22.430 -22.291 1.00 34.78 363 ASN A N 1
ATOM 2926 C CA . ASN A 1 363 ? 15.385 22.341 -23.736 1.00 34.78 363 ASN A CA 1
ATOM 2927 C C . ASN A 1 363 ? 16.161 23.540 -24.316 1.00 34.78 363 ASN A C 1
ATOM 2929 O O . ASN A 1 363 ? 16.839 23.394 -25.332 1.00 34.78 363 ASN A O 1
ATOM 2933 N N . LYS A 1 364 ? 16.131 24.717 -23.673 1.00 35.22 364 LYS A N 1
ATOM 2934 C CA . LYS A 1 364 ? 16.923 25.889 -24.103 1.00 35.22 364 LYS A CA 1
ATOM 2935 C C . LYS A 1 364 ? 18.436 25.712 -23.913 1.00 35.22 364 LYS A C 1
ATOM 2937 O O . LYS A 1 364 ? 19.205 26.438 -24.539 1.00 35.22 364 LYS A O 1
ATOM 2942 N N . LYS A 1 365 ? 18.881 24.756 -23.086 1.00 32.81 365 LYS A N 1
ATOM 2943 C CA . LYS A 1 365 ? 20.309 24.507 -22.805 1.00 32.81 365 LYS A CA 1
ATOM 2944 C C . LYS A 1 365 ? 20.984 23.522 -23.770 1.00 32.81 365 LYS A C 1
ATOM 2946 O O . LYS A 1 365 ? 22.208 23.418 -23.755 1.00 32.81 365 LYS A O 1
ATOM 2951 N N . CYS A 1 366 ? 20.235 22.874 -24.663 1.00 26.06 366 CYS A N 1
ATOM 2952 C CA . CYS A 1 366 ? 20.777 21.996 -25.701 1.00 26.06 366 CYS A CA 1
ATOM 2953 C C . CYS A 1 366 ? 20.659 22.651 -27.085 1.00 26.06 366 CYS A C 1
ATOM 2955 O O . CYS A 1 366 ? 19.780 22.321 -27.876 1.00 26.06 366 CYS A O 1
ATOM 2957 N N . VAL A 1 367 ? 21.559 23.588 -27.400 1.00 25.52 367 VAL A N 1
ATOM 2958 C CA . VAL A 1 367 ? 21.684 24.145 -28.756 1.00 25.52 367 VAL A CA 1
ATOM 2959 C C . VAL A 1 367 ? 22.774 23.385 -29.508 1.00 25.52 367 VAL A C 1
ATOM 2961 O O . VAL A 1 367 ? 23.963 23.604 -29.297 1.00 25.52 367 VAL A O 1
ATOM 2964 N N . CYS A 1 368 ? 22.368 22.520 -30.437 1.00 24.44 368 CYS A N 1
ATOM 2965 C CA . CYS A 1 368 ? 23.176 22.177 -31.603 1.00 24.44 368 CYS A CA 1
ATOM 2966 C C . CYS A 1 368 ? 22.387 22.528 -32.864 1.00 24.44 368 CYS A C 1
ATOM 2968 O O . CYS A 1 368 ? 21.246 22.123 -33.067 1.00 24.44 368 CYS A O 1
ATOM 2970 N N . VAL A 1 369 ? 23.025 23.360 -33.677 1.00 29.23 369 VAL A N 1
ATOM 2971 C CA . VAL A 1 369 ? 22.496 24.064 -34.840 1.00 29.23 369 VAL A CA 1
ATOM 2972 C C . VAL A 1 369 ? 22.137 23.091 -35.965 1.00 29.23 369 VAL A C 1
ATOM 2974 O O . VAL A 1 369 ? 23.019 22.453 -36.532 1.00 29.23 369 VAL A O 1
ATOM 2977 N N . ARG A 1 370 ? 20.868 23.076 -36.388 1.00 27.67 370 ARG A N 1
ATOM 2978 C CA . ARG A 1 370 ? 20.499 22.840 -37.793 1.00 27.67 370 ARG A CA 1
ATOM 2979 C C . ARG A 1 370 ? 19.405 23.824 -38.199 1.00 27.67 370 ARG A C 1
ATOM 2981 O O . ARG A 1 370 ? 18.315 23.825 -37.642 1.00 27.67 370 ARG A O 1
ATOM 2988 N N . LYS A 1 371 ? 19.732 24.690 -39.162 1.00 30.39 371 LYS A N 1
ATOM 2989 C CA . LYS A 1 371 ? 18.779 25.581 -39.832 1.00 30.39 371 LYS A CA 1
ATOM 2990 C C . LYS A 1 371 ? 17.841 24.730 -40.692 1.00 30.39 371 LYS A C 1
ATOM 2992 O O . LYS A 1 371 ? 18.317 24.028 -41.579 1.00 30.39 371 LYS A O 1
ATOM 2997 N N . VAL A 1 372 ? 16.539 24.828 -40.451 1.00 31.20 372 VAL A N 1
ATOM 2998 C CA . VAL A 1 372 ? 15.485 24.373 -41.372 1.00 31.20 372 VAL A CA 1
ATOM 2999 C C . VAL A 1 372 ? 14.864 25.632 -41.998 1.00 31.20 372 VAL A C 1
ATOM 3001 O O . VAL A 1 372 ? 14.671 26.612 -41.270 1.00 31.20 372 VAL A O 1
ATOM 3004 N N . PRO A 1 373 ? 14.618 25.683 -43.321 1.00 31.44 373 PRO A N 1
ATOM 3005 C CA . PRO A 1 373 ? 14.079 26.878 -43.961 1.00 31.44 373 PRO A CA 1
ATOM 3006 C C . PRO A 1 373 ? 12.605 27.100 -43.594 1.00 31.44 373 PRO A C 1
ATOM 3008 O O . PRO A 1 373 ? 11.853 26.151 -43.379 1.00 31.44 373 PRO A O 1
ATOM 3011 N N . LYS A 1 374 ? 12.212 28.377 -43.512 1.00 32.12 374 LYS A N 1
ATOM 3012 C CA . LYS A 1 374 ? 10.837 28.818 -43.233 1.00 32.12 374 LYS A CA 1
ATOM 3013 C C . LYS A 1 374 ? 9.881 28.355 -44.345 1.00 32.12 374 LYS A C 1
ATOM 3015 O O . LYS A 1 374 ? 10.241 28.519 -45.509 1.00 32.12 374 LYS A O 1
ATOM 3020 N N . PRO A 1 375 ? 8.672 27.866 -44.022 1.00 33.78 375 PRO A N 1
ATOM 3021 C CA . PRO A 1 375 ? 7.633 27.671 -45.023 1.00 33.78 375 PRO A CA 1
ATOM 3022 C C . PRO A 1 375 ? 6.989 29.014 -45.401 1.00 33.78 375 PRO A C 1
ATOM 3024 O O . PRO A 1 375 ? 6.770 29.875 -44.544 1.00 33.78 375 PRO A O 1
ATOM 3027 N N . GLU A 1 376 ? 6.715 29.187 -46.693 1.00 38.09 376 GLU A N 1
ATOM 3028 C CA . GLU A 1 376 ? 5.951 30.311 -47.243 1.00 38.09 376 GLU A CA 1
ATOM 3029 C C . GLU A 1 376 ? 4.462 30.223 -46.850 1.00 38.09 376 GLU A C 1
ATOM 3031 O O . GLU A 1 376 ? 3.935 29.121 -46.671 1.00 38.09 376 GLU A O 1
ATOM 3036 N N . PRO A 1 377 ? 3.767 31.365 -46.701 1.00 36.19 377 PRO A N 1
ATOM 3037 C CA . PRO A 1 377 ? 2.366 31.387 -46.300 1.00 36.19 377 PRO A CA 1
ATOM 3038 C C . PRO A 1 377 ? 1.429 31.011 -47.458 1.00 36.19 377 PRO A C 1
ATOM 3040 O O . PRO A 1 377 ? 1.562 31.506 -48.576 1.00 36.19 377 PRO A O 1
ATOM 3043 N N . ILE A 1 378 ? 0.436 30.171 -47.158 1.00 39.50 378 ILE A N 1
ATOM 3044 C CA . ILE A 1 378 ? -0.682 29.854 -48.057 1.00 39.50 378 ILE A CA 1
ATOM 3045 C C . ILE A 1 378 ? -1.756 30.953 -47.911 1.00 39.50 378 ILE A C 1
ATOM 3047 O O . ILE A 1 378 ? -2.050 31.332 -46.775 1.00 39.50 378 ILE A O 1
ATOM 3051 N N . PRO A 1 379 ? -2.359 31.467 -49.002 1.00 37.59 379 PRO A N 1
ATOM 3052 C CA . PRO A 1 379 ? -3.349 32.541 -48.929 1.00 37.59 379 PRO A CA 1
ATOM 3053 C C . PRO A 1 379 ? -4.711 32.056 -48.417 1.00 37.59 379 PRO A C 1
ATOM 3055 O O . PRO A 1 379 ? -5.232 31.033 -48.866 1.00 37.59 379 PRO A O 1
ATOM 3058 N N . GLU A 1 380 ? -5.317 32.843 -47.529 1.00 40.19 380 GLU A N 1
ATOM 3059 C CA . GLU A 1 380 ? -6.720 32.724 -47.140 1.00 40.19 380 GLU A CA 1
ATOM 3060 C C . GLU A 1 380 ? -7.630 33.150 -48.295 1.00 40.19 380 GLU A C 1
ATOM 3062 O O . GLU A 1 380 ? -7.693 34.328 -48.641 1.00 40.19 380 GLU A O 1
ATOM 3067 N N . GLU A 1 381 ? -8.414 32.226 -48.851 1.00 36.97 381 GLU A N 1
ATOM 3068 C CA . GLU A 1 381 ? -9.649 32.623 -49.516 1.00 36.97 381 GLU A CA 1
ATOM 3069 C C . GLU A 1 381 ? -10.714 31.517 -49.511 1.00 36.97 381 GLU A C 1
ATOM 3071 O O . GLU A 1 381 ? -10.447 30.355 -49.810 1.00 36.97 381 GLU A O 1
ATOM 3076 N N . LYS A 1 382 ? -11.954 31.965 -49.267 1.00 32.66 382 LYS A N 1
ATOM 3077 C CA . LYS A 1 382 ? -13.260 31.292 -49.434 1.00 32.66 382 LYS A CA 1
ATOM 3078 C C . LYS A 1 382 ? -13.868 30.609 -48.210 1.00 32.66 382 LYS A C 1
ATOM 3080 O O . LYS A 1 382 ? -14.188 29.426 -48.199 1.00 32.66 382 LYS A O 1
ATOM 3085 N N . LEU A 1 383 ? -14.251 31.463 -47.264 1.00 35.97 383 LEU A N 1
ATOM 3086 C CA . LEU A 1 383 ? -15.401 31.249 -46.390 1.00 35.97 383 LEU A CA 1
ATOM 3087 C C . LEU A 1 383 ? -16.660 31.848 -47.051 1.00 35.97 383 LEU A C 1
ATOM 3089 O O . LEU A 1 383 ? -16.906 33.044 -46.919 1.00 35.97 383 LEU A O 1
ATOM 3093 N N . LYS A 1 384 ? -17.468 31.054 -47.774 1.00 34.09 384 LYS A N 1
ATOM 3094 C CA . LYS A 1 384 ? -18.873 31.408 -48.079 1.00 34.09 384 LYS A CA 1
ATOM 3095 C C . LYS A 1 384 ? -19.777 30.173 -48.186 1.00 34.09 384 LYS A C 1
ATOM 3097 O O . LYS A 1 384 ? -19.681 29.420 -49.142 1.00 34.09 384 LYS A O 1
ATOM 3102 N N . ARG A 1 385 ? -20.731 30.142 -47.244 1.00 33.22 385 ARG A N 1
ATOM 3103 C CA . ARG A 1 385 ? -22.132 29.679 -47.333 1.00 33.22 385 ARG A CA 1
ATOM 3104 C C . ARG A 1 385 ? -22.386 28.192 -47.622 1.00 33.22 385 ARG A C 1
ATOM 3106 O O . ARG A 1 385 ? -22.139 27.714 -48.717 1.00 33.22 385 ARG A O 1
ATOM 3113 N N . ASN A 1 386 ? -23.095 27.539 -46.698 1.00 30.36 386 ASN A N 1
ATOM 3114 C CA . ASN A 1 386 ? -24.536 27.328 -46.876 1.00 30.36 386 ASN A CA 1
ATOM 3115 C C . ASN A 1 386 ? -25.234 26.981 -45.550 1.00 30.36 386 ASN A C 1
ATOM 3117 O O . ASN A 1 386 ? -24.861 26.047 -44.849 1.00 30.36 386 ASN A O 1
ATOM 3121 N N . HIS A 1 387 ? -26.267 27.770 -45.242 1.00 34.44 387 HIS A N 1
ATOM 3122 C CA . HIS A 1 387 ? -27.419 27.370 -44.437 1.00 34.44 387 HIS A CA 1
ATOM 3123 C C . HIS A 1 387 ? -28.119 26.172 -45.101 1.00 34.44 387 HIS A C 1
ATOM 3125 O O . HIS A 1 387 ? -28.146 26.127 -46.330 1.00 34.44 387 HIS A O 1
ATOM 3131 N N . ILE A 1 388 ? -28.762 25.294 -44.317 1.00 30.55 388 ILE A N 1
ATOM 3132 C CA . ILE A 1 388 ? -30.210 24.996 -44.402 1.00 30.55 388 ILE A CA 1
ATOM 3133 C C . ILE A 1 388 ? -30.632 23.904 -43.385 1.00 30.55 388 ILE A C 1
ATOM 3135 O O . ILE A 1 388 ? -30.019 22.848 -43.283 1.00 30.55 388 ILE A O 1
ATOM 3139 N N . SER A 1 389 ? -31.723 24.249 -42.689 1.00 29.14 389 SER A N 1
ATOM 3140 C CA . SER A 1 389 ? -32.823 23.481 -42.071 1.00 29.14 389 SER A CA 1
ATOM 3141 C C . SER A 1 389 ? -32.620 22.460 -40.946 1.00 29.14 389 SER A C 1
ATOM 3143 O O . SER A 1 389 ? -32.120 21.353 -41.125 1.00 29.14 389 SER A O 1
ATOM 3145 N N . GLU A 1 390 ? -33.266 22.821 -39.838 1.00 33.72 390 GLU A N 1
ATOM 3146 C CA . GLU A 1 390 ? -33.955 21.988 -38.853 1.00 33.72 390 GLU A CA 1
ATOM 3147 C C . GLU A 1 390 ? -34.862 20.904 -39.473 1.00 33.72 390 GLU A C 1
ATOM 3149 O O . GLU A 1 390 ? -35.552 21.153 -40.461 1.00 33.72 390 GLU A O 1
ATOM 3154 N N . SER A 1 391 ? -34.956 19.731 -38.830 1.00 30.64 391 SER A N 1
ATOM 3155 C CA . SER A 1 391 ? -36.254 19.115 -38.486 1.00 30.64 391 SER A CA 1
ATOM 3156 C C . SER A 1 391 ? -36.136 17.848 -37.611 1.00 30.64 391 SER A C 1
ATOM 3158 O O . SER A 1 391 ? -35.571 16.832 -37.996 1.00 30.64 391 SER A O 1
ATOM 3160 N N . ASN A 1 392 ? -36.817 17.941 -36.463 1.00 29.64 392 ASN A N 1
ATOM 3161 C CA . ASN A 1 392 ? -37.655 16.944 -35.778 1.00 29.64 392 ASN A CA 1
ATOM 3162 C C . ASN A 1 392 ? -37.050 15.805 -34.903 1.00 29.64 392 ASN A C 1
ATOM 3164 O O . ASN A 1 392 ? -36.461 14.856 -35.424 1.00 29.64 392 ASN A O 1
ATOM 3168 N N . PRO A 1 393 ? -37.327 15.797 -33.577 1.00 33.38 393 PRO A N 1
ATOM 3169 C CA . PRO A 1 393 ? -37.046 14.673 -32.681 1.00 33.38 393 PRO A CA 1
ATOM 3170 C C . PRO A 1 393 ? -38.177 13.626 -32.684 1.00 33.38 393 PRO A C 1
ATOM 3172 O O . PRO A 1 393 ? -39.353 13.939 -32.494 1.00 33.38 393 PRO A O 1
ATOM 3175 N N . ARG A 1 394 ? -37.825 12.344 -32.855 1.00 29.28 394 ARG A N 1
ATOM 3176 C CA . ARG A 1 394 ? -38.768 11.223 -32.715 1.00 29.28 394 ARG A CA 1
ATOM 3177 C C . ARG A 1 394 ? -39.011 10.879 -31.245 1.00 29.28 394 ARG A C 1
ATOM 3179 O O . ARG A 1 394 ? -38.094 10.550 -30.502 1.00 29.28 394 ARG A O 1
ATOM 3186 N N . GLN A 1 395 ? -40.292 10.905 -30.896 1.00 29.50 395 GLN A N 1
ATOM 3187 C CA . GLN A 1 395 ? -40.910 10.432 -29.663 1.00 29.50 395 GLN A CA 1
ATOM 3188 C C . GLN A 1 395 ? -40.636 8.936 -29.419 1.00 29.50 395 GLN A C 1
ATOM 3190 O O . GLN A 1 395 ? -40.889 8.107 -30.295 1.00 29.50 395 GLN A O 1
ATOM 3195 N N . MET A 1 396 ? -40.201 8.578 -28.207 1.00 29.08 396 MET A N 1
ATOM 3196 C CA . MET A 1 396 ? -40.278 7.208 -27.691 1.00 29.08 396 MET A CA 1
ATOM 3197 C C . MET A 1 396 ? -41.553 7.052 -26.857 1.00 29.08 396 MET A C 1
ATOM 3199 O O . MET A 1 396 ? -41.816 7.821 -25.935 1.00 29.08 396 MET A O 1
ATOM 3203 N N . LYS A 1 397 ? -42.364 6.062 -27.240 1.00 29.39 397 LYS A N 1
ATOM 3204 C CA . LYS A 1 397 ? -43.639 5.700 -26.619 1.00 29.39 397 LYS A CA 1
ATOM 3205 C C . LYS A 1 397 ? -43.407 4.985 -25.285 1.00 29.39 397 LYS A C 1
ATOM 3207 O O . LYS A 1 397 ? -42.617 4.048 -25.215 1.00 29.39 397 LYS A O 1
ATOM 3212 N N . PHE A 1 398 ? -44.158 5.397 -24.268 1.00 28.45 398 PHE A N 1
ATOM 3213 C CA . PHE A 1 398 ? -44.332 4.677 -23.010 1.00 28.45 398 PHE A CA 1
ATOM 3214 C C . PHE A 1 398 ? -45.143 3.394 -23.243 1.00 28.45 398 PHE A C 1
ATOM 3216 O O . PHE A 1 398 ? -46.225 3.444 -23.827 1.00 28.45 398 PHE A O 1
ATOM 3223 N N . ALA A 1 399 ? -44.633 2.259 -22.765 1.00 29.42 399 ALA A N 1
ATOM 3224 C CA . ALA A 1 399 ? -45.397 1.026 -22.606 1.00 29.42 399 ALA A CA 1
ATOM 3225 C C . ALA A 1 399 ? -45.854 0.916 -21.145 1.00 29.42 399 ALA A C 1
ATOM 3227 O O . ALA A 1 399 ? -45.041 0.811 -20.228 1.00 29.42 399 ALA A O 1
ATOM 3228 N N . SER A 1 400 ? -47.167 0.977 -20.949 1.00 29.48 400 SER A N 1
ATOM 3229 C CA . SER A 1 400 ? -47.869 0.716 -19.696 1.00 29.48 400 SER A CA 1
ATOM 3230 C C . SER A 1 400 ? -47.869 -0.783 -19.386 1.00 29.48 400 SER A C 1
ATOM 3232 O O . SER A 1 400 ? -48.356 -1.572 -20.197 1.00 29.48 400 SER A O 1
ATOM 3234 N N . PHE A 1 401 ? -47.382 -1.172 -18.209 1.00 29.52 401 PHE A N 1
ATOM 3235 C CA . PHE A 1 401 ? -47.572 -2.512 -17.652 1.00 29.52 401 PHE A CA 1
ATOM 3236 C C . PHE A 1 401 ? -48.694 -2.464 -16.607 1.00 29.52 401 PHE A C 1
ATOM 3238 O O . PHE A 1 401 ? -48.569 -1.780 -15.593 1.00 29.52 401 PHE A O 1
ATOM 3245 N N . ASN A 1 402 ? -49.784 -3.187 -16.870 1.00 34.53 402 ASN A N 1
ATOM 3246 C CA . ASN A 1 402 ? -50.824 -3.489 -15.885 1.00 34.53 402 ASN A CA 1
ATOM 3247 C C . ASN A 1 402 ? -50.396 -4.713 -15.052 1.00 34.53 402 ASN A C 1
ATOM 3249 O O . ASN A 1 402 ? -49.939 -5.694 -15.642 1.00 34.53 402 ASN A O 1
ATOM 3253 N N . PRO A 1 403 ? -50.578 -4.714 -13.720 1.00 42.94 403 PRO A N 1
ATOM 3254 C CA . PRO A 1 403 ? -50.470 -5.927 -12.916 1.00 42.94 403 PRO A CA 1
ATOM 3255 C C . PRO A 1 403 ? -51.763 -6.764 -13.007 1.00 42.94 403 PRO A C 1
ATOM 3257 O O . PRO A 1 403 ? -52.853 -6.190 -13.096 1.00 42.94 403 PRO A O 1
ATOM 3260 N N . PRO A 1 404 ? -51.690 -8.106 -12.962 1.00 48.09 404 PRO A N 1
ATOM 3261 C CA . PRO A 1 404 ? -52.877 -8.935 -12.832 1.00 48.09 404 PRO A CA 1
ATOM 3262 C C . PRO A 1 404 ? -53.355 -8.976 -11.374 1.00 48.09 404 PRO A C 1
ATOM 3264 O O . PRO A 1 404 ? -52.581 -9.218 -10.448 1.00 48.09 404 PRO A O 1
ATOM 3267 N N . ASN A 1 405 ? -54.657 -8.761 -11.201 1.00 42.03 405 ASN A N 1
ATOM 3268 C CA . ASN A 1 405 ? -55.388 -9.044 -9.975 1.00 42.03 405 ASN A CA 1
ATOM 3269 C C . ASN A 1 405 ? -55.657 -10.555 -9.847 1.00 42.03 405 ASN A C 1
ATOM 3271 O O . ASN A 1 405 ? -56.186 -11.167 -10.771 1.00 42.03 405 ASN A O 1
ATOM 3275 N N . THR A 1 406 ? -55.332 -11.067 -8.657 1.00 51.91 406 THR A N 1
ATOM 3276 C CA . THR A 1 406 ? -56.052 -12.063 -7.833 1.00 51.91 406 THR A CA 1
ATOM 3277 C C . THR A 1 406 ? -56.448 -13.426 -8.411 1.00 51.91 406 THR A C 1
ATOM 3279 O O . THR A 1 406 ? -57.318 -13.517 -9.275 1.00 51.91 406 THR A O 1
ATOM 3282 N N . ALA A 1 407 ? -55.974 -14.476 -7.731 1.00 46.31 407 ALA A N 1
ATOM 3283 C CA . ALA A 1 407 ? -56.830 -15.431 -7.019 1.00 46.31 407 ALA A CA 1
ATOM 3284 C C . ALA A 1 407 ? -56.139 -15.847 -5.713 1.00 46.31 407 ALA A C 1
ATOM 3286 O O . ALA A 1 407 ? -54.907 -16.071 -5.770 1.00 46.31 407 ALA A O 1
#

Solvent-accessible surface area (backbone atoms only — not comparable to full-atom values): 24330 Å² total; per-residue (Å²): 140,86,84,83,78,71,76,70,60,57,63,55,52,52,53,51,51,53,54,52,53,58,68,69,70,62,85,81,72,53,65,67,58,33,37,72,68,52,79,39,45,37,32,80,33,96,90,36,103,85,39,71,39,75,42,82,26,42,64,70,57,48,51,52,53,49,54,51,47,53,52,51,48,54,52,28,54,55,41,40,76,76,36,87,79,38,69,63,33,44,52,45,35,53,52,48,44,53,46,44,40,35,51,52,19,27,49,32,26,29,18,53,73,69,69,11,39,74,81,25,81,70,40,62,58,65,45,30,47,46,32,54,64,40,40,64,57,47,37,54,52,40,51,45,42,57,71,65,47,90,65,42,63,69,48,38,63,73,51,40,47,57,50,51,53,43,23,50,51,33,52,48,48,67,64,59,33,51,78,38,47,63,47,98,85,65,24,39,65,63,79,88,71,55,92,89,54,49,49,35,33,60,50,72,40,69,83,46,92,72,80,84,67,66,52,61,66,42,83,42,76,74,45,92,93,67,40,56,28,30,26,34,65,47,69,41,51,50,25,29,56,39,47,62,58,47,43,44,81,40,59,67,78,58,59,61,90,88,43,82,63,87,58,92,46,52,46,73,32,75,82,87,41,73,54,31,19,36,29,30,80,84,46,64,52,79,52,70,33,41,45,80,38,58,22,41,77,30,40,35,46,44,32,70,44,96,88,45,75,75,60,92,42,33,40,28,26,26,69,43,69,38,86,50,53,65,74,44,62,39,9,33,77,69,70,75,69,78,79,48,84,89,67,74,72,79,79,76,86,76,73,94,50,74,77,52,56,66,48,54,61,59,56,68,73,68,82,76,92,74,93,75,84,82,82,80,87,80,83,92,82,83,92,77,87,80,87,86,82,88,83,84,87,85,83,83,82,85,81,87,83,82,82,86,82,84,133

Mean predicted aligned error: 16.69 Å

Sequence (407 aa):
MGVRGSKIGRTRAEKAHVKNELAKKTPQVNINTQFQKGYKLIKPCENAVEGYNDCKGTIAELWKEAKQFLFMFKNMMKFLNDDDNCPLAKEWCMNLVKTTHTLENMWRAFFKKNEWGENGEKGLQHIVNDGFRNIPAIRNDLLKIHGGNGRTQKMLEKRVEPLIAEHFRCIEIVRLIEIYSYNTDGRLELSGYNFEQERIVVECLDACSCSRQQKTVVVYYEEVSRGFAIRVAEKNKKGEFVCEHVGDIKVAKENQTGKKRDKSYDAALKVYDKELAICSANIVNISRFMAHACAIFMEAYNRETESSAIVPRIGVYALKNIEEAGEEKISSERHTEMRSLDALKEPKLETIEEGQQEFQEYNKKCVCVRKVPKPEPIPEEKLKRNHISESNPRQMKFASFNPPNTA